Protein AF-A0A950AXA8-F1 (afdb_monomer)

Secondary structure (DSSP, 8-state):
--HHHHHHHHHHHHTTSPPGGGTTEEEHHHHHHHHTSHHHHHTT--TT-HHHHHHHHHHHHTTSEEEEE-S------TT-TTEEEEE-HHHHHHHHHS---TTTHHHHGGGS-HHHHHHHHHHHHHHHHHHHHHTT--EEHHHHHHHHTSHHHHHHH---HHHHHHHHHHHHHTTSEEEEEETTEEEEEE-HHHHHHHHHSPPPTT------HHHHHHHHHHHHHHHHTS-------------PPPP-----PPPPS-HHHHHHHHHHHHHHHT-TTTT-EEHHHHHHHHHHHH-GGGGSHHHHHHHHHHHHHTTSEEEEEES--TT--HHHHHTS---TT--EEEEEE--------PPPP------PPPP-

Sequence (372 aa):
MSQTMLERRREFLLSRFPPASKGHRLTASDLRKKLGTKEALKLGFDGDGTAAREAIRALIDAGLLIEEEKGAAGGSDGLGKGVAYRLTKEGIARLESLPRSSADRFDEIKTHDKRELLGNQKAFILLQVQRARLKGSKLTRSDLNAKLKTETNKRCLGLDRPTTNWVLSLLRDGGYIRERAQGGGRSYELTDDGVSYLVTLEQYPTLKISLTGEELNKLLAAVRETVVEAPTGRPKVSEKGVGVAPRPVLLNRAAPSDLSGAILRIFEELLRENYAHLEMVPIYAIRHRIAEEYGPESARHDVLDPQIHRMRQDRRIRMVALGDLSAATSEQLEGSIRGANETFFYLKATHEPARVRQPVPHEPAECQPGLP

Solvent-accessible surface area (backbone atoms only — not comparable to full-atom values): 21985 Å² total; per-residue (Å²): 130,63,73,68,56,55,51,53,46,38,54,53,56,54,73,65,53,51,59,73,97,63,68,28,51,44,41,45,64,56,47,50,63,61,42,71,34,76,70,32,44,75,68,55,38,48,97,80,39,60,53,48,50,55,33,50,49,57,33,37,78,67,56,26,37,44,84,42,81,47,85,86,61,91,47,92,55,89,72,39,52,54,33,28,40,30,57,32,74,61,25,47,55,48,54,71,68,45,79,68,45,82,77,47,56,55,58,54,58,71,66,48,55,69,65,59,50,50,42,30,43,50,30,52,51,51,51,54,26,44,58,22,51,78,70,77,40,70,32,33,59,65,57,52,50,62,67,36,66,39,67,66,41,36,73,74,54,62,44,45,74,69,52,46,51,52,51,50,48,54,36,37,78,68,54,24,30,47,80,43,83,53,96,94,43,50,30,38,43,65,33,72,64,23,52,56,52,45,73,74,38,64,69,55,91,84,62,90,76,88,69,53,72,67,59,48,51,54,52,53,51,54,52,52,58,59,63,68,68,58,81,79,78,67,76,86,73,79,86,73,83,77,87,73,81,78,74,81,82,79,67,93,49,74,69,62,96,52,58,66,61,52,51,52,52,50,48,53,49,47,28,68,75,77,21,58,91,68,64,39,41,54,40,28,60,50,32,51,51,39,23,73,72,40,35,62,75,59,37,32,67,90,55,39,48,60,48,56,52,48,38,38,74,72,54,62,34,38,77,44,70,50,91,76,63,90,87,63,50,72,68,52,59,67,48,35,64,80,45,96,82,72,32,44,40,27,45,27,77,54,86,64,78,80,73,74,77,69,79,75,77,78,75,77,82,80,81,79,80,85,80,134

Mean predicted aligned error: 17.89 Å

pLDDT: mean 79.88, std 17.12, range [38.38, 97.94]

Structure (mmCIF, N/CA/C/O backbone):
data_AF-A0A950AXA8-F1
#
_entry.id   AF-A0A950AXA8-F1
#
loop_
_atom_site.group_PDB
_atom_site.id
_atom_site.type_symbol
_atom_site.label_atom_id
_atom_site.label_alt_id
_atom_site.label_comp_id
_atom_site.label_asym_id
_atom_site.label_entity_id
_atom_site.label_seq_id
_atom_site.pdbx_PDB_ins_code
_atom_site.Cartn_x
_atom_site.Cartn_y
_atom_site.Cartn_z
_atom_site.occupancy
_atom_site.B_iso_or_equiv
_atom_site.auth_seq_id
_atom_site.auth_comp_id
_atom_site.auth_asym_id
_atom_site.auth_atom_id
_atom_site.pdbx_PDB_model_num
ATOM 1 N N . MET A 1 1 ? 42.483 8.890 -8.639 1.00 53.16 1 MET A N 1
ATOM 2 C CA . MET A 1 1 ? 41.106 8.492 -8.265 1.00 53.16 1 MET A CA 1
ATOM 3 C C . MET A 1 1 ? 41.184 7.391 -7.224 1.00 53.16 1 MET A C 1
ATOM 5 O O . MET A 1 1 ? 42.071 6.557 -7.339 1.00 53.16 1 MET A O 1
ATOM 9 N N . SER A 1 2 ? 40.314 7.382 -6.210 1.00 71.31 2 SER A N 1
ATOM 10 C CA . SER A 1 2 ? 40.257 6.254 -5.276 1.00 71.31 2 SER A CA 1
ATOM 11 C C . SER A 1 2 ? 39.786 5.007 -6.031 1.00 71.31 2 SER A C 1
ATOM 13 O O . SER A 1 2 ? 38.830 5.081 -6.804 1.00 71.31 2 SER A O 1
ATOM 15 N N . GLN A 1 3 ? 40.445 3.868 -5.813 1.00 72.69 3 GLN A N 1
ATOM 16 C CA . GLN A 1 3 ? 40.117 2.565 -6.416 1.00 72.69 3 GLN A CA 1
ATOM 17 C C . GLN A 1 3 ? 38.611 2.230 -6.308 1.00 72.69 3 GLN A C 1
ATOM 19 O O . GLN A 1 3 ? 38.005 1.696 -7.234 1.00 72.69 3 GLN A O 1
ATOM 24 N N . THR A 1 4 ? 37.974 2.718 -5.242 1.00 85.75 4 THR A N 1
ATOM 25 C CA . THR A 1 4 ? 36.537 2.619 -4.963 1.00 85.75 4 THR A CA 1
ATOM 26 C C . THR A 1 4 ? 35.619 3.307 -5.984 1.00 85.75 4 THR A C 1
ATOM 28 O O . THR A 1 4 ? 34.486 2.868 -6.180 1.00 85.75 4 THR A O 1
ATOM 31 N N . MET A 1 5 ? 36.050 4.390 -6.643 1.00 88.12 5 MET A N 1
ATOM 32 C CA . MET A 1 5 ? 35.211 5.097 -7.622 1.00 88.12 5 MET A CA 1
ATOM 33 C C . MET A 1 5 ? 35.150 4.336 -8.950 1.00 88.12 5 MET A C 1
ATOM 35 O O . MET A 1 5 ? 34.077 4.208 -9.542 1.00 88.12 5 MET A O 1
ATOM 39 N N . LEU A 1 6 ? 36.289 3.803 -9.399 1.00 89.81 6 LEU A N 1
ATOM 40 C CA . LEU A 1 6 ? 36.367 3.020 -10.629 1.00 89.81 6 LEU A CA 1
ATOM 41 C C . LEU A 1 6 ? 35.562 1.720 -10.504 1.00 89.81 6 LEU A C 1
ATOM 43 O O . LEU A 1 6 ? 34.814 1.379 -11.417 1.00 89.81 6 LEU A O 1
ATOM 47 N N . GLU A 1 7 ? 35.635 1.039 -9.359 1.00 88.06 7 GLU A N 1
ATOM 48 C CA . GLU A 1 7 ? 34.816 -0.147 -9.074 1.00 88.06 7 GLU A CA 1
ATOM 49 C C . GLU A 1 7 ? 33.318 0.162 -9.157 1.00 88.06 7 GLU A C 1
ATOM 51 O O . GLU A 1 7 ? 32.594 -0.501 -9.899 1.00 88.06 7 GLU A O 1
ATOM 56 N N . ARG A 1 8 ? 32.858 1.245 -8.518 1.00 87.19 8 ARG A N 1
ATOM 57 C CA . ARG A 1 8 ? 31.451 1.676 -8.605 1.00 87.19 8 ARG A CA 1
ATOM 58 C C . ARG A 1 8 ? 31.013 1.991 -10.036 1.00 87.19 8 ARG A C 1
ATOM 60 O O . ARG A 1 8 ? 29.884 1.684 -10.413 1.00 87.19 8 ARG A O 1
ATOM 67 N N . ARG A 1 9 ? 31.890 2.586 -10.851 1.00 92.38 9 ARG A N 1
ATOM 68 C CA . ARG A 1 9 ? 31.626 2.839 -12.280 1.00 92.38 9 ARG A CA 1
ATOM 69 C C . ARG A 1 9 ? 31.515 1.538 -13.077 1.00 92.38 9 ARG A C 1
ATOM 71 O O . ARG A 1 9 ? 30.617 1.421 -13.910 1.00 92.38 9 ARG A O 1
ATOM 78 N N . ARG A 1 10 ? 32.384 0.558 -12.808 1.00 92.88 10 ARG A N 1
ATOM 79 C CA . ARG A 1 10 ? 32.357 -0.771 -13.442 1.00 92.88 10 ARG A CA 1
ATOM 80 C C . ARG A 1 10 ? 31.070 -1.521 -13.110 1.00 92.88 10 ARG A C 1
ATOM 82 O O . ARG A 1 10 ? 30.396 -1.994 -14.021 1.00 92.88 10 ARG A O 1
ATOM 89 N N . GLU A 1 11 ? 30.695 -1.572 -11.834 1.00 91.19 11 GLU A N 1
ATOM 90 C CA . GLU A 1 11 ? 29.449 -2.208 -11.383 1.00 91.19 11 GLU A CA 1
ATOM 91 C C . GLU A 1 11 ? 28.219 -1.526 -11.983 1.00 91.19 11 GLU A C 1
ATOM 93 O O . GLU A 1 11 ? 27.314 -2.192 -12.491 1.00 91.19 11 GLU A O 1
ATOM 98 N N . PHE A 1 12 ? 28.221 -0.190 -12.016 1.00 91.38 12 PHE A N 1
ATOM 99 C CA . PHE A 1 12 ? 27.165 0.571 -12.669 1.00 91.38 12 PHE A CA 1
ATOM 100 C C . PHE A 1 12 ? 27.044 0.211 -14.153 1.00 91.38 12 PHE A C 1
ATOM 102 O O . PHE A 1 12 ? 25.938 -0.067 -14.608 1.00 91.38 12 PHE A O 1
ATOM 109 N N . LEU A 1 13 ? 28.147 0.171 -14.908 1.00 90.88 13 LEU A N 1
ATOM 110 C CA . LEU A 1 13 ? 28.125 -0.195 -16.328 1.00 90.88 13 LEU A CA 1
ATOM 111 C C . LEU A 1 13 ? 27.620 -1.623 -16.554 1.00 90.88 13 LEU A C 1
ATOM 113 O O . LEU A 1 13 ? 26.766 -1.819 -17.420 1.00 90.88 13 LEU A O 1
ATOM 117 N N . LEU A 1 14 ? 28.083 -2.594 -15.759 1.00 91.31 14 LEU A N 1
ATOM 118 C CA . LEU A 1 14 ? 27.623 -3.985 -15.835 1.00 91.31 14 LEU A CA 1
ATOM 119 C C . LEU A 1 14 ? 26.106 -4.083 -15.618 1.00 91.31 14 LEU A C 1
ATOM 121 O O . LEU A 1 14 ? 25.418 -4.697 -16.432 1.00 91.31 14 LEU A O 1
ATOM 125 N N . SER A 1 15 ? 25.561 -3.379 -14.616 1.00 88.25 15 SER A N 1
ATOM 126 C CA . SER A 1 15 ? 24.113 -3.361 -14.322 1.00 88.25 15 SER A CA 1
ATOM 127 C C . SER A 1 15 ? 23.241 -2.800 -15.455 1.00 88.25 15 SER A C 1
ATOM 129 O O . SER A 1 15 ? 22.019 -2.944 -15.454 1.00 88.25 15 SER A O 1
ATOM 131 N N . ARG A 1 16 ? 23.841 -2.124 -16.445 1.00 91.06 16 ARG A N 1
ATOM 132 C CA . ARG A 1 16 ? 23.110 -1.570 -17.589 1.00 91.06 16 ARG A CA 1
ATOM 133 C C . ARG A 1 16 ? 22.980 -2.548 -18.750 1.00 91.06 16 ARG A C 1
ATOM 135 O O . ARG A 1 16 ? 22.195 -2.247 -19.656 1.00 91.06 16 ARG A O 1
ATOM 142 N N . PHE A 1 17 ? 23.682 -3.679 -18.762 1.00 89.94 17 PHE A N 1
ATOM 143 C CA . PHE A 1 17 ? 23.543 -4.666 -19.833 1.00 89.94 17 PHE A CA 1
ATOM 144 C C . PHE A 1 17 ? 22.159 -5.330 -19.804 1.00 89.94 17 PHE A C 1
ATOM 146 O O . PHE A 1 17 ? 21.619 -5.599 -18.734 1.00 89.94 17 PHE A O 1
ATOM 153 N N . PRO A 1 18 ? 21.520 -5.541 -20.970 1.00 82.25 18 PRO A N 1
ATOM 154 C CA . PRO A 1 18 ? 20.217 -6.189 -21.024 1.00 82.25 18 PRO A CA 1
ATOM 155 C C . PRO A 1 18 ? 20.321 -7.671 -20.617 1.00 82.25 18 PRO A C 1
ATOM 157 O O . PRO A 1 18 ? 21.409 -8.247 -20.698 1.00 82.25 18 PRO A O 1
ATOM 160 N N . PRO A 1 19 ? 19.200 -8.306 -20.227 1.00 78.38 19 PRO A N 1
ATOM 161 C CA . PRO A 1 19 ? 19.168 -9.722 -19.863 1.00 78.38 19 PRO A CA 1
ATOM 162 C C . PRO A 1 19 ? 19.514 -10.643 -21.045 1.00 78.38 19 PRO A C 1
ATOM 164 O O . PRO A 1 19 ? 19.477 -10.227 -22.209 1.00 78.38 19 PRO A O 1
ATOM 167 N N . ALA A 1 20 ? 19.788 -11.916 -20.740 1.00 73.88 20 ALA A N 1
ATOM 168 C CA . ALA A 1 20 ? 20.244 -12.937 -21.692 1.00 73.88 20 ALA A CA 1
ATOM 169 C C . ALA A 1 20 ? 19.346 -13.088 -22.924 1.00 73.88 20 ALA A C 1
ATOM 171 O O . ALA A 1 20 ? 19.836 -13.304 -24.030 1.00 73.88 20 ALA A O 1
ATOM 172 N N . SER A 1 21 ? 18.039 -12.866 -22.762 1.00 64.12 21 SER A N 1
ATOM 173 C CA . SER A 1 21 ? 17.053 -12.904 -23.850 1.00 64.12 21 SER A CA 1
ATOM 174 C C . SER A 1 21 ? 17.321 -11.906 -24.982 1.00 64.12 21 SER A C 1
ATOM 176 O O . SER A 1 21 ? 16.782 -12.061 -26.073 1.00 64.12 21 SER A O 1
ATOM 178 N N . LYS A 1 22 ? 18.157 -10.886 -24.748 1.00 74.19 22 LYS A N 1
ATOM 179 C CA . LYS A 1 22 ? 18.579 -9.892 -25.749 1.00 74.19 22 LYS A CA 1
ATOM 180 C C . LYS A 1 22 ? 20.066 -10.003 -26.112 1.00 74.19 22 LYS A C 1
ATOM 182 O O . LYS A 1 22 ? 20.637 -9.058 -26.650 1.00 74.19 22 LYS A O 1
ATOM 187 N N . GLY A 1 23 ? 20.703 -11.129 -25.784 1.00 80.50 23 GLY A N 1
ATOM 188 C CA . GLY A 1 23 ? 22.086 -11.430 -26.155 1.00 80.50 23 GLY A CA 1
ATOM 189 C C . GLY A 1 23 ? 23.154 -10.608 -25.429 1.00 80.50 23 GLY A C 1
ATOM 190 O O . GLY A 1 23 ? 24.275 -10.536 -25.921 1.00 80.50 23 GLY A O 1
ATOM 191 N N . HIS A 1 24 ? 22.823 -9.966 -24.297 1.00 84.44 24 HIS A N 1
ATOM 192 C CA . HIS A 1 24 ? 23.769 -9.191 -23.475 1.00 84.44 24 HIS A CA 1
ATOM 193 C C . HIS A 1 24 ? 24.623 -8.180 -24.259 1.00 84.44 24 HIS A C 1
ATOM 195 O O . HIS A 1 24 ? 25.803 -7.979 -23.966 1.00 84.44 24 HIS A O 1
ATOM 201 N N . ARG A 1 25 ? 24.026 -7.542 -25.271 1.00 89.81 25 ARG A N 1
ATOM 202 C CA . ARG A 1 25 ? 24.713 -6.612 -26.168 1.00 89.81 25 ARG A CA 1
ATOM 203 C C . ARG A 1 25 ? 24.225 -5.181 -25.961 1.00 89.81 25 ARG A C 1
ATOM 205 O O . ARG A 1 25 ? 23.022 -4.939 -25.859 1.00 89.81 25 ARG A O 1
ATOM 212 N N . LEU A 1 26 ? 25.153 -4.229 -25.935 1.00 90.81 26 LEU A N 1
ATOM 213 C CA . LEU A 1 26 ? 24.876 -2.791 -25.894 1.00 90.81 26 LEU A CA 1
ATOM 214 C C . LEU A 1 26 ? 25.652 -2.077 -26.990 1.00 90.81 26 LEU A C 1
ATOM 216 O O . LEU A 1 26 ? 26.854 -2.278 -27.132 1.00 90.81 26 LEU A O 1
ATOM 220 N N . THR A 1 27 ? 24.986 -1.206 -27.742 1.00 90.88 27 THR A N 1
ATOM 221 C CA . THR A 1 27 ? 25.700 -0.299 -28.648 1.00 90.88 27 THR A CA 1
ATOM 222 C C . THR A 1 27 ? 26.299 0.871 -27.867 1.00 90.88 27 THR A C 1
ATOM 224 O O . THR A 1 27 ? 25.772 1.263 -26.821 1.00 90.88 27 THR A O 1
ATOM 227 N N . ALA A 1 28 ? 27.355 1.499 -28.392 1.00 87.31 28 ALA A N 1
ATOM 228 C CA . ALA A 1 28 ? 27.905 2.728 -27.813 1.00 87.31 28 ALA A CA 1
ATOM 229 C C . ALA A 1 28 ? 26.856 3.860 -27.698 1.00 87.31 28 ALA A C 1
ATOM 231 O O . ALA A 1 28 ? 26.948 4.715 -26.815 1.00 87.31 28 ALA A O 1
ATOM 232 N N . SER A 1 29 ? 25.837 3.866 -28.570 1.00 86.25 29 SER A N 1
ATOM 233 C CA . SER A 1 29 ? 24.711 4.809 -28.506 1.00 86.25 29 SER A CA 1
ATOM 234 C C . SER A 1 29 ? 23.774 4.506 -27.330 1.00 86.25 29 SER A C 1
ATOM 236 O O . SER A 1 29 ? 23.456 5.405 -26.547 1.00 86.25 29 SER A O 1
ATOM 238 N N . ASP A 1 30 ? 23.398 3.237 -27.145 1.00 88.56 30 ASP A N 1
ATOM 239 C CA . ASP A 1 30 ? 22.578 2.812 -26.005 1.00 88.56 30 ASP A CA 1
ATOM 240 C C . ASP A 1 30 ? 23.287 3.085 -24.681 1.00 88.56 30 ASP A C 1
ATOM 242 O O . ASP A 1 30 ? 22.667 3.543 -23.719 1.00 88.56 30 ASP A O 1
ATOM 246 N N . LEU A 1 31 ? 24.599 2.841 -24.640 1.00 88.75 31 LEU A N 1
ATOM 247 C CA . LEU A 1 31 ? 25.408 3.097 -23.461 1.00 88.75 31 LEU A CA 1
ATOM 248 C C . LEU A 1 31 ? 25.423 4.590 -23.117 1.00 88.75 31 LEU A C 1
ATOM 250 O O . LEU A 1 31 ? 25.115 4.944 -21.982 1.00 88.75 31 LEU A O 1
ATOM 254 N N . ARG A 1 32 ? 25.653 5.475 -24.100 1.00 86.38 32 ARG A N 1
ATOM 255 C CA . ARG A 1 32 ? 25.556 6.936 -23.911 1.00 86.38 32 ARG A CA 1
ATOM 256 C C . ARG A 1 32 ? 24.197 7.358 -23.359 1.00 86.38 32 ARG A C 1
ATOM 258 O O . ARG A 1 32 ? 24.133 8.121 -22.398 1.00 86.38 32 ARG A O 1
ATOM 265 N N . LYS A 1 33 ? 23.104 6.811 -23.902 1.00 87.19 33 LYS A N 1
ATOM 266 C CA . LYS A 1 33 ? 21.748 7.103 -23.415 1.00 87.19 33 LYS A CA 1
ATOM 267 C C . LYS A 1 33 ? 21.557 6.689 -21.952 1.00 87.19 33 LYS A C 1
ATOM 269 O O . LYS A 1 33 ? 20.922 7.414 -21.190 1.00 87.19 33 LYS A O 1
ATOM 274 N N . LYS A 1 34 ? 22.117 5.546 -21.541 1.00 86.44 34 LYS A N 1
ATOM 275 C CA . LYS A 1 34 ? 22.054 5.062 -20.149 1.00 86.44 34 LYS A CA 1
ATOM 276 C C . LYS A 1 34 ? 22.978 5.842 -19.202 1.00 86.44 34 LYS A C 1
ATOM 278 O O . LYS A 1 34 ? 22.650 5.997 -18.024 1.00 86.44 34 LYS A O 1
ATOM 283 N N . LEU A 1 35 ? 24.082 6.377 -19.718 1.00 88.75 35 LEU A N 1
ATOM 284 C CA . LEU A 1 35 ? 25.025 7.226 -18.986 1.00 88.75 35 LEU A CA 1
ATOM 285 C C . LEU A 1 35 ? 24.555 8.681 -18.833 1.00 88.75 35 LEU A C 1
ATOM 287 O O . LEU A 1 35 ? 25.043 9.380 -17.958 1.00 88.75 35 LEU A O 1
ATOM 291 N N . GLY A 1 36 ? 23.545 9.125 -19.586 1.00 84.69 36 GLY A N 1
ATOM 292 C CA . GLY A 1 36 ? 22.905 10.436 -19.390 1.00 84.69 36 GLY A CA 1
ATOM 293 C C . GLY A 1 36 ? 21.974 10.526 -18.170 1.00 84.69 36 GLY A C 1
ATOM 294 O O . GLY A 1 36 ? 21.251 11.507 -18.006 1.00 84.69 36 GLY A O 1
ATOM 295 N N . THR A 1 37 ? 21.921 9.493 -17.325 1.00 85.19 37 THR A N 1
ATOM 296 C CA . THR A 1 37 ? 21.047 9.462 -16.145 1.00 85.19 37 THR A CA 1
ATOM 297 C C . THR A 1 37 ? 21.652 10.243 -14.974 1.00 85.19 37 THR A C 1
ATOM 299 O O . THR A 1 37 ? 22.867 10.300 -14.802 1.00 85.19 37 THR A O 1
ATOM 302 N N . LYS A 1 38 ? 20.805 10.806 -14.095 1.00 84.31 38 LYS A N 1
ATOM 303 C CA . LYS A 1 38 ? 21.266 11.517 -12.881 1.00 84.31 38 LYS A CA 1
ATOM 304 C C . LYS A 1 38 ? 22.156 10.649 -11.981 1.00 84.31 38 LYS A C 1
ATOM 306 O O . LYS A 1 38 ? 23.021 11.175 -11.292 1.00 84.31 38 LYS A O 1
ATOM 311 N N . GLU A 1 39 ? 21.933 9.336 -11.967 1.00 83.19 39 GLU A N 1
ATOM 312 C CA . GLU A 1 39 ? 22.756 8.378 -11.219 1.00 83.19 39 GLU A CA 1
ATOM 313 C C . GLU A 1 39 ? 24.165 8.257 -11.804 1.00 83.19 39 GLU A C 1
ATOM 315 O O . GLU A 1 39 ? 25.136 8.268 -11.054 1.00 83.19 39 GLU A O 1
ATOM 320 N N . ALA A 1 40 ? 24.284 8.208 -13.132 1.00 87.88 40 ALA A N 1
ATOM 321 C CA . ALA A 1 40 ? 25.573 8.171 -13.807 1.00 87.88 40 ALA A CA 1
ATOM 322 C C . ALA A 1 40 ? 26.373 9.469 -13.581 1.00 87.88 40 ALA A C 1
ATOM 324 O O . ALA A 1 40 ? 27.558 9.410 -13.256 1.00 87.88 40 ALA A O 1
ATOM 325 N N . LEU A 1 41 ? 25.716 10.635 -13.629 1.00 89.44 41 LEU A N 1
ATOM 326 C CA . LEU A 1 41 ? 26.358 11.923 -13.326 1.00 89.44 41 LEU A CA 1
ATOM 327 C C . LEU A 1 41 ? 26.957 11.957 -11.908 1.00 89.44 41 LEU A C 1
ATOM 329 O O . LEU A 1 41 ? 28.056 12.467 -11.712 1.00 89.44 41 LEU A O 1
ATOM 333 N N . LYS A 1 42 ? 26.283 11.355 -10.915 1.00 88.19 42 LYS A N 1
ATOM 334 C CA . LYS A 1 42 ? 26.806 11.244 -9.536 1.00 88.19 42 LYS A CA 1
ATOM 335 C C . LYS A 1 42 ? 28.053 10.367 -9.428 1.00 88.19 42 LYS A C 1
ATOM 337 O O . LYS A 1 42 ? 28.849 10.557 -8.515 1.00 88.19 42 LYS A O 1
ATOM 342 N N . LEU A 1 43 ? 28.220 9.411 -10.340 1.00 88.50 43 LEU A N 1
ATOM 343 C CA . LEU A 1 43 ? 29.422 8.579 -10.442 1.00 88.50 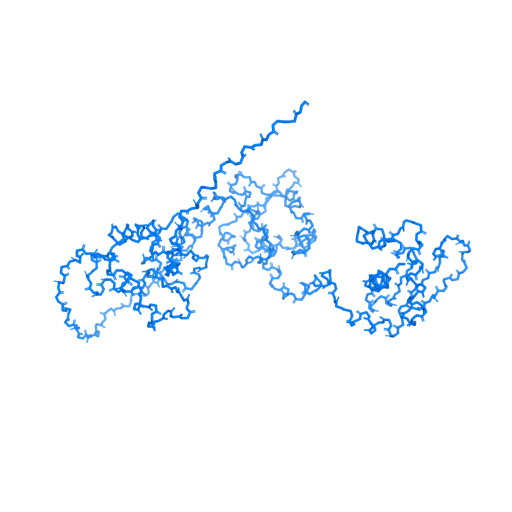43 LEU A CA 1
ATOM 344 C C . LEU A 1 43 ? 30.534 9.266 -11.250 1.00 88.50 43 LEU A C 1
ATOM 346 O O . LEU A 1 43 ? 31.590 8.677 -11.481 1.00 88.50 43 LEU A O 1
ATOM 350 N N . GLY A 1 44 ? 30.313 10.513 -11.673 1.00 90.44 44 GLY A N 1
ATOM 351 C CA . GLY A 1 44 ? 31.249 11.283 -12.478 1.00 90.44 44 GLY A CA 1
ATOM 352 C C . GLY A 1 44 ? 31.364 10.768 -13.908 1.00 90.44 44 GLY A C 1
ATOM 353 O O . GLY A 1 44 ? 32.426 10.924 -14.496 1.00 90.44 44 GLY A O 1
ATOM 354 N N . PHE A 1 45 ? 30.323 10.120 -14.446 1.00 90.44 45 PHE A N 1
ATOM 355 C CA . PHE A 1 45 ? 30.213 9.967 -15.893 1.00 90.44 45 PHE A CA 1
ATOM 356 C C . PHE A 1 45 ? 29.890 11.340 -16.479 1.00 90.44 45 PHE A C 1
ATOM 358 O O . PHE A 1 45 ? 28.814 11.888 -16.257 1.00 90.44 45 PHE A O 1
ATOM 365 N N . ASP A 1 46 ? 30.869 11.908 -17.158 1.00 84.50 46 ASP A N 1
ATOM 366 C CA . ASP A 1 46 ? 30.859 13.205 -17.810 1.00 84.50 46 ASP A CA 1
ATOM 367 C C . ASP A 1 46 ? 30.273 13.131 -19.226 1.00 84.50 46 ASP A C 1
ATOM 369 O O . ASP A 1 46 ? 30.154 12.069 -19.842 1.00 84.50 46 ASP A O 1
ATOM 373 N N . GLY A 1 47 ? 29.875 14.294 -19.752 1.00 78.06 47 GLY A N 1
ATOM 374 C CA . GLY A 1 47 ? 29.333 14.407 -21.108 1.00 78.06 47 GLY A CA 1
ATOM 375 C C . GLY A 1 47 ? 30.357 14.116 -22.211 1.00 78.06 47 GLY A C 1
ATOM 376 O O . GLY A 1 47 ? 29.959 13.778 -23.323 1.00 78.06 47 GLY A O 1
ATOM 377 N N . ASP A 1 48 ? 31.655 14.205 -21.910 1.00 83.69 48 ASP A N 1
ATOM 378 C CA . ASP A 1 48 ? 32.750 13.902 -22.844 1.00 83.69 48 ASP A CA 1
ATOM 379 C C . ASP A 1 48 ? 33.043 12.384 -22.954 1.00 83.69 48 ASP A C 1
ATOM 381 O O . ASP A 1 48 ? 33.818 11.938 -23.807 1.00 83.69 48 ASP A O 1
ATOM 385 N N . GLY A 1 49 ? 32.412 11.572 -22.094 1.00 84.88 49 GLY A N 1
ATOM 386 C CA . GLY A 1 49 ? 32.558 10.124 -22.052 1.00 84.88 49 GLY A CA 1
ATOM 387 C C . GLY A 1 49 ? 33.953 9.640 -21.650 1.00 84.88 49 GLY A C 1
ATOM 388 O O . GLY A 1 49 ? 34.283 8.487 -21.940 1.00 84.88 49 GLY A O 1
ATOM 389 N N . THR A 1 50 ? 34.794 10.470 -21.030 1.00 89.19 50 THR A N 1
ATOM 390 C CA . THR A 1 50 ? 36.144 10.071 -20.600 1.00 89.19 50 THR A CA 1
ATOM 391 C C . THR A 1 50 ? 36.069 9.022 -19.493 1.00 89.19 50 THR A C 1
ATOM 393 O O . THR A 1 50 ? 36.634 7.934 -19.636 1.00 89.19 50 THR A O 1
ATOM 396 N N . ALA A 1 51 ? 35.261 9.270 -18.458 1.00 89.12 51 ALA A N 1
ATOM 397 C CA . ALA A 1 51 ? 35.031 8.305 -17.381 1.00 89.12 51 ALA A CA 1
ATOM 398 C C . ALA A 1 51 ? 34.364 7.007 -17.872 1.00 89.12 51 ALA A C 1
ATOM 400 O O . ALA A 1 51 ? 34.615 5.918 -17.350 1.00 89.12 51 ALA A O 1
ATOM 401 N N . ALA A 1 52 ? 33.511 7.114 -18.897 1.00 90.75 52 ALA A N 1
ATOM 402 C CA . ALA A 1 52 ? 32.868 5.962 -19.520 1.00 90.75 52 ALA A CA 1
ATOM 403 C C . ALA A 1 52 ? 33.885 5.065 -20.231 1.00 90.75 52 ALA A C 1
ATOM 405 O O . ALA A 1 52 ? 33.878 3.854 -20.026 1.00 90.75 52 ALA A O 1
ATOM 406 N N . ARG A 1 53 ? 34.785 5.659 -21.020 1.00 90.81 53 ARG A N 1
ATOM 407 C CA . ARG A 1 53 ? 35.849 4.940 -21.732 1.00 90.81 53 ARG A CA 1
ATOM 408 C C . ARG A 1 53 ? 36.807 4.238 -20.785 1.00 90.81 53 ARG A C 1
ATOM 410 O O . ARG A 1 53 ? 37.116 3.073 -21.008 1.00 90.81 53 ARG A O 1
ATOM 417 N N . GLU A 1 54 ? 37.233 4.921 -19.727 1.00 93.44 54 GLU A N 1
ATOM 418 C CA . GLU A 1 54 ? 38.109 4.345 -18.703 1.00 93.44 54 GLU A CA 1
ATOM 419 C C . GLU A 1 54 ? 37.471 3.103 -18.06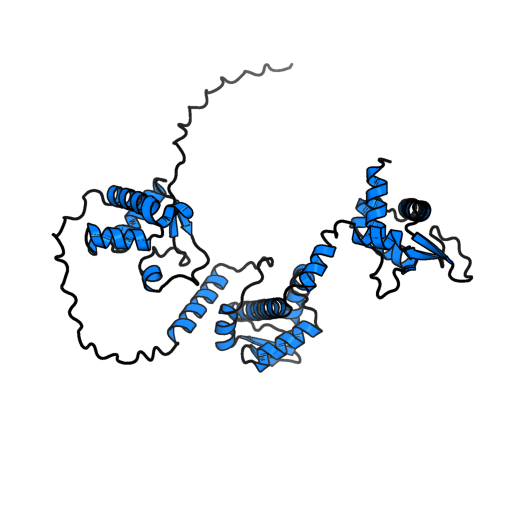4 1.00 93.44 54 GLU A C 1
ATOM 421 O O . GLU A 1 54 ? 38.092 2.044 -17.988 1.00 93.44 54 GLU A O 1
ATOM 426 N N . ALA A 1 55 ? 36.198 3.198 -17.673 1.00 92.25 55 ALA A N 1
ATOM 427 C CA . ALA A 1 55 ? 35.501 2.087 -17.040 1.00 92.25 55 ALA A CA 1
ATOM 428 C C . ALA A 1 55 ? 35.183 0.935 -18.017 1.00 92.25 55 ALA A C 1
ATOM 430 O O . ALA A 1 55 ? 35.258 -0.224 -17.614 1.00 92.25 55 ALA A O 1
ATOM 431 N N . ILE A 1 56 ? 34.878 1.217 -19.292 1.00 94.00 56 ILE A N 1
ATOM 432 C CA . ILE A 1 56 ? 34.722 0.185 -20.338 1.00 94.00 56 ILE A CA 1
ATOM 433 C C . ILE A 1 56 ? 36.048 -0.532 -20.578 1.00 94.00 56 ILE A C 1
ATOM 435 O O . ILE A 1 56 ? 36.077 -1.760 -20.578 1.00 94.00 56 ILE A O 1
ATOM 439 N N . ARG A 1 57 ? 37.147 0.216 -20.727 1.00 94.12 57 ARG A N 1
ATOM 440 C CA . ARG A 1 57 ? 38.484 -0.354 -20.911 1.00 94.12 57 ARG A CA 1
ATOM 441 C C . ARG A 1 57 ? 38.860 -1.248 -19.732 1.00 94.12 57 ARG A C 1
ATOM 443 O O . ARG A 1 57 ? 39.219 -2.394 -19.946 1.00 94.12 57 ARG A O 1
ATOM 450 N N . ALA A 1 58 ? 38.612 -0.798 -18.502 1.00 93.50 58 ALA A N 1
ATOM 451 C CA . ALA A 1 58 ? 38.827 -1.609 -17.304 1.00 93.50 58 ALA A CA 1
ATOM 452 C C . ALA A 1 58 ? 37.955 -2.884 -17.242 1.00 93.50 58 ALA A C 1
ATOM 454 O O . ALA A 1 58 ? 38.325 -3.852 -16.580 1.00 93.50 58 ALA A O 1
ATOM 455 N N . LEU A 1 59 ? 36.781 -2.906 -17.885 1.00 95.44 59 LEU A N 1
ATOM 456 C CA . LEU A 1 59 ? 35.945 -4.108 -18.002 1.00 95.44 59 LEU A CA 1
ATOM 457 C C . LEU A 1 59 ? 36.438 -5.061 -19.101 1.00 95.44 59 LEU A C 1
ATOM 459 O O . LEU A 1 59 ? 36.329 -6.272 -18.919 1.00 95.44 59 LEU A O 1
ATOM 463 N N . ILE A 1 60 ? 36.978 -4.528 -20.201 1.00 95.56 60 ILE A N 1
ATOM 464 C CA . ILE A 1 60 ? 37.620 -5.308 -21.271 1.00 95.56 60 ILE A CA 1
ATOM 465 C C . ILE A 1 60 ? 38.916 -5.937 -20.751 1.00 95.56 60 ILE A C 1
ATOM 467 O O . ILE A 1 60 ? 39.086 -7.148 -20.857 1.00 95.56 60 ILE A O 1
ATOM 471 N N . ASP A 1 61 ? 39.773 -5.147 -20.098 1.00 95.38 61 ASP A N 1
ATOM 472 C CA . ASP A 1 61 ? 41.039 -5.603 -19.509 1.00 95.38 61 ASP A CA 1
ATOM 473 C C . ASP A 1 61 ? 40.811 -6.685 -18.437 1.00 95.38 61 ASP A C 1
ATOM 475 O O . ASP A 1 61 ? 41.638 -7.572 -18.248 1.00 95.38 61 ASP A O 1
ATOM 479 N N . ALA A 1 62 ? 39.661 -6.646 -17.755 1.00 95.06 62 ALA A N 1
ATOM 480 C CA . ALA A 1 62 ? 39.251 -7.656 -16.782 1.00 95.06 62 ALA A CA 1
ATOM 481 C C . ALA A 1 62 ? 38.535 -8.876 -17.394 1.00 95.06 62 ALA A C 1
ATOM 483 O O . ALA A 1 62 ? 37.995 -9.682 -16.642 1.00 95.06 62 ALA A O 1
ATOM 484 N N . GLY A 1 63 ? 38.447 -8.985 -18.723 1.00 96.06 63 GLY A N 1
ATOM 485 C CA . GLY A 1 63 ? 37.807 -10.115 -19.404 1.00 96.06 63 GLY A CA 1
ATOM 486 C C . GLY A 1 63 ? 36.282 -10.174 -19.263 1.00 96.06 63 GLY A C 1
ATOM 487 O O . GLY A 1 63 ? 35.675 -11.186 -19.606 1.00 96.06 63 GLY A O 1
ATOM 488 N N . LEU A 1 64 ? 35.629 -9.110 -18.781 1.00 95.69 64 LEU A N 1
ATOM 489 C CA . LEU A 1 64 ? 34.178 -9.082 -18.544 1.00 95.69 64 LEU A CA 1
ATOM 490 C C . LEU A 1 64 ? 33.388 -8.608 -19.773 1.00 95.69 64 LEU A C 1
ATOM 492 O O . LEU A 1 64 ? 32.208 -8.936 -19.918 1.00 95.69 64 LEU A O 1
ATOM 496 N N . LEU A 1 65 ? 34.030 -7.847 -20.663 1.00 96.44 65 LEU A N 1
ATOM 497 C CA . LEU A 1 65 ? 33.453 -7.352 -21.913 1.00 96.44 65 LEU A CA 1
ATOM 498 C C . LEU A 1 65 ? 34.327 -7.708 -23.113 1.00 96.44 65 LEU A C 1
ATOM 500 O O . LEU A 1 65 ? 35.549 -7.697 -23.027 1.00 96.44 65 LEU A O 1
ATOM 504 N N . ILE A 1 66 ? 33.676 -7.955 -24.248 1.00 95.62 66 ILE A N 1
ATOM 505 C CA . ILE A 1 66 ? 34.306 -8.025 -25.567 1.00 95.62 66 ILE A CA 1
ATOM 506 C C . ILE A 1 66 ? 33.738 -6.899 -26.426 1.00 95.62 66 ILE A C 1
ATOM 508 O O . ILE A 1 66 ? 32.525 -6.658 -26.439 1.00 95.62 66 ILE A O 1
ATOM 512 N N . GLU A 1 67 ? 34.629 -6.220 -27.139 1.00 94.75 67 GLU A N 1
ATOM 513 C CA . GLU A 1 67 ? 34.289 -5.235 -28.155 1.00 94.75 67 GLU A CA 1
ATOM 514 C C . GLU A 1 67 ? 33.973 -5.942 -29.483 1.00 94.75 67 GLU A C 1
ATOM 516 O O . GLU A 1 67 ? 34.746 -6.760 -29.973 1.00 94.75 67 GLU A O 1
ATOM 521 N N . GLU A 1 68 ? 32.802 -5.659 -30.047 1.00 93.12 68 GLU A N 1
ATOM 522 C CA . GLU A 1 68 ? 32.362 -6.134 -31.355 1.00 93.12 68 GLU A CA 1
ATOM 523 C C . GLU A 1 68 ? 32.287 -4.942 -32.313 1.00 93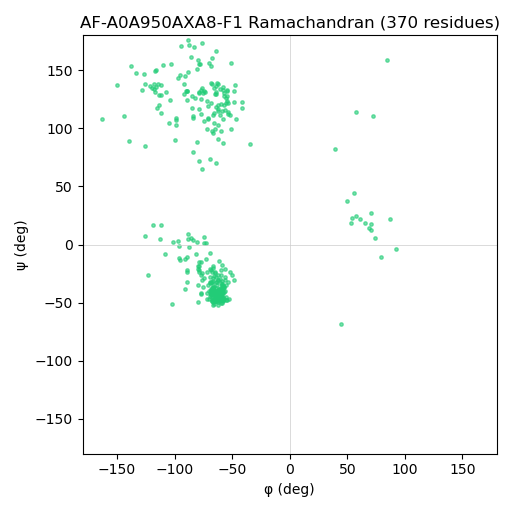.12 68 GLU A C 1
ATOM 525 O O . GLU A 1 68 ? 31.420 -4.069 -32.176 1.00 93.12 68 GLU A O 1
ATOM 530 N N . GLU A 1 69 ? 33.156 -4.920 -33.321 1.00 85.12 69 GLU A N 1
ATOM 531 C CA . GLU A 1 69 ? 33.067 -3.950 -34.410 1.00 85.12 69 GLU A CA 1
ATOM 532 C C . GLU A 1 69 ? 31.816 -4.233 -35.258 1.00 85.12 69 GLU A C 1
ATOM 534 O O . GLU A 1 69 ? 31.654 -5.321 -35.818 1.00 85.12 69 GLU A O 1
ATOM 539 N N . LYS A 1 70 ? 30.901 -3.261 -35.392 1.00 76.06 70 LYS A N 1
ATOM 540 C CA . LYS A 1 70 ? 29.967 -3.293 -36.525 1.00 76.06 70 LYS A CA 1
ATOM 541 C C . LYS A 1 70 ? 30.720 -2.818 -37.757 1.00 76.06 70 LYS A C 1
ATOM 543 O O . LYS A 1 70 ? 31.256 -1.715 -37.753 1.00 76.06 70 LYS A O 1
ATOM 548 N N . GLY A 1 71 ? 30.705 -3.641 -38.802 1.00 68.19 71 GLY A N 1
ATOM 549 C CA . GLY A 1 71 ? 31.350 -3.353 -40.078 1.00 68.19 71 GLY A CA 1
ATOM 550 C C . GLY A 1 71 ? 31.161 -1.904 -40.547 1.00 68.19 71 GLY A C 1
ATOM 551 O O . GLY A 1 71 ? 30.038 -1.426 -40.686 1.00 68.19 71 GLY A O 1
ATOM 552 N N . ALA A 1 72 ? 32.304 -1.247 -40.752 1.00 57.03 72 ALA A N 1
ATOM 553 C CA . ALA A 1 72 ? 32.575 -0.083 -41.592 1.00 57.03 72 ALA A CA 1
ATOM 554 C C . ALA A 1 72 ? 31.514 1.037 -41.647 1.00 57.03 72 ALA A C 1
ATOM 556 O O . ALA A 1 72 ? 30.796 1.197 -42.631 1.00 57.03 72 ALA A O 1
ATOM 557 N N . ALA A 1 73 ? 31.530 1.923 -40.651 1.00 56.16 73 ALA A N 1
ATOM 558 C CA . ALA A 1 73 ? 31.192 3.332 -40.865 1.00 56.16 73 ALA A CA 1
ATOM 559 C C . ALA A 1 73 ? 32.153 4.199 -40.039 1.00 56.16 73 ALA A C 1
ATOM 561 O O . ALA A 1 73 ? 31.915 4.481 -38.865 1.00 56.16 73 ALA A O 1
ATOM 562 N N . GLY A 1 74 ? 33.286 4.552 -40.654 1.00 51.16 74 GLY A N 1
ATOM 563 C CA . GLY A 1 74 ? 34.374 5.303 -40.032 1.00 51.16 74 GLY A CA 1
ATOM 564 C C . GLY A 1 74 ? 33.919 6.669 -39.520 1.00 51.16 74 GLY A C 1
ATOM 565 O O . GLY A 1 74 ? 33.551 7.550 -40.291 1.00 51.16 74 GLY A O 1
ATOM 566 N N . GLY A 1 75 ? 33.959 6.845 -38.201 1.00 56.28 75 GLY A N 1
ATOM 567 C CA . GLY A 1 75 ? 33.737 8.124 -37.538 1.00 56.28 75 GLY A CA 1
ATOM 568 C C . GLY A 1 75 ? 34.255 8.076 -36.104 1.00 56.28 75 GLY A C 1
ATOM 569 O O . GLY A 1 75 ? 33.658 7.424 -35.243 1.00 56.28 75 GLY A O 1
ATOM 570 N N . SER A 1 76 ? 35.367 8.763 -35.840 1.00 51.94 76 SER A N 1
ATOM 571 C CA . SER A 1 76 ? 36.049 8.795 -34.541 1.00 51.94 76 SER A CA 1
ATOM 572 C C . SER A 1 76 ? 35.355 9.748 -33.562 1.00 51.94 76 SER A C 1
ATOM 574 O O . SER A 1 76 ? 35.848 10.828 -33.255 1.00 51.94 76 SER A O 1
ATOM 576 N N . ASP A 1 77 ? 34.185 9.355 -33.073 1.00 56.22 77 ASP A N 1
ATOM 577 C CA . ASP A 1 77 ? 33.492 10.058 -31.992 1.00 56.22 77 ASP A CA 1
ATOM 578 C C . ASP A 1 77 ? 33.756 9.298 -30.686 1.00 56.22 77 ASP A C 1
ATOM 580 O O . ASP A 1 77 ? 33.025 8.357 -30.386 1.00 56.22 77 ASP A O 1
ATOM 584 N N . GLY A 1 78 ? 34.829 9.652 -29.964 1.00 62.12 78 GLY A N 1
ATOM 585 C CA . GLY A 1 78 ? 35.175 9.265 -28.579 1.00 62.12 78 GLY A CA 1
ATOM 586 C C . GLY A 1 78 ? 35.016 7.788 -28.172 1.00 62.12 78 GLY A C 1
ATOM 587 O O . GLY A 1 78 ? 36.000 7.113 -27.912 1.00 62.12 78 GLY A O 1
ATOM 588 N N . LEU A 1 79 ? 33.779 7.295 -28.097 1.00 66.19 79 LEU A N 1
ATOM 589 C CA . LEU A 1 79 ? 33.365 5.917 -27.789 1.00 66.19 79 LEU A CA 1
ATOM 590 C C . LEU A 1 79 ? 33.264 4.995 -29.027 1.00 66.19 79 LEU A C 1
ATOM 592 O O . LEU A 1 79 ? 32.720 3.903 -28.915 1.00 66.19 79 LEU A O 1
ATOM 596 N N . GLY A 1 80 ? 33.717 5.450 -30.199 1.00 69.06 80 GLY A N 1
ATOM 597 C CA . GLY A 1 80 ? 33.642 4.716 -31.465 1.00 69.06 80 GLY A CA 1
ATOM 598 C C . GLY A 1 80 ? 32.212 4.649 -32.015 1.00 69.06 80 GLY A C 1
ATOM 599 O O . GLY A 1 80 ? 31.329 3.980 -31.470 1.00 69.06 80 GLY A O 1
ATOM 600 N N . LYS A 1 81 ? 31.926 5.349 -33.121 1.00 73.19 81 LYS A N 1
ATOM 601 C CA . LYS A 1 81 ? 30.672 5.096 -33.851 1.00 73.19 81 LYS A CA 1
ATOM 602 C C . LYS A 1 81 ? 30.729 3.671 -34.406 1.00 73.19 81 LYS A C 1
ATOM 604 O O . LYS A 1 81 ? 31.709 3.293 -35.028 1.00 73.19 81 LYS A O 1
ATOM 609 N N . GLY A 1 82 ? 29.681 2.886 -34.157 1.00 80.69 82 GLY A N 1
ATOM 610 C CA . GLY A 1 82 ? 29.586 1.503 -34.640 1.00 80.69 82 GLY A CA 1
ATOM 611 C C . GLY A 1 82 ? 30.107 0.433 -33.677 1.00 80.69 82 GLY A C 1
ATOM 612 O O . GLY A 1 82 ? 29.905 -0.748 -33.940 1.00 80.69 82 GLY A O 1
ATOM 613 N N . VAL A 1 83 ? 30.678 0.800 -32.532 1.00 89.19 83 VAL A N 1
ATOM 614 C CA . VAL A 1 83 ? 31.111 -0.192 -31.544 1.00 89.19 83 VAL A CA 1
ATOM 615 C C . VAL A 1 83 ? 29.910 -0.749 -30.775 1.00 89.19 83 VAL A C 1
ATOM 617 O O . VAL A 1 83 ? 29.017 -0.008 -30.331 1.00 89.19 83 VAL A O 1
ATOM 620 N N . ALA A 1 84 ? 29.874 -2.069 -30.616 1.00 91.38 84 ALA A N 1
ATOM 621 C CA . ALA A 1 84 ? 29.008 -2.740 -29.662 1.00 91.38 84 ALA A CA 1
ATOM 622 C C . ALA A 1 84 ? 29.848 -3.486 -28.626 1.00 91.38 84 ALA A C 1
ATOM 624 O O . ALA A 1 84 ? 30.926 -3.976 -28.923 1.00 91.38 84 ALA A O 1
ATOM 625 N N . TYR A 1 85 ? 29.328 -3.599 -27.414 1.00 94.25 85 TYR A N 1
ATOM 626 C CA . TYR A 1 85 ? 29.954 -4.344 -26.333 1.00 94.25 85 TYR A CA 1
ATOM 627 C C . TYR A 1 85 ? 29.068 -5.531 -25.981 1.00 94.25 85 TYR A C 1
ATOM 629 O O . TYR A 1 85 ? 27.839 -5.392 -25.917 1.00 94.25 85 TYR A O 1
ATOM 637 N N . ARG A 1 86 ? 29.683 -6.687 -25.744 1.00 94.44 86 ARG A N 1
ATOM 638 C CA . ARG A 1 86 ? 29.009 -7.919 -25.325 1.00 94.44 86 ARG A CA 1
ATOM 639 C C . ARG A 1 86 ? 29.651 -8.453 -24.049 1.00 94.44 86 ARG A C 1
ATOM 641 O O . ARG A 1 86 ? 30.875 -8.460 -23.941 1.00 94.44 86 ARG A O 1
ATOM 648 N N . LEU A 1 87 ? 28.837 -8.914 -23.099 1.00 95.25 87 LEU A N 1
ATOM 649 C CA . LEU A 1 87 ? 29.350 -9.590 -21.902 1.00 95.25 87 LEU A CA 1
ATOM 650 C C . LEU A 1 87 ? 29.963 -10.949 -22.252 1.00 95.25 87 LEU A C 1
ATOM 652 O O . LEU A 1 87 ? 29.404 -11.714 -23.041 1.00 95.25 87 LEU A O 1
ATOM 656 N N . THR A 1 88 ? 31.097 -11.262 -21.630 1.00 95.81 88 THR A N 1
ATOM 657 C CA . THR A 1 88 ? 31.656 -12.621 -21.623 1.00 95.81 88 THR A CA 1
ATOM 658 C C . THR A 1 88 ? 30.889 -13.517 -20.652 1.00 95.81 88 THR A C 1
ATOM 660 O O . THR A 1 88 ? 30.054 -13.044 -19.880 1.00 95.81 88 THR A O 1
ATOM 663 N N . LYS A 1 89 ? 31.195 -14.821 -20.637 1.00 94.38 89 LYS A N 1
ATOM 664 C CA . LYS A 1 89 ? 30.663 -15.737 -19.612 1.00 94.38 89 LYS A CA 1
ATOM 665 C C . LYS A 1 89 ? 31.008 -15.262 -18.194 1.00 94.38 89 LYS A C 1
ATOM 667 O O . LYS A 1 89 ? 30.150 -15.295 -17.320 1.00 94.38 89 LYS A O 1
ATOM 672 N N . GLU A 1 90 ? 32.226 -14.762 -17.991 1.00 94.62 90 GLU A N 1
ATOM 673 C CA . GLU A 1 90 ? 32.672 -14.195 -16.711 1.00 94.62 90 GLU A CA 1
ATOM 674 C C . GLU A 1 90 ? 31.955 -12.882 -16.386 1.00 94.62 90 GLU A C 1
ATOM 676 O O . GLU A 1 90 ? 31.537 -12.671 -15.250 1.00 94.62 90 GLU A O 1
ATOM 681 N N . GLY A 1 91 ? 31.731 -12.026 -17.389 1.00 93.88 91 GLY A N 1
ATOM 682 C CA . GLY A 1 91 ? 30.920 -10.817 -17.255 1.00 93.88 91 GLY A CA 1
ATOM 683 C C . GLY A 1 91 ? 29.484 -11.109 -16.819 1.00 93.88 91 GLY A C 1
ATOM 684 O O . GLY A 1 91 ? 28.959 -10.410 -15.953 1.00 93.88 91 GLY A O 1
ATOM 685 N N . ILE A 1 92 ? 28.868 -12.160 -17.372 1.00 92.25 92 ILE A N 1
ATOM 686 C CA . ILE A 1 92 ? 27.526 -12.624 -16.989 1.00 92.25 92 ILE A CA 1
ATOM 687 C C . ILE A 1 92 ? 27.534 -13.151 -15.550 1.00 92.25 92 ILE A C 1
ATOM 689 O O . ILE A 1 92 ? 26.745 -12.679 -14.738 1.00 92.25 92 ILE A O 1
ATOM 693 N N . ALA A 1 93 ? 28.463 -14.049 -15.204 1.00 91.31 93 ALA A N 1
ATOM 694 C CA . ALA A 1 93 ? 28.573 -14.581 -13.844 1.00 91.31 93 ALA A CA 1
ATOM 695 C C . ALA A 1 93 ? 28.813 -13.465 -12.811 1.00 91.31 93 ALA A C 1
ATOM 697 O O . ALA A 1 93 ? 28.211 -13.449 -11.735 1.00 91.31 93 ALA A O 1
ATOM 698 N N . ARG A 1 94 ? 29.644 -12.470 -13.154 1.00 91.88 94 ARG A N 1
ATOM 699 C CA . ARG A 1 94 ? 29.864 -11.297 -12.306 1.00 91.88 94 ARG A CA 1
ATOM 700 C C . ARG A 1 94 ? 28.588 -10.476 -12.164 1.00 91.88 94 ARG A C 1
ATOM 702 O O . ARG A 1 94 ? 28.253 -10.125 -11.038 1.00 91.88 94 ARG A O 1
ATOM 709 N N . LEU A 1 95 ? 27.879 -10.200 -13.260 1.00 88.06 95 LEU A N 1
ATOM 710 C CA . LEU A 1 95 ? 26.603 -9.480 -13.242 1.00 88.06 95 LEU A CA 1
ATOM 711 C C . LEU A 1 95 ? 25.565 -10.176 -12.347 1.00 88.06 95 LEU A C 1
ATOM 713 O O . LEU A 1 95 ? 24.874 -9.499 -11.594 1.00 88.06 95 LEU A O 1
ATOM 717 N N . GLU A 1 96 ? 25.492 -11.506 -12.389 1.00 85.69 96 GLU A N 1
ATOM 718 C CA . GLU A 1 96 ? 24.600 -12.307 -11.541 1.00 85.69 96 GLU A CA 1
ATOM 719 C C . GLU A 1 96 ? 25.006 -12.290 -10.060 1.00 85.69 96 GLU A C 1
ATOM 721 O O . GLU A 1 96 ? 24.138 -12.332 -9.190 1.00 85.69 96 GLU A O 1
ATOM 726 N N . SER A 1 97 ? 26.309 -12.195 -9.773 1.00 86.25 97 SER A N 1
ATOM 727 C CA . SER A 1 97 ? 26.845 -12.118 -8.406 1.00 86.25 97 SER A CA 1
ATOM 728 C C . SER A 1 97 ? 26.747 -10.731 -7.764 1.00 86.25 97 SER A C 1
ATOM 730 O O . SER A 1 97 ? 26.888 -10.612 -6.545 1.00 86.25 97 SER A O 1
ATOM 732 N N . LEU A 1 98 ? 26.556 -9.670 -8.560 1.00 82.75 98 LEU A N 1
ATOM 733 C CA . LEU A 1 98 ? 26.423 -8.323 -8.016 1.00 82.75 98 LEU A CA 1
ATOM 734 C C . LEU A 1 98 ? 25.154 -8.255 -7.159 1.00 82.75 98 LEU A C 1
ATOM 736 O O . LEU A 1 98 ? 24.109 -8.760 -7.581 1.00 82.75 98 LEU A O 1
ATOM 740 N N . PRO A 1 99 ? 25.207 -7.619 -5.971 1.00 68.19 99 PRO A N 1
ATOM 741 C CA . PRO A 1 99 ? 24.010 -7.375 -5.189 1.00 68.19 99 PRO A CA 1
ATOM 742 C C . PRO A 1 99 ? 23.068 -6.558 -6.065 1.00 68.19 99 PRO A C 1
ATOM 744 O O . PRO A 1 99 ? 23.341 -5.392 -6.3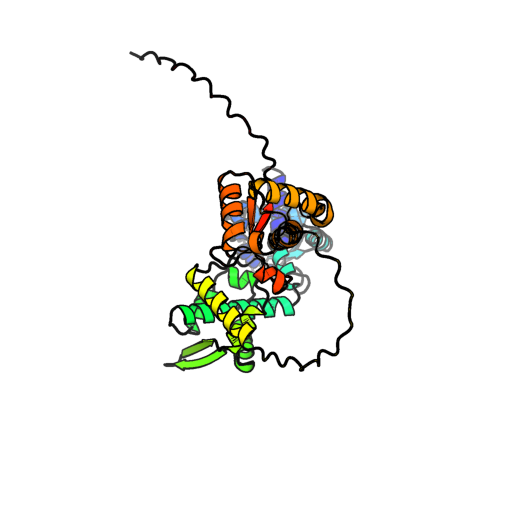62 1.00 68.19 99 PRO A O 1
ATOM 747 N N . ARG A 1 100 ? 21.997 -7.219 -6.523 1.00 59.97 100 ARG A N 1
ATOM 748 C CA . ARG A 1 100 ? 20.929 -6.632 -7.329 1.00 59.97 100 ARG A CA 1
ATOM 749 C C . ARG A 1 100 ? 20.626 -5.267 -6.743 1.00 59.97 100 ARG A C 1
ATOM 751 O O . ARG A 1 100 ? 20.307 -5.152 -5.556 1.00 59.97 100 ARG A O 1
ATOM 758 N N . SER A 1 101 ? 20.842 -4.232 -7.553 1.00 54.88 101 SER A N 1
ATOM 759 C CA . SER A 1 101 ? 20.699 -2.850 -7.115 1.00 54.88 101 SER A CA 1
ATOM 760 C C . SER A 1 101 ? 19.336 -2.689 -6.445 1.00 54.88 101 SER A C 1
ATOM 762 O O . SER A 1 101 ? 18.389 -3.411 -6.750 1.00 54.88 101 SER A O 1
ATOM 764 N N . SER A 1 102 ? 19.171 -1.700 -5.570 1.00 45.69 102 SER A N 1
ATOM 765 C CA . SER A 1 102 ? 17.823 -1.327 -5.127 1.00 45.69 102 SER A CA 1
ATOM 766 C C . SER A 1 102 ? 16.873 -1.109 -6.316 1.00 45.69 102 SER A C 1
ATOM 768 O O . SER A 1 102 ? 15.688 -1.364 -6.165 1.00 45.69 102 SER A O 1
ATOM 770 N N . ALA A 1 103 ? 17.389 -0.748 -7.504 1.00 48.16 103 ALA A N 1
ATOM 771 C CA . ALA A 1 103 ? 16.665 -0.717 -8.776 1.00 48.16 103 ALA A CA 1
ATOM 772 C C . ALA A 1 103 ? 16.167 -2.098 -9.276 1.00 48.16 103 AL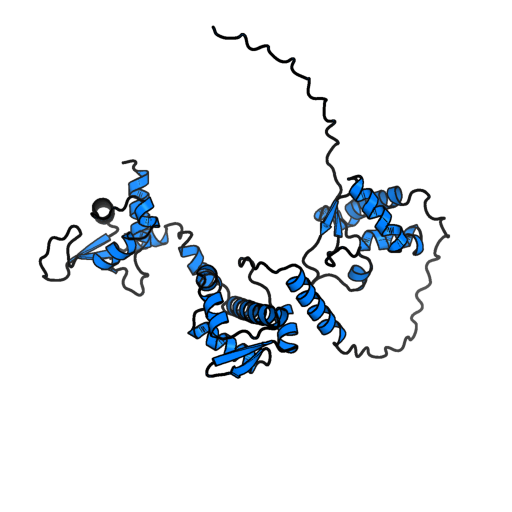A A C 1
ATOM 774 O O . ALA A 1 103 ? 15.096 -2.153 -9.873 1.00 48.16 103 ALA A O 1
ATOM 775 N N . ASP A 1 104 ? 16.883 -3.185 -8.989 1.00 45.19 104 ASP A N 1
ATOM 776 C CA . ASP A 1 104 ? 16.556 -4.574 -9.354 1.00 45.19 104 ASP A CA 1
ATOM 777 C C . ASP A 1 104 ? 15.691 -5.284 -8.296 1.00 45.19 104 ASP A C 1
ATOM 779 O O . ASP A 1 104 ? 14.921 -6.177 -8.644 1.00 45.19 104 ASP A O 1
ATOM 783 N N . ARG A 1 105 ? 15.690 -4.830 -7.028 1.00 45.00 105 ARG A N 1
ATOM 784 C CA . ARG A 1 105 ? 14.626 -5.189 -6.055 1.00 45.00 105 ARG A CA 1
ATOM 785 C C . ARG A 1 105 ? 13.224 -4.823 -6.564 1.00 45.00 105 ARG A C 1
ATOM 787 O O . ARG A 1 105 ? 12.237 -5.394 -6.118 1.00 45.00 105 ARG A O 1
ATOM 794 N N . PHE A 1 106 ? 13.112 -3.898 -7.521 1.00 46.53 106 PHE A N 1
ATOM 795 C CA . PHE A 1 106 ? 11.834 -3.582 -8.167 1.00 46.53 106 PHE A CA 1
ATOM 796 C C . PHE A 1 106 ? 11.425 -4.598 -9.246 1.00 46.53 106 PHE A C 1
ATOM 798 O O . PHE A 1 106 ? 10.243 -4.668 -9.565 1.00 46.53 106 PHE A O 1
ATOM 805 N N . ASP A 1 107 ? 12.341 -5.416 -9.778 1.00 43.72 107 ASP A N 1
ATOM 806 C CA . ASP A 1 107 ? 11.964 -6.581 -10.592 1.00 43.72 107 ASP A CA 1
ATOM 807 C C . ASP A 1 107 ? 11.526 -7.765 -9.709 1.00 43.72 107 ASP A C 1
ATOM 809 O O . ASP A 1 107 ? 10.720 -8.578 -10.147 1.00 43.72 107 ASP A O 1
ATOM 813 N N . GLU A 1 108 ? 11.920 -7.800 -8.432 1.00 43.56 108 GLU A N 1
ATOM 814 C CA . GLU A 1 108 ? 11.334 -8.684 -7.406 1.00 43.56 108 GLU A CA 1
ATOM 815 C C . GLU A 1 108 ? 9.870 -8.316 -7.074 1.00 43.56 108 GLU A C 1
ATOM 817 O O . GLU A 1 108 ? 9.071 -9.180 -6.716 1.00 43.56 108 GLU A O 1
ATOM 822 N N . ILE A 1 109 ? 9.453 -7.063 -7.312 1.00 47.97 109 ILE A N 1
ATOM 823 C CA . ILE A 1 109 ? 8.028 -6.673 -7.264 1.00 47.97 109 ILE A CA 1
ATOM 824 C C . ILE A 1 109 ? 7.239 -7.306 -8.424 1.00 47.97 109 ILE A C 1
ATOM 826 O O . ILE A 1 109 ? 6.034 -7.509 -8.301 1.00 47.97 109 ILE A O 1
ATOM 830 N N . LYS A 1 110 ? 7.883 -7.714 -9.531 1.00 47.03 110 LYS A N 1
ATOM 831 C CA . LYS A 1 110 ? 7.199 -8.494 -10.584 1.00 47.03 110 LYS A CA 1
ATOM 832 C C . LYS A 1 110 ? 6.908 -9.940 -10.171 1.00 47.03 110 LYS A C 1
ATOM 834 O O . LYS A 1 110 ? 6.154 -10.609 -10.877 1.00 47.03 110 LYS A O 1
ATOM 839 N N . THR A 1 111 ? 7.496 -10.412 -9.070 1.00 46.38 111 THR A N 1
ATOM 840 C CA . THR A 1 111 ? 7.223 -11.728 -8.474 1.00 46.38 111 THR A CA 1
ATOM 841 C C . THR A 1 111 ? 6.303 -11.679 -7.257 1.00 46.38 111 THR A C 1
ATOM 843 O O . THR A 1 111 ? 5.994 -12.744 -6.731 1.00 46.38 111 THR A O 1
ATOM 846 N N . HIS A 1 112 ? 5.794 -10.505 -6.850 1.00 51.50 112 HIS A N 1
ATOM 847 C CA . HIS A 1 112 ? 4.555 -10.494 -6.066 1.00 51.50 112 HIS A CA 1
ATOM 848 C C . HIS A 1 112 ? 3.495 -11.255 -6.861 1.00 51.50 112 HIS A C 1
ATOM 850 O O . HIS A 1 112 ? 3.384 -11.063 -8.079 1.00 51.50 112 HIS A O 1
ATOM 856 N N . ASP A 1 113 ? 2.771 -12.156 -6.192 1.00 67.06 113 ASP A N 1
ATOM 857 C CA . ASP A 1 113 ? 1.750 -12.981 -6.825 1.00 67.06 113 ASP A CA 1
ATOM 858 C C . ASP A 1 113 ? 0.864 -12.056 -7.670 1.00 67.06 113 ASP A C 1
ATOM 860 O O . ASP A 1 113 ? 0.329 -11.058 -7.184 1.00 67.06 113 ASP A O 1
ATOM 864 N N . LYS A 1 114 ? 0.753 -12.325 -8.977 1.00 72.69 114 LYS A N 1
ATOM 865 C CA . LYS A 1 114 ? -0.004 -11.470 -9.909 1.00 72.69 114 LYS A CA 1
ATOM 866 C C . LYS A 1 114 ? -1.430 -11.212 -9.399 1.00 72.69 114 LYS A C 1
ATOM 868 O O . LYS A 1 114 ? -2.039 -10.207 -9.766 1.00 72.69 114 LYS A O 1
ATOM 873 N N . ARG A 1 115 ? -1.944 -12.112 -8.549 1.00 70.88 115 ARG A N 1
ATOM 874 C CA . ARG A 1 115 ? -3.203 -11.978 -7.811 1.00 70.88 115 ARG A CA 1
ATOM 875 C C . ARG A 1 115 ? -3.185 -10.837 -6.790 1.00 70.88 115 ARG A C 1
ATOM 877 O O . ARG A 1 115 ? -4.101 -10.017 -6.822 1.00 70.88 115 ARG A O 1
ATOM 884 N N . GLU A 1 116 ? -2.149 -10.736 -5.958 1.00 83.88 116 GLU A N 1
ATOM 885 C CA . GLU A 1 116 ? -1.968 -9.630 -5.006 1.00 83.88 116 GLU A CA 1
ATOM 886 C C . GLU A 1 116 ? -1.879 -8.296 -5.749 1.00 83.88 116 GLU A C 1
ATOM 888 O O . GLU A 1 116 ? -2.572 -7.337 -5.407 1.00 83.88 116 GLU A O 1
ATOM 893 N N . LEU A 1 117 ? -1.082 -8.226 -6.822 1.00 87.12 117 LEU A N 1
ATOM 894 C CA . LEU A 1 117 ? -0.940 -6.994 -7.602 1.00 87.12 117 LEU A CA 1
ATOM 895 C C . LEU A 1 117 ? -2.286 -6.534 -8.181 1.00 87.12 117 LEU A C 1
ATOM 897 O O . LEU A 1 117 ? -2.621 -5.353 -8.092 1.00 87.12 117 LEU A O 1
ATOM 901 N N . LEU A 1 118 ? -3.082 -7.456 -8.728 1.00 89.38 118 LEU A N 1
ATOM 902 C CA . LEU A 1 118 ? -4.412 -7.138 -9.245 1.00 89.38 118 LEU A CA 1
ATOM 903 C C . LEU A 1 118 ? -5.363 -6.648 -8.140 1.00 89.38 118 LEU A C 1
ATOM 905 O O . LEU A 1 118 ? -6.107 -5.690 -8.364 1.00 89.38 118 LEU A O 1
ATOM 909 N N . GLY A 1 119 ? -5.340 -7.274 -6.959 1.00 91.56 119 GLY A N 1
ATOM 910 C CA . GLY A 1 119 ? -6.117 -6.825 -5.798 1.00 91.56 119 GLY A CA 1
ATOM 911 C C . GLY A 1 119 ? -5.791 -5.377 -5.429 1.00 91.56 119 GLY A C 1
ATOM 912 O O . GLY A 1 119 ? -6.682 -4.532 -5.343 1.00 91.56 119 GLY A O 1
ATOM 913 N N . ASN A 1 120 ? -4.501 -5.058 -5.369 1.00 91.50 120 ASN A N 1
ATOM 914 C CA . ASN A 1 120 ? -4.006 -3.718 -5.063 1.00 91.50 120 ASN A CA 1
ATOM 915 C C . ASN A 1 120 ? -4.345 -2.679 -6.143 1.00 91.50 120 ASN A C 1
ATOM 917 O O . ASN A 1 120 ? -4.705 -1.541 -5.837 1.00 91.50 120 ASN A O 1
ATOM 921 N N . GLN A 1 121 ? -4.280 -3.063 -7.420 1.00 93.19 121 GLN A N 1
ATOM 922 C CA . GLN A 1 121 ? -4.706 -2.215 -8.537 1.00 93.19 121 GLN A CA 1
ATOM 923 C C . GLN A 1 121 ? -6.202 -1.878 -8.458 1.00 93.19 121 GLN A C 1
ATOM 925 O O . GLN A 1 121 ? -6.584 -0.716 -8.635 1.00 93.19 121 GLN A O 1
ATOM 930 N N . LYS A 1 122 ? -7.045 -2.879 -8.167 1.00 95.31 122 LYS A N 1
ATOM 931 C CA . LYS A 1 122 ? -8.491 -2.704 -7.970 1.00 95.31 122 LYS A CA 1
ATOM 932 C C . LYS A 1 122 ? -8.774 -1.789 -6.782 1.00 95.31 122 LYS A C 1
ATOM 934 O O . LYS A 1 122 ? -9.499 -0.809 -6.944 1.00 95.31 122 LYS A O 1
ATOM 939 N N . ALA A 1 123 ? -8.148 -2.064 -5.637 1.00 93.81 123 ALA A N 1
ATOM 940 C CA . ALA A 1 123 ? -8.274 -1.281 -4.412 1.00 93.81 123 ALA A CA 1
ATOM 941 C C . ALA A 1 123 ? -7.936 0.192 -4.658 1.00 93.81 123 ALA A C 1
ATOM 943 O O . ALA A 1 123 ? -8.719 1.087 -4.337 1.00 93.81 123 ALA A O 1
ATOM 944 N N . PHE A 1 124 ? -6.809 0.445 -5.332 1.00 93.88 124 PHE A N 1
ATOM 945 C CA . PHE A 1 124 ? -6.378 1.795 -5.661 1.00 93.88 124 PHE A CA 1
ATOM 946 C C . PHE A 1 124 ? -7.388 2.531 -6.551 1.00 93.88 124 PHE A C 1
ATOM 948 O O . PHE A 1 124 ? -7.737 3.678 -6.263 1.00 93.88 124 PHE A O 1
ATOM 955 N N . ILE A 1 125 ? -7.866 1.896 -7.629 1.00 95.62 125 ILE A N 1
ATOM 956 C CA . ILE A 1 125 ? -8.827 2.518 -8.552 1.00 95.62 125 ILE A CA 1
ATOM 957 C C . ILE A 1 125 ? -10.148 2.814 -7.835 1.00 95.62 125 ILE A C 1
ATOM 959 O O . ILE A 1 125 ? -10.626 3.948 -7.913 1.00 95.62 125 ILE A O 1
ATOM 963 N N . LEU A 1 126 ? -10.702 1.849 -7.098 1.00 95.75 126 LEU A N 1
ATOM 964 C CA . LEU A 1 126 ? -11.940 2.021 -6.331 1.00 95.75 126 LEU A CA 1
ATOM 965 C C . LEU A 1 126 ? -11.808 3.148 -5.301 1.00 95.75 126 LEU A C 1
ATOM 967 O O . LEU A 1 126 ? -12.699 3.991 -5.200 1.00 95.75 126 LEU A O 1
ATOM 971 N N . LEU A 1 127 ? -10.661 3.257 -4.624 1.00 94.31 127 LEU A N 1
ATOM 972 C CA . LEU A 1 127 ? -10.402 4.356 -3.699 1.00 94.31 127 LEU A CA 1
ATOM 973 C C . LEU A 1 127 ? -10.370 5.722 -4.404 1.00 94.31 127 LEU A C 1
ATOM 975 O O . LEU A 1 127 ? -10.866 6.713 -3.863 1.00 94.31 127 LEU A O 1
ATOM 979 N N . GLN A 1 128 ? -9.821 5.809 -5.622 1.00 95.06 128 GLN A N 1
ATOM 980 C CA . GLN A 1 128 ? -9.865 7.059 -6.389 1.00 95.06 128 GLN A CA 1
ATOM 981 C C . GLN A 1 128 ? -11.286 7.440 -6.811 1.00 95.06 128 GLN A C 1
ATOM 983 O O . GLN A 1 128 ? -11.598 8.635 -6.815 1.00 95.06 128 GLN A O 1
ATOM 988 N N . VAL A 1 129 ? -12.132 6.460 -7.146 1.00 95.88 129 VAL A N 1
ATOM 989 C CA . VAL A 1 129 ? -13.550 6.693 -7.463 1.00 95.88 129 VAL A CA 1
ATOM 990 C C . VAL A 1 129 ? -14.306 7.126 -6.205 1.00 95.88 129 VAL A C 1
ATOM 992 O O . VAL A 1 129 ? -15.030 8.120 -6.255 1.00 95.88 129 VAL A O 1
ATOM 995 N N . GLN A 1 130 ? -14.063 6.478 -5.060 1.00 93.81 130 GLN A N 1
ATOM 996 C CA . GLN A 1 130 ? -14.663 6.859 -3.780 1.00 93.81 130 GLN A CA 1
ATOM 997 C C . GLN A 1 130 ? -14.315 8.300 -3.407 1.00 93.81 130 GLN A C 1
ATOM 999 O O . GLN A 1 130 ? -15.196 9.089 -3.088 1.00 93.81 130 GLN A O 1
ATOM 1004 N N . ARG A 1 131 ? -13.045 8.700 -3.533 1.00 92.69 131 ARG A N 1
ATOM 1005 C CA . ARG A 1 131 ? -12.622 10.089 -3.280 1.00 92.69 131 ARG A CA 1
ATOM 1006 C C . ARG A 1 131 ? -13.340 11.109 -4.156 1.00 92.69 131 ARG A C 1
ATOM 1008 O O . ARG A 1 131 ? -13.595 12.217 -3.697 1.00 92.69 131 ARG A O 1
ATOM 1015 N N . ALA A 1 132 ? -13.631 10.772 -5.412 1.00 94.00 132 ALA A N 1
ATOM 1016 C CA . ALA A 1 132 ? -14.429 11.646 -6.267 1.00 94.00 132 ALA A CA 1
ATOM 1017 C C . ALA A 1 132 ? -15.876 11.730 -5.747 1.00 94.00 132 ALA A C 1
ATOM 1019 O O . ALA A 1 132 ? -16.361 12.834 -5.498 1.00 94.00 132 ALA A O 1
ATOM 1020 N N . ARG A 1 133 ? -16.504 10.578 -5.447 1.00 92.88 133 ARG A N 1
ATOM 1021 C CA . ARG A 1 133 ? -17.859 10.493 -4.864 1.00 92.88 133 ARG A CA 1
ATOM 1022 C C . ARG A 1 133 ? -17.987 11.341 -3.598 1.00 92.88 133 ARG A C 1
ATOM 1024 O O . ARG A 1 133 ? -18.924 12.124 -3.490 1.00 92.88 133 ARG A O 1
ATOM 1031 N N . LEU A 1 134 ? -17.031 11.244 -2.670 1.00 88.75 134 LEU A N 1
ATOM 1032 C CA . LEU A 1 134 ? -17.055 11.996 -1.408 1.00 88.75 134 LEU A CA 1
ATOM 1033 C C . LEU A 1 134 ? -16.940 13.514 -1.593 1.00 88.75 134 LEU A C 1
ATOM 1035 O O . LEU A 1 134 ? -17.408 14.261 -0.734 1.00 88.75 134 LEU A O 1
ATOM 1039 N N . LYS A 1 135 ? -16.347 13.956 -2.707 1.00 90.69 135 LYS A N 1
ATOM 1040 C CA . LYS A 1 135 ? -16.255 15.364 -3.119 1.00 90.69 135 LYS A CA 1
ATOM 1041 C C . LYS A 1 135 ? -17.460 15.822 -3.947 1.00 90.69 135 LYS A C 1
ATOM 1043 O O . LYS A 1 135 ? -17.445 16.935 -4.463 1.00 90.69 135 LYS A O 1
ATOM 1048 N N . GLY A 1 136 ? -18.469 14.967 -4.126 1.00 92.19 136 GLY A N 1
ATOM 1049 C CA . GLY A 1 136 ? -19.629 15.243 -4.974 1.00 92.19 136 GLY A CA 1
ATOM 1050 C C . GLY A 1 136 ? -19.300 15.302 -6.469 1.00 92.19 136 GLY A C 1
ATOM 1051 O O . GLY A 1 136 ? -20.109 15.794 -7.252 1.00 92.19 136 GLY A O 1
ATOM 1052 N N . SER A 1 137 ? -18.124 14.822 -6.886 1.00 93.50 137 SER A N 1
ATOM 1053 C CA . SER A 1 137 ? -17.698 14.810 -8.285 1.00 93.50 137 SER A CA 1
ATOM 1054 C C . SER A 1 137 ? -17.653 13.390 -8.845 1.00 93.50 137 SER A C 1
ATOM 1056 O O . SER A 1 137 ? -17.507 12.403 -8.125 1.00 93.50 137 SER A O 1
ATOM 1058 N N . LYS A 1 138 ? -17.795 13.264 -10.165 1.00 94.25 138 LYS A N 1
ATOM 1059 C CA . LYS A 1 138 ? -17.615 11.980 -10.854 1.00 94.25 138 LYS A CA 1
ATOM 1060 C C . LYS A 1 138 ? -16.171 11.870 -11.306 1.00 94.25 138 LYS A C 1
ATOM 1062 O O . LYS A 1 138 ? -15.617 12.842 -11.817 1.00 94.25 138 LYS A O 1
ATOM 1067 N N . LEU A 1 139 ? -15.563 10.696 -11.158 1.00 96.69 139 LEU A N 1
ATOM 1068 C CA . LEU A 1 139 ? -14.190 10.510 -11.612 1.00 96.69 139 LEU A 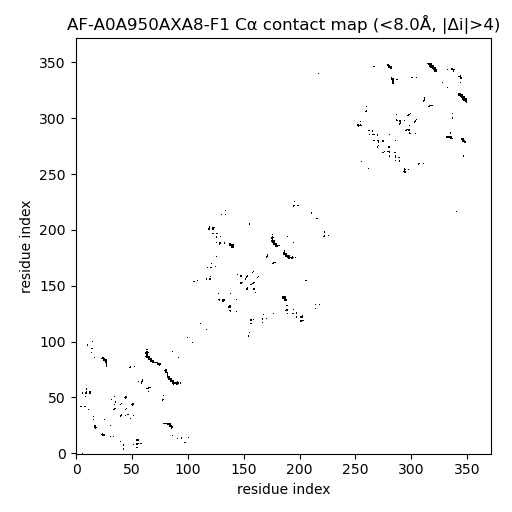CA 1
ATOM 1069 C C . LEU A 1 139 ? -14.186 10.356 -13.132 1.00 96.69 139 LEU A C 1
ATOM 1071 O O . LEU A 1 139 ? -14.677 9.352 -13.653 1.00 96.69 139 LEU A O 1
ATOM 1075 N N . THR A 1 140 ? -13.633 11.325 -13.860 1.00 96.31 140 THR A N 1
ATOM 1076 C CA . THR A 1 140 ? -13.473 11.167 -15.307 1.00 96.31 140 THR A CA 1
ATOM 1077 C C . THR A 1 140 ? -12.259 10.300 -15.625 1.00 96.31 140 THR A C 1
ATOM 1079 O O . THR A 1 140 ? -11.306 10.170 -14.850 1.00 96.31 140 THR A O 1
ATOM 1082 N N . ARG A 1 141 ? -12.248 9.731 -16.830 1.00 93.50 141 ARG A N 1
ATOM 1083 C CA . ARG A 1 141 ? -11.081 9.011 -17.352 1.00 93.50 141 ARG A CA 1
ATOM 1084 C C . ARG A 1 141 ? -9.821 9.884 -17.425 1.00 93.50 141 ARG A C 1
ATOM 1086 O O . ARG A 1 141 ? -8.716 9.360 -17.283 1.00 93.50 141 ARG A O 1
ATOM 1093 N N . SER A 1 142 ? -9.968 11.188 -17.663 1.00 93.25 142 SER A N 1
ATOM 1094 C CA . SER A 1 142 ? -8.837 12.122 -17.675 1.00 93.25 142 SER A CA 1
ATOM 1095 C C . SER A 1 142 ? -8.251 12.280 -16.271 1.00 93.25 142 SER A C 1
ATOM 1097 O O . SER A 1 142 ? -7.045 12.106 -16.092 1.00 93.25 142 SER A O 1
ATOM 1099 N N . ASP A 1 143 ? -9.113 12.475 -15.269 1.00 94.56 143 ASP A N 1
ATOM 1100 C CA . ASP A 1 143 ? -8.707 12.632 -13.866 1.00 94.56 143 ASP A CA 1
ATOM 1101 C C . ASP A 1 143 ? -8.024 11.376 -13.335 1.00 94.56 143 ASP A C 1
ATOM 1103 O O . ASP A 1 143 ? -6.975 11.449 -12.692 1.00 94.56 143 ASP A O 1
ATOM 1107 N N . LEU A 1 144 ? -8.588 10.204 -13.644 1.00 93.69 144 LEU A N 1
ATOM 1108 C CA . LEU A 1 144 ? -7.986 8.934 -13.266 1.00 93.69 144 LEU A CA 1
ATOM 1109 C C . LEU A 1 144 ? -6.597 8.782 -13.905 1.00 93.69 144 LEU A C 1
ATOM 1111 O O . LEU A 1 144 ? -5.633 8.494 -13.202 1.00 93.69 144 LEU A O 1
ATOM 1115 N N . ASN A 1 145 ? -6.454 9.056 -15.206 1.00 90.81 145 ASN A N 1
ATOM 1116 C CA . ASN A 1 145 ? -5.148 9.008 -15.871 1.00 90.81 145 ASN A CA 1
ATOM 1117 C C . ASN A 1 145 ? -4.149 10.016 -15.285 1.00 90.81 145 ASN A C 1
ATOM 1119 O O . ASN A 1 145 ? -2.969 9.695 -15.171 1.00 90.81 145 ASN A O 1
ATOM 1123 N N . ALA A 1 146 ? -4.588 11.221 -14.911 1.00 91.81 146 ALA A N 1
ATOM 1124 C CA . ALA A 1 146 ? -3.725 12.213 -14.273 1.00 91.81 146 ALA A CA 1
ATOM 1125 C C . ALA A 1 146 ? -3.180 11.695 -12.933 1.00 91.81 146 ALA A C 1
ATOM 1127 O O . ALA A 1 146 ? -1.982 11.797 -12.670 1.00 91.81 146 ALA A O 1
ATOM 1128 N N . LYS A 1 147 ? -4.033 11.049 -12.133 1.00 88.81 147 LYS A N 1
ATOM 1129 C CA . LYS A 1 147 ? -3.649 10.438 -10.853 1.00 88.81 147 LYS A CA 1
ATOM 1130 C C . LYS A 1 147 ? -2.758 9.206 -11.018 1.00 88.81 147 LYS A C 1
ATOM 1132 O O . LYS A 1 147 ? -1.880 8.971 -10.193 1.00 88.81 147 LYS A O 1
ATOM 1137 N N . LEU A 1 148 ? -2.950 8.430 -12.080 1.00 85.00 148 LEU A N 1
ATOM 1138 C CA . LEU A 1 148 ? -2.159 7.227 -12.365 1.00 85.00 148 LEU A CA 1
ATOM 1139 C C . LEU A 1 148 ? -0.791 7.525 -12.982 1.00 85.00 148 LEU A C 1
ATOM 1141 O O . LEU A 1 148 ? 0.122 6.714 -12.876 1.00 85.00 148 LEU A O 1
ATOM 1145 N N . LYS A 1 149 ? -0.617 8.699 -13.597 1.00 83.31 149 LYS A N 1
ATOM 1146 C CA . LYS A 1 149 ? 0.644 9.097 -14.235 1.00 83.31 149 LYS A CA 1
ATOM 1147 C C . LYS A 1 149 ? 1.790 9.376 -13.261 1.00 83.31 149 LYS A C 1
ATOM 1149 O O . LYS A 1 149 ? 2.905 9.587 -13.739 1.00 83.31 149 LYS A O 1
ATOM 1154 N N . THR A 1 150 ? 1.554 9.385 -11.950 1.00 85.75 150 THR A N 1
ATOM 1155 C CA . THR A 1 150 ? 2.635 9.563 -10.977 1.00 85.75 150 THR A CA 1
ATOM 1156 C C . THR A 1 150 ? 3.628 8.404 -11.083 1.00 85.75 150 THR A C 1
ATOM 1158 O O . THR A 1 150 ? 3.246 7.243 -11.241 1.00 85.75 150 THR A O 1
ATOM 1161 N N . GLU A 1 151 ? 4.924 8.712 -11.009 1.00 80.00 151 GLU A N 1
ATOM 1162 C CA . GLU A 1 151 ? 5.973 7.688 -11.109 1.00 80.00 151 GLU A CA 1
ATOM 1163 C C . GLU A 1 151 ? 5.846 6.638 -10.003 1.00 80.00 151 GLU A C 1
ATOM 1165 O O . GLU A 1 151 ? 6.069 5.457 -10.250 1.00 80.00 151 GLU A O 1
ATOM 1170 N N . THR A 1 152 ? 5.380 7.033 -8.818 1.00 78.38 152 THR A N 1
ATOM 1171 C CA . THR A 1 152 ? 5.070 6.105 -7.727 1.00 78.38 152 THR A CA 1
ATOM 1172 C C . THR A 1 152 ? 4.005 5.087 -8.130 1.00 78.38 152 THR A C 1
ATOM 1174 O O . THR A 1 152 ? 4.213 3.897 -7.935 1.00 78.38 152 THR A O 1
ATOM 1177 N N . ASN A 1 153 ? 2.898 5.508 -8.751 1.00 83.12 153 ASN A N 1
ATOM 1178 C CA . ASN A 1 153 ? 1.817 4.587 -9.118 1.00 83.12 153 ASN A CA 1
ATOM 1179 C C . ASN A 1 153 ? 2.226 3.649 -10.255 1.00 83.12 153 ASN A C 1
ATOM 1181 O O . ASN A 1 153 ? 1.944 2.454 -10.195 1.00 83.12 153 ASN A O 1
ATOM 1185 N N . LYS A 1 154 ? 2.955 4.151 -11.256 1.00 84.06 154 LYS A N 1
ATOM 1186 C CA . LYS A 1 154 ? 3.504 3.290 -12.313 1.00 84.06 154 LYS A CA 1
ATOM 1187 C C . LYS A 1 154 ? 4.483 2.264 -11.753 1.00 84.06 154 LYS A C 1
ATOM 1189 O O . LYS A 1 154 ? 4.435 1.104 -12.147 1.00 84.06 154 LYS A O 1
ATOM 1194 N N . ARG A 1 155 ? 5.362 2.688 -10.839 1.00 82.31 155 ARG A N 1
ATOM 1195 C CA . ARG A 1 155 ? 6.429 1.845 -10.290 1.00 82.31 155 ARG A CA 1
ATOM 1196 C C . ARG A 1 155 ? 5.915 0.829 -9.272 1.00 82.31 155 ARG A C 1
ATOM 1198 O O . ARG A 1 155 ? 6.419 -0.284 -9.247 1.00 82.31 155 ARG A O 1
ATOM 1205 N N . CYS A 1 156 ? 4.931 1.200 -8.455 1.00 84.31 156 CYS A N 1
ATOM 1206 C CA . CYS A 1 156 ? 4.399 0.348 -7.391 1.00 84.31 156 CYS A CA 1
ATOM 1207 C C . CYS A 1 156 ? 3.223 -0.519 -7.847 1.00 84.31 156 CYS A C 1
ATOM 1209 O O . CYS A 1 156 ? 3.132 -1.661 -7.423 1.00 84.31 156 CYS A O 1
ATOM 1211 N N . LEU A 1 157 ? 2.329 0.006 -8.691 1.00 87.25 157 LEU A N 1
ATOM 1212 C CA . LEU A 1 157 ? 1.095 -0.686 -9.080 1.00 87.25 157 LEU A CA 1
ATOM 1213 C C . LEU A 1 157 ? 1.124 -1.194 -10.524 1.00 87.25 157 LEU A C 1
ATOM 1215 O O . LEU A 1 157 ? 0.197 -1.885 -10.931 1.00 87.25 157 LEU A O 1
ATOM 1219 N N . GLY A 1 158 ? 2.129 -0.836 -11.331 1.00 88.44 158 GLY A N 1
ATOM 1220 C CA . GLY A 1 158 ? 2.185 -1.237 -12.741 1.00 88.44 158 GLY A CA 1
ATOM 1221 C C . GLY A 1 158 ? 1.005 -0.721 -13.576 1.00 88.44 158 GLY A C 1
ATOM 1222 O O . GLY A 1 158 ? 0.681 -1.300 -14.609 1.00 88.44 158 GLY A O 1
ATOM 1223 N N . LEU A 1 159 ? 0.327 0.343 -13.127 1.00 87.31 159 LEU A N 1
ATOM 1224 C CA . LEU A 1 159 ? -0.862 0.876 -13.793 1.00 87.31 159 LEU A CA 1
ATOM 1225 C C . LEU A 1 159 ? -0.472 1.756 -14.984 1.00 87.31 159 LEU A C 1
ATOM 1227 O O . LEU A 1 159 ? -0.327 2.974 -14.875 1.00 87.31 159 LEU A O 1
ATOM 1231 N N . ASP A 1 160 ? -0.322 1.126 -16.145 1.00 87.56 160 ASP A N 1
ATOM 1232 C CA . ASP A 1 160 ? -0.301 1.812 -17.433 1.00 87.56 160 ASP A CA 1
ATOM 1233 C C . ASP A 1 160 ? -1.722 1.974 -18.014 1.00 87.56 160 ASP A C 1
ATOM 1235 O O . ASP A 1 160 ? -2.721 1.526 -17.443 1.00 87.56 160 ASP A O 1
ATOM 1239 N N . ARG A 1 161 ? -1.848 2.669 -19.152 1.00 87.56 161 ARG A N 1
ATOM 1240 C CA . ARG A 1 161 ? -3.158 2.940 -19.769 1.00 87.56 161 ARG A CA 1
ATOM 1241 C C . ARG A 1 161 ? -3.896 1.655 -20.192 1.00 87.56 161 ARG A C 1
ATOM 1243 O O . ARG A 1 161 ? -5.102 1.603 -19.947 1.00 87.56 161 ARG A O 1
ATOM 1250 N N . PRO A 1 162 ? -3.262 0.659 -20.841 1.00 85.62 162 PRO A N 1
ATOM 1251 C CA . PRO A 1 162 ? -3.900 -0.628 -21.130 1.00 85.62 162 PRO A CA 1
ATOM 1252 C C . PRO A 1 162 ? -4.383 -1.359 -19.874 1.00 85.62 162 PRO A C 1
ATOM 1254 O O . PRO A 1 162 ? -5.563 -1.700 -19.796 1.00 85.62 162 PRO A O 1
ATOM 1257 N N . THR A 1 163 ? -3.517 -1.511 -18.870 1.00 86.62 163 THR A N 1
ATOM 1258 C CA . THR A 1 163 ? -3.817 -2.219 -17.616 1.00 86.62 163 THR A CA 1
ATOM 1259 C C . THR A 1 163 ? -4.950 -1.536 -16.869 1.00 86.62 163 THR A C 1
ATOM 1261 O O . THR A 1 163 ? -5.898 -2.188 -16.451 1.00 86.62 163 THR A O 1
ATOM 1264 N N . THR A 1 164 ? -4.932 -0.205 -16.796 1.00 92.56 164 THR A N 1
ATOM 1265 C CA . THR A 1 164 ? -6.018 0.570 -16.181 1.00 92.56 164 THR A CA 1
ATOM 1266 C C . THR A 1 164 ? -7.362 0.299 -16.854 1.00 92.56 164 THR A C 1
ATOM 1268 O O . THR A 1 164 ? -8.367 0.148 -16.170 1.00 92.56 164 THR A O 1
ATOM 1271 N N . ASN A 1 165 ? -7.405 0.216 -18.188 1.00 92.12 165 ASN A N 1
ATOM 1272 C CA . ASN A 1 165 ? -8.658 -0.058 -18.901 1.00 92.12 165 ASN A CA 1
ATOM 1273 C C . ASN A 1 165 ? -9.175 -1.453 -18.625 1.00 92.12 165 ASN A C 1
ATOM 1275 O O . ASN A 1 165 ? -10.377 -1.627 -18.467 1.00 92.12 165 ASN A O 1
ATOM 1279 N N . TRP A 1 166 ? -8.261 -2.414 -18.575 1.00 90.38 166 TRP A N 1
ATOM 1280 C CA . TRP A 1 166 ? -8.592 -3.785 -18.257 1.00 90.38 166 TRP A CA 1
ATOM 1281 C C . TRP A 1 166 ? -9.107 -3.919 -16.816 1.00 90.38 166 TRP A C 1
ATOM 1283 O O . TRP A 1 166 ? -10.148 -4.531 -16.590 1.00 90.38 166 TRP A O 1
ATOM 1293 N N . VAL A 1 167 ? -8.472 -3.265 -15.838 1.00 94.00 167 VAL A N 1
ATOM 1294 C CA . VAL A 1 167 ? -8.972 -3.264 -14.453 1.00 94.00 167 VAL A CA 1
ATOM 1295 C C . VAL A 1 167 ? -10.322 -2.549 -14.352 1.00 94.00 167 VAL A C 1
ATOM 1297 O O . VAL A 1 167 ? -11.221 -3.044 -13.681 1.00 94.00 167 VAL A O 1
ATOM 1300 N N . LEU A 1 168 ? -10.515 -1.430 -15.058 1.00 95.69 168 LEU A N 1
ATOM 1301 C CA . LEU A 1 168 ? -11.815 -0.754 -15.121 1.00 95.69 168 LEU A CA 1
ATOM 1302 C C . LEU A 1 168 ? -12.902 -1.636 -15.742 1.00 95.69 168 LEU A C 1
ATOM 1304 O O . LEU A 1 168 ? -14.018 -1.634 -15.228 1.00 95.69 168 LEU A O 1
ATOM 1308 N N . SER A 1 169 ? -12.602 -2.399 -16.802 1.00 92.56 169 SER A N 1
ATOM 1309 C CA . SER A 1 169 ? -13.573 -3.353 -17.349 1.00 92.56 169 SER A CA 1
ATOM 1310 C C . SER A 1 169 ? -13.901 -4.439 -16.333 1.00 92.56 169 SER A C 1
ATOM 1312 O O . SER A 1 169 ? -15.074 -4.673 -16.096 1.00 92.56 169 SER A O 1
ATOM 1314 N N . LEU A 1 170 ? -12.907 -5.005 -15.635 1.00 91.69 170 LEU A N 1
ATOM 1315 C CA . LEU A 1 170 ? -13.164 -5.997 -14.584 1.00 91.69 170 LEU A CA 1
ATOM 1316 C C . LEU A 1 170 ? -14.053 -5.448 -13.461 1.00 91.69 170 LEU A C 1
ATOM 1318 O O . LEU A 1 170 ? -14.950 -6.140 -12.991 1.00 91.69 170 LEU A O 1
ATOM 1322 N N . LEU A 1 171 ? -13.804 -4.212 -13.018 1.00 97.00 171 LEU A N 1
ATOM 1323 C CA . LEU A 1 171 ? -14.593 -3.586 -11.958 1.00 97.00 171 LEU A CA 1
ATOM 1324 C C . LEU A 1 171 ? -16.025 -3.277 -12.407 1.00 97.00 171 LEU A C 1
ATOM 1326 O O . LEU A 1 171 ? -16.958 -3.426 -11.623 1.00 97.00 171 LEU A O 1
ATOM 1330 N N . ARG A 1 172 ? -16.201 -2.845 -13.657 1.00 97.31 172 ARG A N 1
ATOM 1331 C CA . ARG A 1 172 ? -17.515 -2.561 -14.238 1.00 97.31 172 ARG A CA 1
ATOM 1332 C C . ARG A 1 172 ? -18.310 -3.842 -14.468 1.00 97.31 172 ARG A C 1
ATOM 1334 O O . ARG A 1 172 ? -19.476 -3.900 -14.101 1.00 97.31 172 ARG A O 1
ATOM 1341 N N . ASP A 1 173 ? -17.679 -4.850 -15.060 1.00 93.25 173 ASP A N 1
ATOM 1342 C CA . ASP A 1 173 ? -18.315 -6.127 -15.385 1.00 93.25 173 ASP A CA 1
ATOM 1343 C C . ASP A 1 173 ? -18.692 -6.889 -14.097 1.00 93.25 173 ASP A C 1
ATOM 1345 O O . ASP A 1 173 ? -19.696 -7.591 -14.069 1.00 93.25 173 ASP A O 1
ATOM 1349 N N . GLY A 1 174 ? -17.946 -6.677 -13.003 1.00 93.62 174 GLY A N 1
ATOM 1350 C CA . GLY A 1 174 ? -18.294 -7.145 -11.656 1.00 93.62 174 GLY A CA 1
ATOM 1351 C C . GLY A 1 174 ? -19.320 -6.288 -10.901 1.00 93.62 174 GLY A C 1
ATOM 1352 O O . GLY A 1 174 ? -19.590 -6.571 -9.742 1.00 93.62 174 GLY A O 1
ATOM 1353 N N . GLY A 1 175 ? -19.866 -5.225 -11.504 1.00 96.81 175 GLY A N 1
ATOM 1354 C CA . GLY A 1 175 ? -20.883 -4.372 -10.876 1.00 96.81 175 GLY A CA 1
ATOM 1355 C C . GLY A 1 175 ? -20.369 -3.421 -9.786 1.00 96.81 175 GLY A C 1
ATOM 1356 O O . GLY A 1 175 ? -21.168 -2.712 -9.179 1.00 96.81 175 GLY A O 1
ATOM 1357 N N . TYR A 1 176 ? -19.054 -3.338 -9.562 1.00 97.44 176 TYR A N 1
ATOM 1358 C CA . TYR A 1 176 ? -18.441 -2.500 -8.520 1.00 97.44 176 TYR A CA 1
ATOM 1359 C C . TYR A 1 176 ? -18.354 -1.016 -8.904 1.00 97.44 176 TYR A C 1
ATOM 1361 O O . TYR A 1 176 ? -18.265 -0.134 -8.050 1.00 97.44 176 TYR A O 1
ATOM 1369 N N . ILE A 1 177 ? -18.356 -0.713 -10.202 1.00 97.94 177 ILE A N 1
ATOM 1370 C CA . ILE A 1 177 ? -18.424 0.661 -10.709 1.00 97.94 177 ILE A CA 1
ATOM 1371 C C . ILE A 1 177 ? -19.452 0.765 -11.830 1.00 97.94 177 ILE A C 1
ATOM 1373 O O . ILE A 1 177 ? -19.612 -0.145 -12.642 1.00 97.94 177 ILE A O 1
ATOM 1377 N N . ARG A 1 178 ? -20.104 1.923 -11.925 1.00 97.75 178 ARG A N 1
ATOM 1378 C CA . ARG A 1 178 ? -20.987 2.287 -13.033 1.00 97.75 178 ARG A CA 1
ATOM 1379 C C . ARG A 1 178 ? -20.274 3.274 -13.950 1.00 97.75 178 ARG A C 1
ATOM 1381 O O . ARG A 1 178 ? -19.820 4.329 -13.512 1.00 97.75 178 ARG A O 1
ATOM 1388 N N . GLU A 1 179 ? -20.186 2.935 -15.230 1.00 97.75 179 GLU A N 1
ATOM 1389 C CA . GLU A 1 179 ? -19.638 3.803 -16.275 1.00 97.75 179 GLU A CA 1
ATOM 1390 C C . GLU A 1 179 ? -20.774 4.616 -16.916 1.00 97.75 179 GLU A C 1
ATOM 1392 O O . GLU A 1 179 ? -21.787 4.050 -17.327 1.00 97.75 179 GLU A O 1
ATOM 1397 N N . ARG A 1 180 ? -20.622 5.942 -17.016 1.00 96.94 180 ARG A N 1
ATOM 1398 C CA . ARG A 1 180 ? -21.548 6.818 -17.752 1.00 96.94 180 ARG A CA 1
ATOM 1399 C C . ARG A 1 180 ? -20.814 7.573 -18.853 1.00 96.94 180 ARG A C 1
ATOM 1401 O O . ARG A 1 180 ? -19.728 8.111 -18.637 1.00 96.94 180 ARG A O 1
ATOM 1408 N N . ALA A 1 181 ? -21.428 7.650 -20.030 1.00 95.62 181 ALA A N 1
ATOM 1409 C CA . ALA A 1 181 ? -20.961 8.522 -21.099 1.00 95.62 181 ALA A CA 1
ATOM 1410 C C . ALA A 1 181 ? -21.408 9.967 -20.819 1.00 95.62 181 ALA A C 1
ATOM 1412 O O . ALA A 1 181 ? -22.577 10.211 -20.524 1.00 95.62 181 ALA A O 1
ATOM 1413 N N . GLN A 1 182 ? -20.488 10.928 -20.902 1.00 89.94 182 GLN A N 1
ATOM 1414 C CA . GLN A 1 182 ? -20.773 12.349 -20.697 1.00 89.94 182 GLN A CA 1
ATOM 1415 C C . GLN A 1 182 ? -19.916 13.184 -21.653 1.00 89.94 182 GLN A C 1
ATOM 1417 O O . GLN A 1 182 ? -18.698 13.238 -21.500 1.00 89.94 182 GLN A O 1
ATOM 1422 N N . GLY A 1 183 ? -20.544 13.818 -22.651 1.00 81.69 183 GLY A N 1
ATOM 1423 C CA . GLY A 1 183 ? -19.880 14.774 -23.552 1.00 81.69 183 GLY A CA 1
ATOM 1424 C C . GLY A 1 183 ? -18.645 14.219 -24.273 1.00 81.69 183 GLY A C 1
ATOM 1425 O O . GLY A 1 183 ? -17.599 14.858 -24.278 1.00 81.69 183 GLY A O 1
ATOM 1426 N N . GLY A 1 184 ? -18.723 12.994 -24.802 1.00 89.19 184 GLY A N 1
ATOM 1427 C CA . GLY A 1 184 ? -17.592 12.299 -25.442 1.00 89.19 184 GLY A CA 1
ATOM 1428 C C . GLY A 1 184 ? -16.589 11.664 -24.465 1.00 89.19 184 GLY A C 1
ATOM 1429 O O . GLY A 1 184 ? -15.750 10.860 -24.871 1.00 89.19 184 GLY A O 1
ATOM 1430 N N . GLY A 1 185 ? -16.695 11.969 -23.170 1.00 93.19 185 GLY A N 1
ATOM 1431 C CA . GLY A 1 185 ? -15.937 11.341 -22.096 1.00 93.19 185 GLY A CA 1
ATOM 1432 C C . GLY A 1 185 ? -16.674 10.176 -21.430 1.00 93.19 185 GLY A C 1
ATOM 1433 O O . GLY A 1 185 ? -17.864 9.943 -21.640 1.00 93.19 185 GLY A O 1
ATOM 1434 N N . ARG A 1 186 ? -15.938 9.455 -20.580 1.00 96.38 186 ARG A N 1
ATOM 1435 C CA . ARG A 1 186 ? -16.463 8.434 -19.663 1.00 96.38 186 ARG A CA 1
ATOM 1436 C C . ARG A 1 186 ? -16.199 8.885 -18.232 1.00 96.38 186 ARG A C 1
ATOM 1438 O O . ARG A 1 186 ? -15.070 9.288 -17.918 1.00 96.38 186 ARG A O 1
ATOM 1445 N N . SER A 1 187 ? -17.224 8.818 -17.395 1.00 96.75 187 SER A N 1
ATOM 1446 C CA . SER A 1 187 ? -17.135 9.020 -15.952 1.00 96.75 187 SER A CA 1
ATOM 1447 C C . SER A 1 187 ? -17.502 7.736 -15.215 1.00 96.75 187 SER A C 1
ATOM 1449 O O . SER A 1 187 ? -18.266 6.914 -15.723 1.00 96.75 187 SER A O 1
ATOM 1451 N N . TYR A 1 188 ? -16.910 7.551 -14.040 1.00 97.56 188 TYR A N 1
ATOM 1452 C CA . TYR A 1 188 ? -17.105 6.367 -13.213 1.00 97.56 188 TYR A CA 1
ATOM 1453 C C . TYR A 1 188 ? -17.698 6.773 -11.864 1.00 97.56 188 TYR A C 1
ATOM 1455 O O . TYR A 1 188 ? -17.247 7.735 -11.235 1.00 97.56 188 TYR A O 1
ATOM 1463 N N . GLU A 1 189 ? -18.709 6.026 -11.437 1.00 96.69 189 GLU A N 1
ATOM 1464 C CA . GLU A 1 189 ? -19.375 6.135 -10.140 1.00 96.69 189 GLU A CA 1
ATOM 1465 C C . GLU A 1 189 ? -19.182 4.815 -9.385 1.00 96.69 189 GLU A C 1
ATOM 1467 O O . GLU A 1 189 ? -19.278 3.746 -9.985 1.00 96.69 189 GLU A O 1
ATOM 1472 N N . LEU A 1 190 ? -18.895 4.877 -8.085 1.00 96.00 190 LEU A N 1
ATOM 1473 C CA . LEU A 1 190 ? -18.798 3.684 -7.243 1.00 96.00 190 LEU A CA 1
ATOM 1474 C C . LEU A 1 190 ? -20.212 3.220 -6.876 1.00 96.00 190 LEU A C 1
ATOM 1476 O O . LEU A 1 190 ? -21.022 4.050 -6.459 1.00 96.00 190 LEU A O 1
ATOM 1480 N N . THR A 1 191 ? -20.509 1.932 -7.043 1.00 95.69 191 THR A N 1
ATOM 1481 C CA . THR A 1 191 ? -21.764 1.326 -6.564 1.00 95.69 191 THR A CA 1
ATOM 1482 C C . THR A 1 191 ? -21.640 0.959 -5.086 1.00 95.69 191 THR A C 1
ATOM 1484 O O . THR A 1 191 ? -20.542 1.005 -4.528 1.00 95.69 191 THR A O 1
ATOM 1487 N N . ASP A 1 192 ? -22.744 0.589 -4.441 1.00 91.75 192 ASP A N 1
ATOM 1488 C CA . ASP A 1 192 ? -22.702 0.161 -3.039 1.00 91.75 192 ASP A CA 1
ATOM 1489 C C . ASP A 1 192 ? -21.958 -1.181 -2.894 1.00 91.75 192 ASP A C 1
ATOM 1491 O O . ASP A 1 192 ? -21.080 -1.299 -2.042 1.00 91.75 192 ASP A O 1
ATOM 1495 N N . ASP A 1 193 ? -22.127 -2.111 -3.843 1.00 92.44 193 ASP A N 1
ATOM 1496 C CA . ASP A 1 193 ? -21.293 -3.322 -3.949 1.00 92.44 193 ASP A CA 1
ATOM 1497 C C . ASP A 1 193 ? -19.803 -2.997 -4.112 1.00 92.44 193 ASP A C 1
ATOM 1499 O O . ASP A 1 193 ? -18.935 -3.688 -3.579 1.00 92.44 193 ASP A O 1
ATOM 1503 N N . GLY A 1 194 ? -19.481 -1.929 -4.847 1.00 95.50 194 GLY A N 1
ATOM 1504 C CA . GLY A 1 194 ? -18.111 -1.453 -5.007 1.00 95.50 194 GLY A CA 1
ATOM 1505 C C . GLY A 1 194 ? -17.508 -0.895 -3.725 1.00 95.50 194 GLY A C 1
ATOM 1506 O O . GLY A 1 194 ? -16.303 -1.041 -3.513 1.00 95.50 194 GLY A O 1
ATOM 1507 N N . VAL A 1 195 ? -18.329 -0.286 -2.864 1.00 92.31 195 VAL A N 1
ATOM 1508 C CA . VAL A 1 195 ? -17.912 0.126 -1.519 1.00 92.31 195 VAL A CA 1
ATOM 1509 C C . VAL A 1 195 ? -17.623 -1.108 -0.676 1.00 92.31 195 VAL A C 1
ATOM 1511 O O . VAL A 1 195 ? -16.517 -1.215 -0.153 1.00 92.31 195 VAL A O 1
ATOM 1514 N N . SER A 1 196 ? -18.556 -2.060 -0.612 1.00 87.94 196 SER A N 1
ATOM 1515 C CA . SER A 1 196 ? -18.378 -3.316 0.126 1.00 87.94 196 SER A CA 1
ATOM 1516 C C . SER A 1 196 ? -17.117 -4.051 -0.328 1.00 87.94 196 SER A C 1
ATOM 1518 O O . SER A 1 196 ? -16.270 -4.417 0.485 1.00 87.94 196 SER A O 1
ATOM 1520 N N . TYR A 1 197 ? -16.924 -4.188 -1.642 1.00 93.19 197 TYR A N 1
ATOM 1521 C CA . TYR A 1 197 ? -15.752 -4.848 -2.205 1.00 93.19 197 TYR A CA 1
ATOM 1522 C C . TYR A 1 197 ? -14.449 -4.111 -1.877 1.00 93.19 197 TYR A C 1
ATOM 1524 O O . TYR A 1 197 ? -13.464 -4.757 -1.524 1.00 93.19 197 TYR A O 1
ATOM 1532 N N . LEU A 1 198 ? -14.433 -2.773 -1.916 1.00 93.12 198 LEU A N 1
ATOM 1533 C CA . LEU A 1 198 ? -13.254 -1.984 -1.540 1.00 93.12 198 LEU A CA 1
ATOM 1534 C C . LEU A 1 198 ? -12.789 -2.276 -0.105 1.00 93.12 198 LEU A C 1
ATOM 1536 O O . LEU A 1 198 ? -11.584 -2.315 0.132 1.00 93.12 198 LEU A O 1
ATOM 1540 N N . VAL A 1 199 ? -13.715 -2.505 0.827 1.00 88.06 199 VAL A N 1
ATOM 1541 C CA . VAL A 1 199 ? -13.392 -2.826 2.229 1.00 88.06 199 VAL A CA 1
ATOM 1542 C C . VAL A 1 199 ? -12.750 -4.207 2.363 1.00 88.06 199 VAL A C 1
ATOM 1544 O O . VAL A 1 199 ? -11.888 -4.399 3.213 1.00 88.06 199 VAL A O 1
ATOM 1547 N N . THR A 1 200 ? -13.128 -5.156 1.504 1.00 87.44 200 THR A N 1
ATOM 1548 C CA . THR A 1 200 ? -12.557 -6.516 1.509 1.00 87.44 200 THR A CA 1
ATOM 1549 C C . THR A 1 200 ? -11.168 -6.607 0.880 1.00 87.44 200 THR A C 1
ATOM 1551 O O . THR A 1 200 ? -10.492 -7.622 1.032 1.00 87.44 200 THR A O 1
ATOM 1554 N N . LEU A 1 201 ? -10.743 -5.583 0.135 1.00 89.25 201 LEU A N 1
ATOM 1555 C CA . LEU A 1 201 ? -9.460 -5.597 -0.554 1.00 89.25 201 LEU A CA 1
ATOM 1556 C C . LEU A 1 201 ? -8.333 -5.143 0.372 1.00 89.25 201 LEU A C 1
ATOM 1558 O O . LEU A 1 201 ? -8.365 -4.038 0.920 1.00 89.25 201 LEU A O 1
ATOM 1562 N N . GLU A 1 202 ? -7.283 -5.959 0.446 1.00 84.94 202 GLU A N 1
ATOM 1563 C CA . GLU A 1 202 ? -6.018 -5.554 1.048 1.00 84.94 202 GLU A CA 1
ATOM 1564 C C . GLU A 1 202 ? -5.458 -4.322 0.326 1.00 84.94 202 GLU A C 1
ATOM 1566 O O . GLU A 1 202 ? -5.447 -4.231 -0.907 1.00 84.94 202 GLU A O 1
ATOM 1571 N N . GLN A 1 203 ? -5.026 -3.339 1.113 1.00 79.19 203 GLN A N 1
ATOM 1572 C CA . GLN A 1 203 ? -4.424 -2.115 0.599 1.00 79.19 203 GLN A CA 1
ATOM 1573 C C . GLN A 1 203 ? -2.908 -2.282 0.505 1.00 79.19 203 GLN A C 1
ATOM 1575 O O . GLN A 1 203 ? -2.283 -2.896 1.368 1.00 79.19 203 GLN A O 1
ATOM 1580 N N . TYR A 1 204 ? -2.301 -1.675 -0.516 1.00 76.31 204 TYR A N 1
ATOM 1581 C CA . TYR A 1 204 ? -0.877 -1.856 -0.785 1.00 76.31 204 TYR A CA 1
ATOM 1582 C C . TYR A 1 204 ? -0.015 -1.312 0.368 1.00 76.31 204 TYR A C 1
ATOM 1584 O O . TYR A 1 204 ? -0.010 -0.095 0.587 1.00 76.31 204 TYR A O 1
ATOM 1592 N N . PRO A 1 205 ? 0.783 -2.148 1.060 1.00 72.56 205 PRO A N 1
ATOM 1593 C CA . PRO A 1 205 ? 1.466 -1.752 2.296 1.00 72.56 205 PRO A CA 1
ATOM 1594 C C . PRO A 1 205 ? 2.514 -0.653 2.081 1.00 72.56 205 PRO A C 1
ATOM 1596 O O . PRO A 1 205 ? 2.850 0.095 2.997 1.00 72.56 205 PRO A O 1
ATOM 1599 N N . THR A 1 206 ? 3.032 -0.521 0.858 1.00 74.50 206 THR A N 1
ATOM 1600 C CA . THR A 1 206 ? 4.065 0.472 0.527 1.00 74.50 206 THR A CA 1
ATOM 1601 C C . THR A 1 206 ? 3.508 1.760 -0.083 1.00 74.50 206 THR A C 1
ATOM 1603 O O . THR A 1 206 ? 4.239 2.753 -0.179 1.00 74.50 206 THR A O 1
ATOM 1606 N N . LEU A 1 207 ? 2.227 1.798 -0.478 1.00 76.56 207 LEU A N 1
ATOM 1607 C CA . LEU A 1 207 ? 1.636 3.001 -1.061 1.00 76.56 207 LEU A CA 1
ATOM 1608 C C . LEU A 1 207 ? 1.163 3.931 0.057 1.00 76.56 207 LEU A C 1
ATOM 1610 O O . LEU A 1 207 ? 0.161 3.686 0.722 1.00 76.56 207 LEU A O 1
ATOM 1614 N N . LYS A 1 208 ? 1.862 5.053 0.243 1.00 77.31 208 LYS A N 1
ATOM 1615 C CA . LYS A 1 208 ? 1.399 6.104 1.156 1.00 77.31 208 LYS A CA 1
ATOM 1616 C C . LYS A 1 208 ? 0.199 6.819 0.547 1.00 77.31 208 LYS A C 1
ATOM 1618 O O . LYS A 1 208 ? 0.342 7.702 -0.297 1.00 77.31 208 LYS A O 1
ATOM 1623 N N . ILE A 1 209 ? -0.986 6.429 0.991 1.00 80.06 209 ILE A N 1
ATOM 1624 C CA . ILE A 1 209 ? -2.246 7.050 0.612 1.00 80.06 209 ILE A CA 1
ATOM 1625 C C . ILE A 1 209 ? -2.651 8.027 1.719 1.00 80.06 209 ILE A C 1
ATOM 1627 O O . ILE A 1 209 ? -3.049 7.624 2.805 1.00 80.06 209 ILE A O 1
ATOM 1631 N N . SER A 1 210 ? -2.574 9.330 1.448 1.00 79.69 210 SER A N 1
ATOM 1632 C CA . SER A 1 210 ? -3.076 10.354 2.374 1.00 79.69 210 SER A CA 1
ATOM 1633 C C . SER A 1 210 ? -4.575 10.546 2.168 1.00 79.69 210 SER A C 1
ATOM 1635 O O . SER A 1 210 ? -4.972 11.024 1.104 1.00 79.69 210 SER A O 1
ATOM 1637 N N . LEU A 1 211 ? -5.395 10.135 3.136 1.00 82.88 211 LEU A N 1
ATOM 1638 C CA . LEU A 1 211 ? -6.832 10.431 3.214 1.00 82.88 211 LEU A CA 1
ATOM 1639 C C . LEU A 1 211 ? -7.042 11.624 4.147 1.00 82.88 211 LEU A C 1
ATOM 1641 O O . LEU A 1 211 ? -6.336 11.750 5.149 1.00 82.88 211 LEU A O 1
ATOM 1645 N N . THR A 1 212 ? -8.002 12.495 3.840 1.00 86.12 212 THR A N 1
ATOM 1646 C CA . THR A 1 212 ? -8.449 13.471 4.844 1.00 86.12 212 THR A CA 1
ATOM 1647 C C . THR A 1 212 ? -9.220 12.747 5.955 1.00 86.12 212 THR A C 1
ATOM 1649 O O . THR A 1 212 ? -9.774 11.669 5.733 1.00 86.12 212 THR A O 1
ATOM 1652 N N . GLY A 1 213 ? -9.279 13.326 7.160 1.00 81.62 213 GLY A N 1
ATOM 1653 C CA . GLY A 1 213 ? -10.053 12.732 8.261 1.00 81.62 213 GLY A CA 1
ATOM 1654 C C . GLY A 1 213 ? -11.536 12.555 7.910 1.00 81.62 213 GLY A C 1
ATOM 1655 O O . GLY A 1 213 ? -12.147 11.553 8.262 1.00 81.62 213 GLY A O 1
ATOM 1656 N N . GLU A 1 214 ? -12.094 13.482 7.131 1.00 83.88 214 GLU A N 1
ATOM 1657 C CA . GLU A 1 214 ? -13.461 13.384 6.615 1.00 83.88 214 GLU A CA 1
ATOM 1658 C C . GLU A 1 214 ? -13.628 12.225 5.618 1.00 83.88 214 GLU A C 1
ATOM 1660 O O . GLU A 1 214 ? -14.605 11.480 5.697 1.00 83.88 214 GLU A O 1
ATOM 1665 N N . GLU A 1 215 ? -12.667 12.038 4.702 1.00 82.06 215 GLU A N 1
ATOM 1666 C CA . GLU A 1 215 ? -12.672 10.923 3.747 1.00 82.06 215 GLU A CA 1
ATOM 1667 C C . GLU A 1 215 ? -12.605 9.570 4.466 1.00 82.06 215 GLU A C 1
ATOM 1669 O O . GLU A 1 215 ? -13.326 8.642 4.095 1.00 82.06 215 GLU A O 1
ATOM 1674 N N . LEU A 1 216 ? -11.779 9.471 5.512 1.00 84.50 216 LEU A N 1
ATOM 1675 C CA . LEU A 1 216 ? -11.671 8.272 6.338 1.00 84.50 216 LEU A CA 1
ATOM 1676 C C . LEU A 1 216 ? -12.974 7.993 7.097 1.00 84.50 216 LEU A C 1
ATOM 1678 O O . LEU A 1 216 ? -13.486 6.880 7.027 1.00 84.50 216 LEU A O 1
ATOM 1682 N N . ASN A 1 217 ? -13.551 9.000 7.759 1.00 82.94 217 ASN A N 1
ATOM 1683 C CA . ASN A 1 217 ? -14.798 8.839 8.511 1.00 82.94 217 ASN A CA 1
ATOM 1684 C C . ASN A 1 217 ? -15.961 8.401 7.616 1.00 82.94 217 ASN A C 1
ATOM 1686 O O . ASN A 1 217 ? -16.736 7.529 7.997 1.00 82.94 217 ASN A O 1
ATOM 1690 N N . LYS A 1 218 ? -16.063 8.959 6.405 1.00 81.06 218 LYS A N 1
ATOM 1691 C CA . LYS A 1 218 ? -17.073 8.558 5.414 1.00 81.06 218 LYS A CA 1
ATOM 1692 C C . LYS A 1 218 ? -16.863 7.125 4.916 1.00 81.06 218 LYS A C 1
ATOM 1694 O O . LYS A 1 218 ? -17.838 6.417 4.689 1.00 81.06 218 LYS A O 1
ATOM 1699 N N . LEU A 1 219 ? -15.611 6.691 4.756 1.00 81.56 219 LEU A N 1
ATOM 1700 C CA . LEU A 1 219 ? -15.298 5.306 4.400 1.00 81.56 219 LEU A CA 1
ATOM 1701 C C . LEU A 1 219 ? -15.706 4.344 5.526 1.00 81.56 219 LEU A C 1
ATOM 1703 O O . LEU A 1 219 ? -16.366 3.348 5.258 1.00 81.56 219 LEU A O 1
ATOM 1707 N N . LEU A 1 220 ? -15.378 4.679 6.778 1.00 83.44 220 LEU A N 1
ATOM 1708 C CA . LEU A 1 220 ? -15.754 3.892 7.956 1.00 83.44 220 LEU A CA 1
ATOM 1709 C C . LEU A 1 220 ? -17.272 3.828 8.154 1.00 83.44 220 LEU A C 1
ATOM 1711 O O . LEU A 1 220 ? -17.798 2.764 8.458 1.00 83.44 220 LEU A O 1
ATOM 1715 N N . ALA A 1 221 ? -17.989 4.934 7.944 1.00 81.50 221 ALA A N 1
ATOM 1716 C CA . ALA A 1 221 ? -19.449 4.946 8.014 1.00 81.50 221 ALA A CA 1
ATOM 1717 C C . ALA A 1 221 ? -20.067 3.976 6.995 1.00 81.50 221 ALA A C 1
ATOM 1719 O O . ALA A 1 221 ? -20.905 3.156 7.360 1.00 81.50 221 ALA A O 1
ATOM 1720 N N . ALA A 1 222 ? -19.574 3.991 5.754 1.00 76.00 222 ALA A N 1
ATOM 1721 C CA . ALA A 1 222 ? -20.056 3.085 4.718 1.00 76.00 222 ALA A CA 1
ATOM 1722 C C . ALA A 1 222 ? -19.719 1.606 5.013 1.00 76.00 222 ALA A C 1
ATOM 1724 O O . ALA A 1 222 ? -20.500 0.710 4.696 1.00 76.00 222 ALA A O 1
ATOM 1725 N N . VAL A 1 223 ? -18.592 1.332 5.685 1.00 77.62 223 VAL A N 1
ATOM 1726 C CA . VAL A 1 223 ? -18.271 -0.018 6.191 1.00 77.62 223 VAL A CA 1
ATOM 1727 C C . VAL A 1 223 ? -19.304 -0.475 7.224 1.00 77.62 223 VAL A C 1
ATOM 1729 O O . VAL A 1 223 ? -19.739 -1.620 7.202 1.00 77.62 223 VAL A O 1
ATOM 1732 N N . ARG A 1 224 ? -19.734 0.405 8.133 1.00 80.06 224 ARG A N 1
ATOM 1733 C CA . ARG A 1 224 ? -20.723 0.031 9.156 1.00 80.06 224 ARG A CA 1
ATOM 1734 C C . ARG A 1 224 ? -22.095 -0.242 8.557 1.00 80.06 224 ARG A C 1
ATOM 1736 O O . ARG A 1 224 ? -22.728 -1.215 8.945 1.00 80.06 224 ARG A O 1
ATOM 1743 N N . GLU A 1 225 ? -22.534 0.582 7.611 1.00 75.81 225 GLU A N 1
ATOM 1744 C CA . GLU A 1 225 ? -23.819 0.391 6.926 1.00 75.81 225 GLU A CA 1
ATOM 1745 C C . GLU A 1 225 ? -23.856 -0.947 6.173 1.00 75.81 225 GLU A C 1
ATOM 1747 O O . GLU A 1 225 ? -24.827 -1.690 6.283 1.00 75.81 225 GLU A O 1
ATOM 1752 N N . THR A 1 226 ? -22.756 -1.316 5.509 1.00 67.94 226 THR A N 1
ATOM 1753 C CA . THR A 1 226 ? -22.656 -2.588 4.770 1.00 67.94 226 THR A CA 1
ATOM 1754 C C . THR A 1 226 ? -22.622 -3.827 5.673 1.00 67.94 226 THR A C 1
ATOM 1756 O O . THR A 1 226 ? -23.100 -4.885 5.271 1.00 67.94 226 THR A O 1
ATOM 1759 N N . VAL A 1 227 ? -22.120 -3.719 6.910 1.00 69.19 227 VAL A N 1
ATOM 1760 C CA . VAL A 1 227 ? -22.121 -4.827 7.889 1.00 69.19 227 VAL A CA 1
ATOM 1761 C C . VAL A 1 227 ? -23.506 -5.053 8.510 1.00 69.19 227 VAL A C 1
ATOM 1763 O O . VAL A 1 227 ? -23.848 -6.186 8.849 1.00 69.19 227 VAL A O 1
ATOM 1766 N N . VAL A 1 228 ? -24.319 -4.004 8.652 1.00 66.25 228 VAL A N 1
ATOM 1767 C CA . VAL A 1 228 ? -25.631 -4.083 9.323 1.00 66.25 228 VAL A CA 1
ATOM 1768 C C . VAL A 1 228 ? -26.703 -4.749 8.447 1.00 66.25 228 VAL A C 1
ATOM 1770 O O . VAL A 1 228 ? -27.640 -5.338 8.983 1.00 66.25 228 VAL A O 1
ATOM 1773 N N . GLU A 1 229 ? -26.555 -4.735 7.120 1.00 54.34 229 GLU A N 1
ATOM 1774 C CA . GLU A 1 229 ? -27.536 -5.326 6.192 1.00 54.34 229 GLU A CA 1
ATOM 1775 C C . GLU A 1 229 ? -27.334 -6.820 5.894 1.00 54.34 229 GLU A C 1
ATOM 1777 O O . GLU A 1 229 ? -28.160 -7.417 5.202 1.00 54.34 229 GLU A O 1
ATOM 1782 N N . ALA A 1 230 ? -26.296 -7.471 6.436 1.00 48.06 230 ALA A N 1
ATOM 1783 C CA . ALA A 1 230 ? -26.195 -8.925 6.346 1.00 48.06 230 ALA A CA 1
ATOM 1784 C C . ALA A 1 230 ? -27.393 -9.547 7.092 1.00 48.06 230 ALA A C 1
ATOM 1786 O O . ALA A 1 230 ? -27.497 -9.386 8.314 1.00 48.06 230 ALA A O 1
ATOM 1787 N N . PRO A 1 231 ? -28.318 -10.244 6.401 1.00 48.22 231 PRO A N 1
ATOM 1788 C CA . PRO A 1 231 ? -29.520 -10.757 7.025 1.00 48.22 231 PRO A CA 1
ATOM 1789 C C . PRO A 1 231 ? -29.086 -11.820 8.022 1.00 48.22 231 PRO A C 1
ATOM 1791 O O . PRO A 1 231 ? -28.722 -12.941 7.663 1.00 48.22 231 PRO A O 1
ATOM 1794 N N . THR A 1 232 ? -29.118 -11.459 9.299 1.00 48.31 232 THR A N 1
ATOM 1795 C CA . THR A 1 232 ? -29.021 -12.399 10.405 1.00 48.31 232 THR A CA 1
ATOM 1796 C C . THR A 1 232 ? -30.304 -13.221 10.418 1.00 48.31 232 THR A C 1
ATOM 1798 O O . THR A 1 232 ? -31.177 -13.076 11.270 1.00 48.31 232 THR A O 1
ATOM 1801 N N . GLY A 1 233 ? -30.412 -14.140 9.459 1.00 45.78 233 GLY A N 1
ATOM 1802 C CA . GLY A 1 233 ? -31.218 -15.340 9.582 1.00 45.78 233 GLY A CA 1
ATOM 1803 C C . GLY A 1 233 ? -30.631 -16.184 10.704 1.00 45.78 233 GLY A C 1
ATOM 1804 O O . GLY A 1 233 ? -30.014 -17.214 10.456 1.00 45.78 233 GLY A O 1
ATOM 1805 N N . ARG A 1 234 ? -30.778 -15.725 11.951 1.00 39.91 234 ARG A N 1
ATOM 1806 C CA . ARG A 1 234 ? -30.596 -16.578 13.116 1.00 39.91 234 ARG A CA 1
ATOM 1807 C C . ARG A 1 234 ? -31.668 -17.663 13.008 1.00 39.91 234 ARG A C 1
ATOM 1809 O O . ARG A 1 234 ? -32.855 -17.327 13.057 1.00 39.91 234 ARG A O 1
ATOM 1816 N N . PRO A 1 235 ? -31.303 -18.948 12.869 1.00 41.97 235 PRO A N 1
ATOM 1817 C CA . PRO A 1 235 ? -32.258 -20.002 13.147 1.00 41.97 235 PRO A CA 1
ATOM 1818 C C . PRO A 1 235 ? -32.736 -19.800 14.588 1.00 41.97 235 PRO A C 1
ATOM 1820 O O . PRO A 1 235 ? -31.926 -19.611 15.497 1.00 41.97 235 PRO A O 1
ATOM 1823 N N . LYS A 1 236 ? -34.057 -19.801 14.790 1.00 39.88 236 LYS A N 1
ATOM 1824 C CA . LYS A 1 236 ? -34.675 -19.970 16.109 1.00 39.88 236 LYS A CA 1
ATOM 1825 C C . LYS A 1 236 ? -34.190 -21.308 16.669 1.00 39.88 236 LYS A C 1
ATOM 1827 O O . LYS A 1 236 ? -34.818 -22.340 16.452 1.00 39.88 236 LYS A O 1
ATOM 1832 N N . VAL A 1 237 ? -33.049 -21.307 17.348 1.00 42.94 237 VAL A N 1
ATOM 1833 C CA . VAL A 1 237 ? -32.642 -22.430 18.180 1.00 42.94 237 VAL A CA 1
ATOM 1834 C C . VAL A 1 237 ? -33.526 -22.349 19.411 1.00 42.94 237 VAL A C 1
ATOM 1836 O O . VAL A 1 237 ? -33.417 -21.438 20.224 1.00 42.94 237 VAL A O 1
ATOM 1839 N N . SER A 1 238 ? -34.478 -23.274 19.463 1.00 45.91 238 SER A N 1
ATOM 1840 C CA . SER A 1 238 ? -35.300 -23.548 20.628 1.00 45.91 238 SER A CA 1
ATOM 1841 C C . SER A 1 238 ? -34.380 -23.770 21.828 1.00 45.91 238 SER A C 1
ATOM 1843 O O . SER A 1 238 ? -33.673 -24.775 21.888 1.00 45.91 238 SER A O 1
ATOM 1845 N N . GLU A 1 239 ? -34.408 -22.846 22.785 1.00 43.41 239 GLU A N 1
ATOM 1846 C CA . GLU A 1 239 ? -33.845 -23.031 24.119 1.00 43.41 239 GLU A CA 1
ATOM 1847 C C . GLU A 1 239 ? -34.599 -24.177 24.806 1.00 43.41 239 GLU A C 1
ATOM 1849 O O . GLU A 1 239 ? -35.642 -23.998 25.432 1.00 43.41 239 GLU A O 1
ATOM 1854 N N . LYS A 1 240 ? -34.096 -25.402 24.644 1.00 42.12 240 LYS A N 1
ATOM 1855 C CA . LYS A 1 240 ? -34.380 -26.502 25.562 1.00 42.12 240 LYS A CA 1
ATOM 1856 C C . LYS A 1 240 ? -33.190 -26.590 26.503 1.00 42.12 240 LYS A C 1
ATOM 1858 O O . LYS A 1 240 ? -32.093 -26.962 26.098 1.00 42.12 240 LYS A O 1
ATOM 1863 N N . GLY A 1 241 ? -33.433 -26.153 27.734 1.00 46.28 241 GLY A N 1
ATOM 1864 C CA . GLY A 1 241 ? -32.432 -25.966 28.769 1.00 46.28 241 GLY A CA 1
ATOM 1865 C C . GLY A 1 241 ? -31.597 -27.210 29.049 1.00 46.28 241 GLY A C 1
ATOM 1866 O O . GLY A 1 241 ? -32.119 -28.298 29.289 1.00 46.28 241 GLY A O 1
ATOM 1867 N N . VAL A 1 242 ? -30.287 -26.997 29.097 1.00 41.09 242 VAL A N 1
ATOM 1868 C CA . VAL A 1 242 ? -29.364 -27.830 29.858 1.00 41.09 242 VAL A CA 1
ATOM 1869 C C . VAL A 1 242 ? -29.007 -27.010 31.089 1.00 41.09 242 VAL A C 1
ATOM 1871 O O . VAL A 1 242 ? -28.306 -26.004 31.001 1.00 41.09 242 VAL A O 1
ATOM 1874 N N . GLY A 1 243 ? -29.583 -27.399 32.226 1.00 44.44 243 GLY A N 1
ATOM 1875 C CA . GLY A 1 243 ? -29.332 -26.780 33.519 1.00 44.44 243 GLY A CA 1
ATOM 1876 C C . GLY A 1 243 ? -27.885 -26.997 33.941 1.00 44.44 243 GLY A C 1
ATOM 1877 O O . GLY A 1 243 ? -27.537 -28.051 34.466 1.00 44.44 243 GLY A O 1
ATOM 1878 N N . VAL A 1 244 ? -27.049 -25.987 33.724 1.00 43.53 244 VAL A N 1
ATOM 1879 C CA . VAL A 1 244 ? -25.768 -25.854 34.414 1.00 43.53 244 VAL A CA 1
ATOM 1880 C C . VAL A 1 244 ? -26.064 -25.160 35.737 1.00 43.53 244 VAL A C 1
ATOM 1882 O O . VAL A 1 244 ? -26.591 -24.049 35.761 1.00 43.53 244 VAL A O 1
ATOM 1885 N N . ALA A 1 245 ? -25.793 -25.858 36.839 1.00 44.00 245 ALA A N 1
ATOM 1886 C CA . ALA A 1 245 ? -26.038 -25.361 38.183 1.00 44.00 245 ALA A CA 1
ATOM 1887 C C . ALA A 1 245 ? -25.341 -23.998 38.388 1.00 44.00 245 ALA A C 1
ATOM 1889 O O . ALA A 1 245 ? -24.139 -23.889 38.121 1.00 44.00 245 ALA A O 1
ATOM 1890 N N . PRO A 1 246 ? -26.063 -22.962 38.853 1.00 46.12 246 PRO A N 1
ATOM 1891 C CA . PRO A 1 246 ? -25.479 -21.655 39.103 1.00 46.12 246 PRO A CA 1
ATOM 1892 C C . PRO A 1 246 ? -24.413 -21.785 40.190 1.00 46.12 246 PRO A C 1
ATOM 1894 O O . PRO A 1 246 ? -24.695 -22.188 41.320 1.00 46.12 246 PRO A O 1
ATOM 1897 N N . ARG A 1 247 ? -23.169 -21.436 39.845 1.00 45.97 247 ARG A N 1
ATOM 1898 C CA . ARG A 1 247 ? -22.141 -21.165 40.850 1.00 45.97 247 ARG A CA 1
ATOM 1899 C C . ARG A 1 247 ? -22.681 -20.047 41.754 1.00 45.97 247 ARG A C 1
ATOM 1901 O O . ARG A 1 247 ? -23.113 -19.026 41.217 1.00 45.97 247 ARG A O 1
ATOM 1908 N N . PRO A 1 248 ? -22.687 -20.215 43.086 1.00 48.81 248 PRO A N 1
ATOM 1909 C CA . PRO A 1 248 ? -23.155 -19.179 43.993 1.00 48.81 248 PRO A CA 1
ATOM 1910 C C . PRO A 1 248 ? -22.289 -17.931 43.801 1.00 48.81 248 PRO A C 1
ATOM 1912 O O . PRO A 1 248 ? -21.094 -17.938 44.094 1.00 48.81 248 PRO A O 1
ATOM 1915 N N . VAL A 1 249 ? -22.902 -16.877 43.258 1.00 52.59 249 VAL A N 1
ATOM 1916 C CA . VAL A 1 249 ? -22.310 -15.545 43.142 1.00 52.59 249 VAL A CA 1
ATOM 1917 C C . VAL A 1 249 ? -22.180 -15.016 44.564 1.00 52.59 249 VAL A C 1
ATOM 1919 O O . VAL A 1 249 ? -23.152 -14.590 45.188 1.00 52.59 249 VAL A O 1
ATOM 1922 N N . LEU A 1 250 ? -20.981 -15.153 45.123 1.00 47.53 250 LEU A N 1
ATOM 1923 C CA . LEU A 1 250 ? -20.654 -14.631 46.437 1.00 47.53 250 LEU A CA 1
ATOM 1924 C C . LEU A 1 250 ? -20.683 -13.102 46.383 1.00 47.53 250 LEU A C 1
ATOM 1926 O O . LEU A 1 250 ? -19.807 -12.486 45.793 1.00 47.53 250 LEU A O 1
ATOM 1930 N N . LEU A 1 251 ? -21.688 -12.551 47.066 1.00 46.12 251 LEU A N 1
ATOM 1931 C CA . LEU A 1 251 ? -21.700 -11.272 47.776 1.00 46.12 251 LEU A CA 1
ATOM 1932 C C . LEU A 1 251 ? -21.365 -10.016 46.959 1.00 46.12 251 LEU A C 1
ATOM 1934 O O . LEU A 1 251 ? -20.219 -9.760 46.610 1.00 46.12 251 LEU A O 1
ATOM 1938 N N . ASN A 1 252 ? -22.391 -9.167 46.827 1.00 51.69 252 ASN A N 1
ATOM 1939 C CA . ASN A 1 252 ? -22.322 -7.710 46.680 1.00 51.69 252 ASN A CA 1
ATOM 1940 C C . ASN A 1 252 ? -21.159 -7.119 47.496 1.00 51.69 252 ASN A C 1
ATOM 1942 O O . ASN A 1 252 ? -21.317 -6.710 48.649 1.00 51.69 252 ASN A O 1
ATOM 1946 N N . ARG A 1 253 ? -19.970 -7.075 46.902 1.00 59.59 253 ARG A N 1
ATOM 1947 C CA . ARG A 1 253 ? -18.846 -6.330 47.439 1.00 59.59 253 ARG A CA 1
ATOM 1948 C C . ARG A 1 253 ? -19.115 -4.881 47.069 1.00 59.59 253 ARG A C 1
ATOM 1950 O O . ARG A 1 253 ? -19.239 -4.568 45.889 1.00 59.59 253 ARG A O 1
ATOM 1957 N N . ALA A 1 254 ? -19.287 -4.026 48.077 1.00 68.38 254 ALA A N 1
ATOM 1958 C CA . ALA A 1 254 ? -19.463 -2.595 47.861 1.00 68.38 254 ALA A CA 1
ATOM 1959 C C . ALA A 1 254 ? -18.385 -2.093 46.890 1.00 68.38 254 ALA A C 1
ATOM 1961 O O . ALA A 1 254 ? -17.225 -2.510 46.999 1.00 68.38 254 ALA A O 1
ATOM 1962 N N . ALA A 1 255 ? -18.788 -1.245 45.938 1.00 70.50 255 ALA A N 1
ATOM 1963 C CA . ALA A 1 255 ? -17.879 -0.688 44.946 1.00 70.50 255 ALA A CA 1
ATOM 1964 C C . ALA A 1 255 ? -16.621 -0.155 45.656 1.00 70.50 255 ALA A C 1
ATOM 1966 O O . ALA A 1 255 ? -16.741 0.511 46.692 1.00 70.50 255 ALA A O 1
ATOM 1967 N N . PRO A 1 256 ? -15.417 -0.490 45.164 1.00 73.56 256 PRO A N 1
ATOM 1968 C CA . PRO A 1 256 ? -14.190 -0.110 45.836 1.00 73.56 256 PRO A CA 1
ATOM 1969 C C . PRO A 1 256 ? -14.125 1.416 45.910 1.00 73.56 256 PRO A C 1
ATOM 1971 O O . PRO A 1 256 ? -14.354 2.102 44.915 1.00 73.56 256 PRO A O 1
ATOM 1974 N N . SER A 1 257 ? -13.781 1.949 47.083 1.00 84.31 257 SER A N 1
ATOM 1975 C CA . SER A 1 257 ? -13.541 3.388 47.255 1.00 84.31 257 SER A CA 1
ATOM 1976 C C . SER A 1 257 ? -12.412 3.898 46.350 1.00 84.31 257 SER A C 1
ATOM 1978 O O . SER A 1 257 ? -12.379 5.083 46.027 1.00 84.31 257 SER A O 1
ATOM 1980 N N . ASP A 1 258 ? -11.531 2.999 45.897 1.00 92.56 258 ASP A N 1
ATOM 1981 C CA . ASP A 1 258 ? -10.476 3.263 44.922 1.00 92.56 258 ASP A CA 1
ATOM 1982 C C . ASP A 1 258 ? -10.544 2.296 43.723 1.00 92.56 258 ASP A C 1
ATOM 1984 O O . ASP A 1 258 ? -9.855 1.273 43.658 1.00 92.56 258 ASP A O 1
ATOM 1988 N N . LEU A 1 259 ? -11.377 2.638 42.736 1.00 94.44 259 LEU A N 1
ATOM 1989 C CA . LEU A 1 259 ? -11.453 1.901 41.470 1.00 94.44 259 LEU A CA 1
ATOM 1990 C C . LEU A 1 259 ? -10.140 1.989 40.666 1.00 94.44 259 LEU A C 1
ATOM 1992 O O . LEU A 1 259 ? -9.805 1.055 39.944 1.00 94.44 259 LEU A O 1
ATOM 1996 N N . SER A 1 260 ? -9.357 3.065 40.813 1.00 94.69 260 SER A N 1
ATOM 1997 C CA . SER A 1 260 ? -8.080 3.219 40.097 1.00 94.69 260 SER A CA 1
ATOM 1998 C C . SER A 1 260 ? -7.036 2.203 40.572 1.00 94.69 260 SER A C 1
ATOM 2000 O O . SER A 1 260 ? -6.333 1.607 39.752 1.00 94.69 260 SER A O 1
ATOM 2002 N N . GLY A 1 261 ? -6.949 1.976 41.886 1.00 94.94 261 GLY A N 1
ATOM 2003 C CA . GLY A 1 261 ? -6.111 0.927 42.469 1.00 94.94 261 GLY A CA 1
ATOM 2004 C 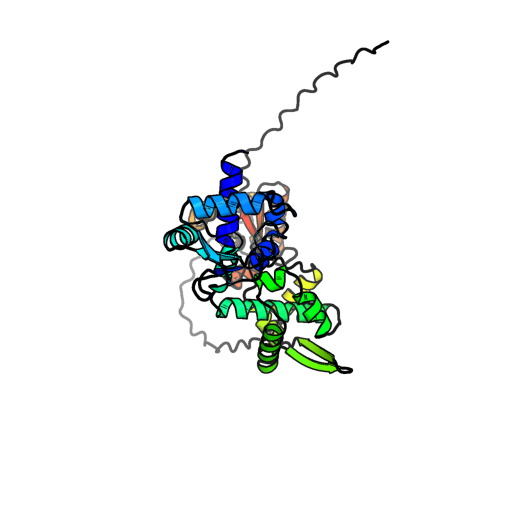C . GLY A 1 261 ? -6.527 -0.474 42.009 1.00 94.94 261 GLY A C 1
ATOM 2005 O O . GLY A 1 261 ? -5.676 -1.281 41.631 1.00 94.94 261 GLY A O 1
ATOM 2006 N N . ALA A 1 262 ? -7.837 -0.738 41.950 1.00 95.44 262 ALA A N 1
ATOM 2007 C CA . ALA A 1 262 ? -8.373 -2.002 41.447 1.00 95.44 262 ALA A CA 1
ATOM 2008 C C . ALA A 1 262 ? -8.000 -2.266 39.976 1.00 95.44 262 ALA A C 1
ATOM 2010 O O . ALA A 1 262 ? -7.576 -3.376 39.652 1.00 95.44 262 ALA A O 1
ATOM 2011 N N . ILE A 1 263 ? -8.095 -1.248 39.107 1.00 95.44 263 ILE A N 1
ATOM 2012 C CA . ILE A 1 263 ? -7.730 -1.349 37.684 1.00 95.44 263 ILE A CA 1
ATOM 2013 C C . ILE A 1 263 ? -6.256 -1.725 37.515 1.00 95.44 263 ILE A C 1
ATOM 2015 O O . ILE A 1 263 ? -5.956 -2.605 36.714 1.00 95.44 263 ILE A O 1
ATOM 2019 N N . LEU A 1 264 ? -5.334 -1.087 38.249 1.00 96.12 264 LEU A N 1
ATOM 2020 C CA . LEU A 1 264 ? -3.903 -1.405 38.137 1.00 96.12 264 LEU A CA 1
ATOM 2021 C C . LEU A 1 264 ? -3.579 -2.816 38.609 1.00 96.12 264 LEU A C 1
ATOM 2023 O O . LEU A 1 264 ? -2.832 -3.517 37.935 1.00 96.12 264 LEU A O 1
ATOM 2027 N N . ARG A 1 265 ? -4.169 -3.240 39.728 1.00 96.50 265 ARG A N 1
ATOM 2028 C CA . ARG A 1 265 ? -3.981 -4.597 40.244 1.00 96.50 265 ARG A CA 1
ATOM 2029 C C . ARG A 1 265 ? -4.439 -5.640 39.220 1.00 96.50 265 ARG A C 1
ATOM 2031 O O . ARG A 1 265 ? -3.665 -6.521 38.866 1.00 96.50 265 ARG A O 1
ATOM 2038 N N . ILE A 1 266 ? -5.652 -5.487 38.684 1.00 97.06 266 ILE A N 1
ATOM 2039 C CA . ILE A 1 266 ? -6.197 -6.379 37.647 1.00 97.06 266 ILE A CA 1
ATOM 2040 C C . ILE A 1 266 ? -5.352 -6.330 36.373 1.00 97.06 266 ILE A C 1
ATOM 2042 O O . ILE A 1 266 ? -5.119 -7.355 35.738 1.00 97.06 266 ILE A O 1
ATOM 2046 N N . PHE A 1 267 ? -4.874 -5.147 35.989 1.00 95.88 267 PHE A N 1
ATOM 2047 C CA . PHE A 1 267 ? -3.982 -4.989 34.850 1.00 95.88 267 PHE A CA 1
ATOM 2048 C C . PHE A 1 267 ? -2.678 -5.784 35.034 1.00 95.88 267 PHE A C 1
ATOM 2050 O O . PHE A 1 267 ? -2.287 -6.510 34.124 1.00 95.88 267 PHE A O 1
ATOM 2057 N N . GLU A 1 268 ? -2.029 -5.695 36.198 1.00 95.31 268 GLU A N 1
ATOM 2058 C CA . GLU A 1 268 ? -0.800 -6.438 36.509 1.00 95.31 268 GLU A CA 1
ATOM 2059 C C . GLU A 1 268 ? -1.028 -7.954 36.576 1.00 95.31 268 GLU A C 1
ATOM 2061 O O . GLU A 1 268 ? -0.196 -8.722 36.087 1.00 95.31 268 GLU A O 1
ATOM 2066 N N . GLU A 1 269 ? -2.155 -8.389 37.145 1.00 95.94 269 GLU A N 1
ATOM 2067 C CA . GLU A 1 269 ? -2.560 -9.798 37.190 1.00 95.94 269 GLU A CA 1
ATOM 2068 C C . GLU A 1 269 ? -2.775 -10.354 35.775 1.00 95.94 269 GLU A C 1
ATOM 2070 O O . GLU A 1 269 ? -2.124 -11.325 35.389 1.00 95.94 269 GLU A O 1
ATOM 2075 N N . LEU A 1 270 ? -3.586 -9.682 34.948 1.00 95.94 270 LEU A N 1
ATOM 2076 C CA . LEU A 1 270 ? -3.828 -10.085 33.558 1.00 95.94 270 LEU A CA 1
ATOM 2077 C C . LEU A 1 270 ? -2.541 -10.087 32.725 1.00 95.94 270 LEU A C 1
ATOM 2079 O O . LEU A 1 270 ? -2.330 -10.991 31.910 1.00 95.94 270 LEU A O 1
ATOM 2083 N N . LEU A 1 271 ? -1.673 -9.091 32.930 1.00 94.06 271 LEU A N 1
ATOM 2084 C CA . LEU A 1 271 ? -0.380 -9.016 32.259 1.00 94.06 271 LEU A CA 1
ATOM 2085 C C . LEU A 1 271 ? 0.500 -10.218 32.616 1.00 94.06 271 LEU A C 1
ATOM 2087 O O . LEU A 1 271 ? 1.145 -10.771 31.732 1.00 94.06 271 LEU A O 1
ATOM 2091 N N . ARG A 1 272 ? 0.503 -10.651 33.881 1.00 95.00 272 ARG A N 1
ATOM 2092 C CA . ARG A 1 272 ? 1.284 -11.807 34.342 1.00 95.00 272 ARG A CA 1
ATOM 2093 C C . ARG A 1 272 ? 0.716 -13.137 33.847 1.00 95.00 272 ARG A C 1
ATOM 2095 O O . ARG A 1 272 ? 1.491 -14.009 33.471 1.00 95.00 272 ARG A O 1
ATOM 2102 N N . GLU A 1 273 ? -0.604 -13.293 33.867 1.00 94.31 273 GLU A N 1
ATOM 2103 C CA . GLU A 1 273 ? -1.269 -14.570 33.584 1.00 94.31 273 GLU A CA 1
ATOM 2104 C C . GLU A 1 273 ? -1.375 -14.868 32.086 1.00 94.31 273 GLU A C 1
ATOM 2106 O O . GLU A 1 273 ? -1.010 -15.956 31.647 1.00 94.31 273 GLU A O 1
ATOM 2111 N N . ASN A 1 274 ? -1.859 -13.904 31.295 1.00 92.19 274 ASN A N 1
ATOM 2112 C CA . ASN A 1 274 ? -2.323 -14.172 29.928 1.00 92.19 274 ASN A CA 1
ATOM 2113 C C . ASN A 1 274 ? -1.606 -13.336 28.862 1.00 92.19 274 ASN A C 1
ATOM 2115 O O . ASN A 1 274 ? -1.493 -13.757 27.710 1.00 92.19 274 ASN A O 1
ATOM 2119 N N . TYR A 1 275 ? -1.100 -12.155 29.229 1.00 90.88 275 TYR A N 1
ATOM 2120 C CA . TYR A 1 275 ? -0.629 -11.159 28.261 1.00 90.88 275 TYR A CA 1
ATOM 2121 C C . TYR A 1 275 ? 0.863 -10.814 28.379 1.00 90.88 275 TYR A C 1
ATOM 2123 O O . TYR A 1 275 ? 1.312 -9.820 27.805 1.00 90.88 275 TYR A O 1
ATOM 2131 N N . ALA A 1 276 ? 1.655 -11.649 29.061 1.00 89.38 276 ALA A N 1
ATOM 2132 C CA . ALA A 1 276 ? 3.075 -11.386 29.314 1.00 89.38 276 ALA A CA 1
ATOM 2133 C C . ALA A 1 276 ? 3.876 -11.178 28.017 1.00 89.38 276 ALA A C 1
ATOM 2135 O O . ALA A 1 276 ? 4.740 -10.311 27.943 1.00 89.38 276 ALA A O 1
ATOM 2136 N N . HIS A 1 277 ? 3.532 -11.929 26.968 1.00 82.88 277 HIS A N 1
ATOM 2137 C CA . HIS A 1 277 ? 4.178 -11.876 25.657 1.00 82.88 277 HIS A CA 1
ATOM 2138 C C . HIS A 1 277 ? 3.871 -10.601 24.851 1.00 82.88 277 HIS A C 1
ATOM 2140 O O . HIS A 1 277 ? 4.653 -10.236 23.977 1.00 82.88 277 HIS A O 1
ATOM 2146 N N . LEU A 1 278 ? 2.751 -9.920 25.122 1.00 81.31 278 LEU A N 1
ATOM 2147 C CA . LEU A 1 278 ? 2.347 -8.701 24.405 1.00 81.31 278 LEU A CA 1
ATOM 2148 C C . LEU A 1 278 ? 2.782 -7.418 25.118 1.00 81.31 278 LEU A C 1
ATOM 2150 O O . LEU A 1 278 ? 2.697 -6.344 24.524 1.00 81.31 278 LEU A O 1
ATOM 2154 N N . GLU A 1 279 ? 3.200 -7.508 26.386 1.00 90.06 279 GLU A N 1
ATOM 2155 C CA . GLU A 1 279 ? 3.447 -6.363 27.280 1.00 90.06 279 GLU A CA 1
ATOM 2156 C C . GLU A 1 279 ? 2.254 -5.385 27.387 1.00 90.06 279 GLU A C 1
ATOM 2158 O O . GLU A 1 279 ? 2.413 -4.211 27.740 1.00 90.06 279 GLU A O 1
ATOM 2163 N N . MET A 1 280 ? 1.058 -5.840 27.012 1.00 91.44 280 MET A N 1
ATOM 2164 C CA . MET A 1 280 ? -0.118 -5.007 26.798 1.00 91.44 280 MET A CA 1
ATOM 2165 C C . MET A 1 280 ? -1.388 -5.796 27.102 1.00 91.44 280 MET A C 1
ATOM 2167 O O . MET A 1 280 ? -1.525 -6.933 26.658 1.00 91.44 280 MET A O 1
ATOM 2171 N N . VAL A 1 281 ? -2.343 -5.174 27.795 1.00 93.06 281 VAL A N 1
ATOM 2172 C CA . VAL A 1 281 ? -3.615 -5.816 28.168 1.00 93.06 281 VAL A CA 1
ATOM 2173 C C . VAL A 1 281 ? -4.782 -5.137 27.440 1.00 93.06 281 VAL A C 1
ATOM 2175 O O . VAL A 1 281 ? -4.898 -3.907 27.507 1.00 93.06 281 VAL A O 1
ATOM 2178 N N . PRO A 1 282 ? -5.660 -5.895 26.756 1.00 90.50 282 PRO A N 1
ATOM 2179 C CA . PRO A 1 282 ? -6.874 -5.345 26.159 1.00 90.50 282 PRO A CA 1
ATOM 2180 C C . PRO A 1 282 ? -7.828 -4.783 27.222 1.00 90.50 282 PRO A C 1
ATOM 2182 O O . PRO A 1 282 ? -8.064 -5.425 28.247 1.00 90.50 282 PRO A O 1
ATOM 2185 N N . ILE A 1 283 ? -8.456 -3.629 26.968 1.00 92.19 283 ILE A N 1
ATOM 2186 C CA . ILE A 1 283 ? -9.389 -3.032 27.943 1.00 92.19 283 ILE A CA 1
ATOM 2187 C C . ILE A 1 283 ? -10.610 -3.920 28.211 1.00 92.19 283 ILE A C 1
ATOM 2189 O O . ILE A 1 283 ? -11.056 -3.980 29.356 1.00 92.19 283 ILE A O 1
ATOM 2193 N N . TYR A 1 284 ? -11.125 -4.647 27.214 1.00 90.69 284 TYR A N 1
ATOM 2194 C CA . TYR A 1 284 ? -12.272 -5.537 27.433 1.00 90.69 284 TYR A CA 1
ATOM 2195 C C . TYR A 1 284 ? -11.968 -6.608 28.498 1.00 90.69 284 TYR A C 1
ATOM 2197 O O . TYR A 1 284 ? -12.841 -6.938 29.296 1.00 90.69 284 TYR A O 1
ATOM 2205 N N . ALA A 1 285 ? -10.725 -7.104 28.564 1.00 92.69 285 ALA A N 1
ATOM 2206 C CA . ALA A 1 285 ? -10.315 -8.102 29.551 1.00 92.69 285 ALA A CA 1
ATOM 2207 C C . ALA A 1 285 ? -10.303 -7.505 30.967 1.00 92.69 285 ALA A C 1
ATOM 2209 O O . ALA A 1 285 ? -10.769 -8.134 31.915 1.00 92.69 285 ALA A O 1
ATOM 2210 N N . ILE A 1 286 ? -9.844 -6.256 31.095 1.00 95.12 286 ILE A N 1
ATOM 2211 C CA . ILE A 1 286 ? -9.886 -5.503 32.357 1.00 95.12 286 ILE A CA 1
ATOM 2212 C C . ILE A 1 286 ? -11.337 -5.274 32.781 1.00 95.12 286 ILE A C 1
ATOM 2214 O O . ILE A 1 286 ? -11.683 -5.509 33.935 1.00 95.12 286 ILE A O 1
ATOM 2218 N N . ARG A 1 287 ? -12.201 -4.853 31.849 1.00 95.06 287 ARG A N 1
ATOM 2219 C CA . ARG A 1 287 ? -13.624 -4.617 32.114 1.00 95.06 287 ARG A CA 1
ATOM 2220 C C . ARG A 1 287 ? -14.322 -5.889 32.589 1.00 95.06 287 ARG A C 1
ATOM 2222 O O . ARG A 1 287 ? -15.027 -5.843 33.591 1.00 95.06 287 ARG A O 1
ATOM 2229 N N . HIS A 1 288 ? -14.084 -7.012 31.911 1.00 93.69 288 HIS A N 1
ATOM 2230 C CA . HIS A 1 288 ? -14.631 -8.311 32.297 1.00 93.69 288 HIS A CA 1
ATOM 2231 C C . HIS A 1 288 ? -14.203 -8.690 33.717 1.00 93.69 288 HIS A C 1
ATOM 2233 O O . HIS A 1 288 ? -15.041 -9.023 34.549 1.00 93.69 288 HIS A O 1
ATOM 2239 N N . ARG A 1 289 ? -12.911 -8.549 34.038 1.00 95.75 289 ARG A N 1
ATOM 2240 C CA . ARG A 1 289 ? -12.400 -8.887 35.369 1.00 95.75 289 ARG A CA 1
ATOM 2241 C C . ARG A 1 289 ? -12.930 -7.964 36.472 1.00 95.75 289 ARG A C 1
ATOM 2243 O O . ARG A 1 289 ? -13.257 -8.429 37.558 1.00 95.75 289 ARG A O 1
ATOM 2250 N N . ILE A 1 290 ? -13.091 -6.671 36.183 1.00 95.25 290 ILE A N 1
ATOM 2251 C CA . ILE A 1 290 ? -13.753 -5.723 37.094 1.00 95.25 290 ILE A CA 1
ATOM 2252 C C . ILE A 1 290 ? -15.217 -6.125 37.324 1.00 95.25 290 ILE A C 1
ATOM 2254 O O . ILE A 1 290 ? -15.681 -6.064 38.460 1.00 95.25 290 ILE A O 1
ATOM 2258 N N . ALA A 1 291 ? -15.931 -6.555 36.277 1.00 94.12 291 ALA A N 1
ATOM 2259 C CA . ALA A 1 291 ? -17.319 -7.001 36.390 1.00 94.12 291 ALA A CA 1
ATOM 2260 C C . ALA A 1 291 ? -17.448 -8.260 37.262 1.00 94.12 291 ALA A C 1
ATOM 2262 O O . ALA A 1 291 ? -18.360 -8.339 38.084 1.00 94.12 291 ALA A O 1
ATOM 2263 N N . GLU A 1 292 ? -16.519 -9.211 37.113 1.00 92.31 292 GLU A N 1
ATOM 2264 C CA . GLU A 1 292 ? -16.452 -10.424 37.936 1.00 92.31 292 GLU A CA 1
ATOM 2265 C C . GLU A 1 292 ? -16.185 -10.115 39.417 1.00 92.31 292 GLU A C 1
ATOM 2267 O O . GLU A 1 292 ? -16.821 -10.705 40.288 1.00 92.31 292 GLU A O 1
ATOM 2272 N N . GLU A 1 293 ? -15.255 -9.201 39.721 1.00 94.12 293 GLU A N 1
ATOM 2273 C CA . GLU A 1 293 ? -14.800 -8.959 41.101 1.00 94.12 293 GLU A CA 1
ATOM 2274 C C . GLU A 1 293 ? -15.605 -7.900 41.866 1.00 94.12 293 GLU A C 1
ATOM 2276 O O . GLU A 1 293 ? -15.742 -7.988 43.090 1.00 94.12 293 GLU A O 1
ATOM 2281 N N . TYR A 1 294 ? -16.113 -6.885 41.165 1.00 93.44 294 TYR A N 1
ATOM 2282 C CA . TYR A 1 294 ? -16.753 -5.701 41.754 1.00 93.44 294 TYR A CA 1
ATOM 2283 C C . TYR A 1 294 ? -18.161 -5.439 41.208 1.00 93.44 294 TYR A C 1
ATOM 2285 O O . TYR A 1 294 ? -18.757 -4.399 41.499 1.00 93.44 294 TYR A O 1
ATOM 2293 N N . GLY A 1 295 ? -18.690 -6.368 40.413 1.00 93.62 295 GLY A N 1
ATOM 2294 C CA . GLY A 1 295 ? -20.020 -6.297 39.827 1.00 93.62 295 GLY A CA 1
ATOM 2295 C C . GLY A 1 295 ? -20.091 -5.500 38.517 1.00 93.62 295 GLY A C 1
ATOM 2296 O O . GLY A 1 295 ? -19.240 -4.648 38.237 1.00 93.62 295 GLY A O 1
ATOM 2297 N N . PRO A 1 296 ? -21.141 -5.743 37.710 1.00 93.12 296 PRO A N 1
ATOM 2298 C CA . PRO A 1 296 ? -21.290 -5.160 36.376 1.00 93.12 296 PRO A CA 1
ATOM 2299 C C . PRO A 1 296 ? -21.394 -3.630 36.397 1.00 93.12 296 PRO A C 1
ATOM 2301 O O . PRO A 1 296 ? -20.905 -2.980 35.477 1.00 93.12 296 PRO A O 1
ATOM 2304 N N . GLU A 1 297 ? -21.949 -3.040 37.462 1.00 93.12 297 GLU A N 1
ATOM 2305 C CA . GLU A 1 297 ? -22.055 -1.581 37.606 1.00 93.12 297 GLU A CA 1
ATOM 2306 C C . GLU A 1 297 ? -20.682 -0.890 37.628 1.00 93.12 297 GLU A C 1
ATOM 2308 O O . GLU A 1 297 ? -20.503 0.155 37.003 1.00 93.12 297 GLU A O 1
ATOM 2313 N N . SER A 1 298 ? -19.680 -1.506 38.266 1.00 94.56 298 SER A N 1
ATOM 2314 C CA . SER A 1 298 ? -18.303 -0.987 38.314 1.00 94.56 298 SER A CA 1
ATOM 2315 C C . SER A 1 298 ? -17.600 -1.053 36.952 1.00 94.56 298 SER A C 1
ATOM 2317 O O . SER A 1 298 ? -16.626 -0.341 36.708 1.00 94.56 298 SER A O 1
ATOM 2319 N N . ALA A 1 299 ? -18.092 -1.917 36.063 1.00 94.75 299 ALA A N 1
ATOM 2320 C CA . ALA A 1 299 ? -17.535 -2.173 34.745 1.00 94.75 299 ALA A CA 1
ATOM 2321 C C . ALA A 1 299 ? -18.236 -1.389 33.625 1.00 94.75 299 ALA A C 1
ATOM 2323 O O . ALA A 1 299 ? -17.883 -1.559 32.458 1.00 94.75 299 ALA A O 1
ATOM 2324 N N . ARG A 1 300 ? -19.216 -0.530 33.926 1.00 93.88 300 ARG A N 1
ATOM 2325 C CA . ARG A 1 300 ? -19.899 0.274 32.902 1.00 93.88 300 ARG A CA 1
ATOM 2326 C C . ARG A 1 300 ? -18.980 1.333 32.291 1.00 93.88 300 ARG A C 1
ATOM 2328 O O . ARG A 1 300 ? -18.030 1.796 32.922 1.00 93.88 300 ARG A O 1
ATOM 2335 N N . HIS A 1 301 ? -19.260 1.733 31.052 1.00 90.94 301 HIS A N 1
ATOM 2336 C CA . HIS A 1 301 ? -18.469 2.741 30.329 1.00 90.94 301 HIS A CA 1
ATOM 2337 C C . HIS A 1 301 ? -18.423 4.094 31.039 1.00 90.94 301 HIS A C 1
ATOM 2339 O O . HIS A 1 301 ? -17.361 4.694 31.161 1.00 90.94 301 HIS A O 1
ATOM 2345 N N . ASP A 1 302 ? -19.562 4.550 31.553 1.00 91.56 302 ASP A N 1
ATOM 2346 C CA . ASP A 1 302 ? -19.699 5.819 32.269 1.00 91.56 302 ASP A CA 1
ATOM 2347 C C . ASP A 1 302 ? -18.941 5.854 33.606 1.00 91.56 302 ASP A C 1
ATOM 2349 O O . ASP A 1 302 ? -18.643 6.937 34.109 1.00 91.56 302 ASP A O 1
ATOM 2353 N N . VAL A 1 303 ? -18.576 4.690 34.152 1.00 94.31 303 VAL A N 1
ATOM 2354 C CA . VAL A 1 303 ? -17.852 4.557 35.424 1.00 94.31 303 VAL A CA 1
ATOM 2355 C C . VAL A 1 303 ? -16.362 4.274 35.201 1.00 94.31 303 VAL A C 1
ATOM 2357 O O . VAL A 1 303 ? -15.509 4.973 35.756 1.00 94.31 303 VAL A O 1
ATOM 2360 N N . LEU A 1 304 ? -16.033 3.273 34.380 1.00 94.38 304 LEU A N 1
ATOM 2361 C CA . LEU A 1 304 ? -14.664 2.784 34.190 1.00 94.38 304 LEU A CA 1
ATOM 2362 C C . LEU A 1 304 ? -13.825 3.705 33.287 1.00 94.38 304 LEU A C 1
ATOM 2364 O O . LEU A 1 304 ? -12.664 3.991 33.594 1.00 94.38 304 LEU A O 1
ATOM 2368 N N . ASP A 1 305 ? -14.401 4.199 32.187 1.00 93.50 305 ASP A N 1
ATOM 2369 C CA . ASP A 1 305 ? -13.660 4.929 31.149 1.00 93.50 305 ASP A CA 1
ATOM 2370 C C . ASP A 1 305 ? -13.092 6.263 31.673 1.00 93.50 305 ASP A C 1
ATOM 2372 O O . ASP A 1 305 ? -11.915 6.548 31.413 1.00 93.50 305 ASP A O 1
ATOM 2376 N N . PRO A 1 306 ? -13.828 7.061 32.482 1.00 93.81 306 PRO A N 1
ATOM 2377 C CA . PRO A 1 306 ? -13.269 8.255 33.111 1.00 93.81 306 PRO A CA 1
ATOM 2378 C C . PRO A 1 306 ? -12.061 7.968 34.010 1.00 93.81 306 PRO A C 1
ATOM 2380 O O . PRO A 1 306 ? -11.127 8.771 34.036 1.00 93.81 306 PRO A O 1
ATOM 2383 N N . GLN A 1 307 ? -12.037 6.832 34.720 1.00 95.00 307 GLN A N 1
ATOM 2384 C CA . GLN A 1 307 ? -10.894 6.459 35.565 1.00 95.00 307 GLN A CA 1
ATOM 2385 C C . GLN A 1 307 ? -9.672 6.107 34.716 1.00 95.00 307 GLN A C 1
ATOM 2387 O O . GLN A 1 307 ? -8.583 6.617 34.969 1.00 95.00 307 GLN A O 1
ATOM 2392 N N . ILE A 1 308 ? -9.856 5.324 33.648 1.00 93.31 308 ILE A N 1
ATOM 2393 C CA . ILE A 1 308 ? -8.779 5.001 32.700 1.00 93.31 308 ILE A CA 1
ATOM 2394 C C . ILE A 1 308 ? -8.232 6.286 32.053 1.00 93.31 308 ILE A C 1
ATOM 2396 O O . ILE A 1 308 ? -7.017 6.467 31.936 1.00 93.31 308 ILE A O 1
ATOM 2400 N N . HIS A 1 309 ? -9.098 7.234 31.685 1.00 90.88 309 HIS A N 1
ATOM 2401 C CA . HIS A 1 309 ? -8.661 8.523 31.152 1.00 90.88 309 HIS A CA 1
ATOM 2402 C C . HIS A 1 309 ? -7.868 9.360 32.161 1.00 90.88 309 HIS A C 1
ATOM 2404 O O . HIS A 1 309 ? -6.829 9.907 31.779 1.00 90.88 309 HIS A O 1
ATOM 2410 N N . ARG A 1 310 ? -8.293 9.421 33.430 1.00 91.31 310 ARG A N 1
ATOM 2411 C CA . ARG A 1 310 ? -7.523 10.078 34.503 1.00 91.31 310 ARG A CA 1
ATOM 2412 C C . ARG A 1 310 ? -6.157 9.420 34.687 1.00 91.31 310 ARG A C 1
ATOM 2414 O O . ARG A 1 310 ? -5.142 10.097 34.598 1.00 91.31 310 ARG A O 1
ATOM 2421 N N . MET A 1 311 ? -6.104 8.091 34.784 1.00 93.38 311 MET A N 1
ATOM 2422 C CA . MET A 1 311 ? -4.843 7.346 34.908 1.00 93.38 311 MET A CA 1
ATOM 2423 C C . MET A 1 311 ? -3.888 7.587 33.728 1.00 93.38 311 MET A C 1
ATOM 2425 O O . MET A 1 311 ? -2.668 7.616 33.910 1.00 93.38 311 MET A O 1
ATOM 2429 N N . ARG A 1 312 ? -4.421 7.778 32.514 1.00 89.50 312 ARG A N 1
ATOM 2430 C CA . ARG A 1 312 ? -3.627 8.181 31.345 1.00 89.50 312 ARG A CA 1
ATOM 2431 C C . ARG A 1 312 ? -3.090 9.606 31.485 1.00 89.50 312 ARG A C 1
ATOM 2433 O O . ARG A 1 312 ? -1.925 9.834 31.160 1.00 89.50 312 ARG A O 1
ATOM 2440 N N . GLN A 1 313 ? -3.918 10.559 31.918 1.00 87.81 313 GLN A N 1
ATOM 2441 C CA . GLN A 1 313 ? -3.501 11.950 32.154 1.00 87.81 313 GLN A CA 1
ATOM 2442 C C . GLN A 1 313 ? -2.387 12.018 33.209 1.00 87.81 313 GLN A C 1
ATOM 2444 O O . GLN A 1 313 ? -1.377 12.685 32.985 1.00 87.81 313 GLN A O 1
ATOM 2449 N N . ASP A 1 314 ? -2.510 11.212 34.264 1.00 90.88 314 ASP A N 1
ATOM 2450 C CA . ASP A 1 314 ? -1.524 11.054 35.340 1.00 90.88 314 ASP A CA 1
ATOM 2451 C C . ASP A 1 314 ? -0.285 10.243 34.921 1.00 90.88 314 ASP A C 1
ATOM 2453 O O . ASP A 1 314 ? 0.611 9.998 35.727 1.00 90.88 314 ASP A O 1
ATOM 2457 N N . ARG A 1 315 ? -0.219 9.799 33.656 1.00 90.19 315 ARG A N 1
ATOM 2458 C CA . ARG A 1 315 ? 0.867 8.983 33.084 1.00 90.19 315 ARG A CA 1
ATOM 2459 C C . ARG A 1 315 ? 1.120 7.660 33.817 1.00 90.19 315 ARG A C 1
ATOM 2461 O O . ARG A 1 315 ? 2.213 7.108 33.708 1.00 90.19 315 ARG A O 1
ATOM 2468 N N . ARG A 1 316 ? 0.116 7.122 34.515 1.00 91.38 316 ARG A N 1
ATOM 2469 C CA . ARG A 1 316 ? 0.176 5.801 35.173 1.00 91.38 316 ARG A CA 1
ATOM 2470 C C . ARG A 1 316 ? 0.018 4.652 34.179 1.00 91.38 316 ARG A C 1
ATOM 2472 O O . ARG A 1 316 ? 0.493 3.551 34.425 1.00 91.38 316 ARG A O 1
ATOM 2479 N N . ILE A 1 317 ? -0.662 4.913 33.064 1.00 92.31 317 ILE A N 1
ATOM 2480 C CA . ILE A 1 317 ? -0.875 3.965 31.968 1.00 92.31 317 ILE A CA 1
ATOM 2481 C C . ILE A 1 317 ? -0.708 4.669 30.625 1.00 92.31 317 ILE A C 1
ATOM 2483 O O . ILE A 1 317 ? -0.975 5.867 30.483 1.00 92.31 317 ILE A O 1
ATOM 2487 N N . ARG A 1 318 ? -0.330 3.906 29.601 1.00 89.06 318 ARG A N 1
ATOM 2488 C CA . ARG A 1 318 ? -0.350 4.350 28.207 1.00 89.06 318 ARG A CA 1
ATOM 2489 C C . ARG A 1 318 ? -1.419 3.584 27.440 1.00 89.06 318 ARG A C 1
ATOM 2491 O O . ARG A 1 318 ? -1.431 2.361 27.461 1.00 89.06 318 ARG A O 1
ATOM 2498 N N . MET A 1 319 ? -2.281 4.312 26.734 1.00 87.88 319 MET A N 1
ATOM 2499 C CA . MET A 1 319 ? -3.254 3.730 25.807 1.00 87.88 319 MET A CA 1
ATOM 2500 C C . MET A 1 319 ? -2.621 3.609 24.416 1.00 87.88 319 MET A C 1
ATOM 2502 O O . MET A 1 319 ? -2.134 4.607 23.875 1.00 87.88 319 MET A O 1
ATOM 2506 N N . VAL A 1 320 ? -2.614 2.404 23.848 1.00 80.62 320 VAL A N 1
ATOM 2507 C CA . VAL A 1 320 ? -2.096 2.111 22.502 1.00 80.62 320 VAL A CA 1
ATOM 2508 C C . VAL A 1 320 ? -3.258 1.701 21.610 1.00 80.62 320 VAL A C 1
ATOM 2510 O O . VAL A 1 320 ? -3.944 0.733 21.916 1.00 80.62 320 VAL A O 1
ATOM 2513 N N . ALA A 1 321 ? -3.481 2.450 20.532 1.00 77.50 321 ALA A N 1
ATOM 2514 C CA . ALA A 1 321 ? -4.510 2.147 19.549 1.00 77.50 321 ALA A CA 1
ATOM 2515 C C . ALA A 1 321 ? -4.087 0.972 18.652 1.00 77.50 321 ALA A C 1
ATOM 2517 O O . ALA A 1 321 ? -2.993 1.017 18.085 1.00 77.50 321 ALA A O 1
ATOM 2518 N N . LEU A 1 322 ? -4.952 -0.029 18.475 1.00 68.94 322 LEU A N 1
ATOM 2519 C CA . LEU A 1 322 ? -4.819 -1.000 17.387 1.00 68.94 322 LEU A CA 1
ATOM 2520 C C . LEU A 1 322 ? -5.577 -0.522 16.149 1.00 68.94 322 LEU A C 1
ATOM 2522 O O . LEU A 1 322 ? -6.726 -0.094 16.239 1.00 68.94 322 LEU A O 1
ATOM 2526 N N . GLY A 1 323 ? -4.900 -0.593 15.002 1.00 55.78 323 GLY A N 1
ATOM 2527 C CA . GLY A 1 323 ? -5.466 -0.250 13.696 1.00 55.78 323 GLY A CA 1
ATOM 2528 C C . GLY A 1 323 ? -6.110 -1.426 12.959 1.00 55.78 323 GLY A C 1
ATOM 2529 O O . GLY A 1 323 ? -6.807 -1.189 11.981 1.00 55.78 323 GLY A O 1
ATOM 2530 N N . ASP A 1 324 ? -5.891 -2.663 13.411 1.00 63.62 324 ASP A N 1
ATOM 2531 C CA . ASP A 1 324 ? -6.459 -3.868 12.802 1.00 63.62 324 ASP A CA 1
ATOM 2532 C C . ASP A 1 324 ? -7.428 -4.545 13.778 1.00 63.62 324 ASP A C 1
ATOM 2534 O O . ASP A 1 324 ? -7.045 -4.939 14.880 1.00 63.62 324 ASP A O 1
ATOM 2538 N N . LEU A 1 325 ? -8.695 -4.619 13.370 1.00 66.62 325 LEU A N 1
ATOM 2539 C CA . LEU A 1 325 ? -9.821 -5.139 14.153 1.00 66.62 325 LEU A CA 1
ATOM 2540 C C . LEU A 1 325 ? -10.389 -6.430 13.576 1.00 66.62 325 LEU A C 1
ATOM 2542 O O . LEU A 1 325 ? -11.386 -6.938 14.084 1.00 66.62 325 LEU A O 1
ATOM 2546 N N . SER A 1 326 ? -9.763 -6.966 12.527 1.00 64.19 326 SER A N 1
ATOM 2547 C CA . SER A 1 326 ? -10.254 -8.140 11.803 1.00 64.19 326 SER A CA 1
ATOM 2548 C C . SER A 1 326 ? -10.389 -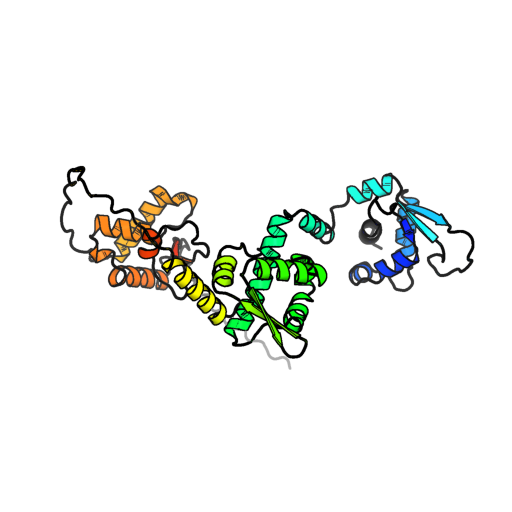9.388 12.686 1.00 64.19 326 SER A C 1
ATOM 2550 O O . SER A 1 326 ? -11.233 -10.238 12.416 1.00 64.19 326 SER A O 1
ATOM 2552 N N . ALA A 1 327 ? -9.610 -9.476 13.768 1.00 65.44 327 ALA A N 1
ATOM 2553 C CA . ALA A 1 327 ? -9.628 -10.595 14.709 1.00 65.44 327 ALA A CA 1
ATOM 2554 C C . ALA A 1 327 ? -10.495 -10.369 15.968 1.00 65.44 327 ALA A C 1
ATOM 2556 O O . ALA A 1 327 ? -10.562 -11.259 16.817 1.00 65.44 327 ALA A O 1
ATOM 2557 N N . ALA A 1 328 ? -11.131 -9.201 16.133 1.00 73.88 328 ALA A N 1
ATOM 2558 C CA . ALA A 1 328 ? -11.891 -8.875 17.342 1.00 73.88 328 ALA A CA 1
ATOM 2559 C C . ALA A 1 328 ? -13.363 -9.319 17.242 1.00 73.88 328 ALA A C 1
ATOM 2561 O O . ALA A 1 328 ? -14.060 -9.040 16.268 1.00 73.88 328 ALA A O 1
ATOM 2562 N N . THR A 1 329 ? -13.858 -9.989 18.281 1.00 75.12 329 THR A N 1
ATOM 2563 C CA . THR A 1 329 ? -15.267 -10.402 18.407 1.00 75.12 329 THR A CA 1
ATOM 2564 C C . THR A 1 329 ? -16.161 -9.235 18.832 1.00 75.12 329 THR A C 1
ATOM 2566 O O . THR A 1 329 ? -15.701 -8.307 19.495 1.00 75.12 329 THR A O 1
ATOM 2569 N N . SER A 1 330 ? -17.461 -9.283 18.521 1.00 72.69 330 SER A N 1
ATOM 2570 C CA . SER A 1 330 ? -18.412 -8.211 18.867 1.00 72.69 330 SER A CA 1
ATOM 2571 C C . SER A 1 330 ? -18.451 -7.871 20.363 1.00 72.69 330 SER A C 1
ATOM 2573 O O . SER A 1 330 ? -18.559 -6.700 20.707 1.00 72.69 330 SER A O 1
ATOM 2575 N N . GLU A 1 331 ? -18.283 -8.855 21.247 1.00 73.19 331 GLU A N 1
ATOM 2576 C CA . GLU A 1 331 ? -18.216 -8.635 22.701 1.00 73.19 331 GLU A CA 1
ATOM 2577 C C . GLU A 1 331 ? -16.951 -7.860 23.111 1.00 73.19 331 GLU A C 1
ATOM 2579 O O . GLU A 1 331 ? -17.002 -6.950 23.940 1.00 73.19 331 GLU A O 1
ATOM 2584 N N . GLN A 1 332 ? -15.808 -8.154 22.479 1.00 76.88 332 GLN A N 1
ATOM 2585 C CA . GLN A 1 332 ? -14.572 -7.383 22.665 1.00 76.88 332 GLN A CA 1
ATOM 2586 C C . GLN A 1 332 ? -14.716 -5.959 22.116 1.00 76.88 332 GLN A C 1
ATOM 2588 O O . GLN A 1 332 ? -14.155 -5.017 22.692 1.00 76.88 332 GLN A O 1
ATOM 2593 N N . LEU A 1 333 ? -15.480 -5.811 21.023 1.00 76.56 333 LEU A N 1
ATOM 2594 C CA . LEU A 1 333 ? -15.799 -4.519 20.426 1.00 76.56 333 LEU A CA 1
ATOM 2595 C C . LEU A 1 333 ? -16.623 -3.649 21.386 1.00 76.56 333 LEU A C 1
ATOM 2597 O O . LEU A 1 333 ? -16.301 -2.481 21.605 1.00 76.56 333 LEU A O 1
ATOM 2601 N N . GLU A 1 334 ? -17.648 -4.241 21.994 1.00 78.19 334 GLU A N 1
ATOM 2602 C CA . GLU A 1 334 ? -18.538 -3.580 22.946 1.00 78.19 334 GLU A CA 1
ATOM 2603 C C . GLU A 1 334 ? -17.822 -3.229 24.257 1.00 78.19 334 GLU A C 1
ATOM 2605 O O . GLU A 1 334 ? -17.951 -2.111 24.741 1.00 78.19 334 GLU A O 1
ATOM 2610 N N . GLY A 1 335 ? -16.972 -4.117 24.781 1.00 74.50 335 GLY A N 1
ATOM 2611 C CA . GLY A 1 335 ? -16.251 -3.904 26.041 1.00 74.50 335 GLY A CA 1
ATOM 2612 C C . GLY A 1 335 ? -15.103 -2.878 26.008 1.00 74.50 335 GLY A C 1
ATOM 2613 O O . GLY A 1 335 ? -14.432 -2.680 27.026 1.00 74.50 335 GLY A O 1
ATOM 2614 N N . SER A 1 336 ? -14.834 -2.214 24.884 1.00 78.00 336 SER A N 1
ATOM 2615 C CA . SER A 1 336 ? -13.674 -1.322 24.718 1.00 78.00 336 SER A CA 1
ATOM 2616 C C . SER A 1 336 ? -14.017 0.168 24.797 1.00 78.00 336 SER A C 1
ATOM 2618 O O . SER A 1 336 ? -15.137 0.581 24.521 1.00 78.00 336 SER A O 1
ATOM 2620 N N . ILE A 1 337 ? -13.043 1.014 25.160 1.00 74.25 337 ILE A N 1
ATOM 2621 C CA . ILE A 1 337 ? -13.256 2.473 25.204 1.00 74.25 337 ILE A CA 1
ATOM 2622 C C . ILE A 1 337 ? -13.365 3.017 23.783 1.00 74.25 337 ILE A C 1
ATOM 2624 O O . ILE A 1 337 ? -12.402 2.962 23.015 1.00 74.25 337 ILE A O 1
ATOM 2628 N N . ARG A 1 338 ? -14.513 3.617 23.462 1.00 63.94 338 ARG A N 1
ATOM 2629 C CA . ARG A 1 338 ? -14.704 4.350 22.209 1.00 63.94 338 ARG A CA 1
ATOM 2630 C C . ARG A 1 338 ? -13.903 5.653 22.250 1.00 63.94 338 ARG A C 1
ATOM 2632 O O . ARG A 1 338 ? -14.254 6.588 22.962 1.00 63.94 338 ARG A O 1
ATOM 2639 N N . GLY A 1 339 ? -12.816 5.720 21.487 1.00 57.50 339 GLY A N 1
ATOM 2640 C CA . GLY A 1 339 ? -12.086 6.967 21.246 1.00 57.50 339 GLY A CA 1
ATOM 2641 C C . GLY A 1 339 ? -12.633 7.751 20.051 1.00 57.50 339 GLY A C 1
ATOM 2642 O O . GLY A 1 339 ? -13.421 7.236 19.255 1.00 57.50 339 GLY A O 1
ATOM 2643 N N . ALA A 1 340 ? -12.138 8.979 19.868 1.00 40.03 340 ALA A N 1
ATOM 2644 C CA . ALA A 1 340 ? -12.206 9.638 18.568 1.00 40.03 340 ALA A CA 1
ATOM 2645 C C . ALA A 1 340 ? -11.528 8.716 17.536 1.00 40.03 340 ALA A C 1
ATOM 2647 O O . ALA A 1 340 ? -10.332 8.454 17.659 1.00 40.03 340 ALA A O 1
ATOM 2648 N N . ASN A 1 341 ? -12.303 8.223 16.562 1.00 40.81 341 ASN A N 1
ATOM 2649 C CA . ASN A 1 341 ? -11.924 7.263 15.508 1.00 40.81 341 ASN A CA 1
ATOM 2650 C C . ASN A 1 341 ? -12.034 5.755 15.830 1.00 40.81 341 ASN A C 1
ATOM 2652 O O . ASN A 1 341 ? -11.379 4.971 15.156 1.00 40.81 341 ASN A O 1
ATOM 2656 N N . GLU A 1 342 ? -12.847 5.321 16.805 1.00 50.94 342 GLU A N 1
ATOM 2657 C CA . GLU A 1 342 ? -13.153 3.881 17.039 1.00 50.94 342 GLU A CA 1
ATOM 2658 C C . GLU A 1 342 ? -11.943 2.951 17.221 1.00 50.94 342 GLU A C 1
ATOM 2660 O O . GLU A 1 342 ? -12.015 1.740 17.031 1.00 50.94 342 GLU A O 1
ATOM 2665 N N . THR A 1 343 ? -10.807 3.510 17.612 1.00 52.38 343 THR A N 1
ATOM 2666 C CA . THR A 1 343 ? -9.605 2.737 17.903 1.00 52.38 343 THR A CA 1
ATOM 2667 C C . THR A 1 343 ? -9.739 2.010 19.231 1.00 52.38 343 THR A C 1
ATOM 2669 O O . THR A 1 343 ? -10.088 2.609 20.248 1.00 52.38 343 THR A O 1
ATOM 2672 N N . PHE A 1 344 ? -9.396 0.726 19.215 1.00 58.88 344 PHE A N 1
ATOM 2673 C CA . PHE A 1 344 ? -9.314 -0.128 20.390 1.00 58.88 344 PHE A CA 1
ATOM 2674 C C . PHE A 1 344 ? -8.036 0.171 21.137 1.00 58.88 344 PHE A C 1
ATOM 2676 O O . PHE A 1 344 ? -6.973 0.243 20.523 1.00 58.88 344 PHE A O 1
ATOM 2683 N N . PHE A 1 345 ? -8.127 0.332 22.452 1.00 66.94 345 PHE A N 1
ATOM 2684 C CA . PHE A 1 345 ? -6.967 0.664 23.257 1.00 66.94 345 PHE A CA 1
ATOM 2685 C C . PHE A 1 345 ? -6.516 -0.527 24.089 1.00 66.94 345 PHE A C 1
ATOM 2687 O O . PHE A 1 345 ? -7.308 -1.158 24.787 1.00 66.94 345 PHE A O 1
ATOM 2694 N N . TYR A 1 346 ? -5.220 -0.796 24.031 1.00 80.12 346 TYR A N 1
ATOM 2695 C CA . TYR A 1 346 ? -4.524 -1.634 24.993 1.00 80.12 346 TYR A CA 1
ATOM 2696 C C . TYR A 1 346 ? -3.905 -0.733 26.050 1.00 80.12 346 TYR A C 1
ATOM 2698 O O . TYR A 1 346 ? -3.466 0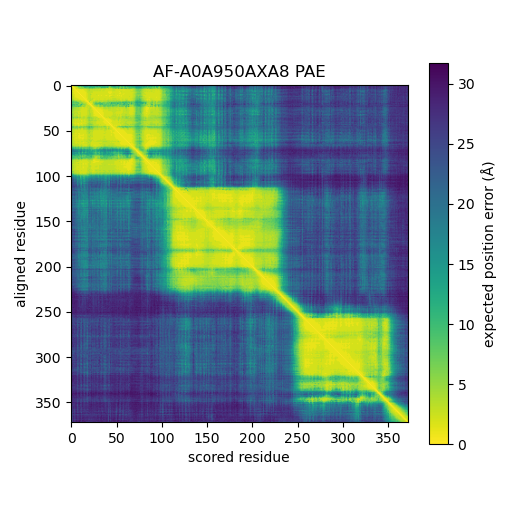.382 25.743 1.00 80.12 346 TYR A O 1
ATOM 2706 N N . LEU A 1 347 ? -3.852 -1.217 27.286 1.00 80.62 347 LEU A N 1
ATOM 2707 C CA . LEU A 1 347 ? -3.071 -0.575 28.331 1.00 80.62 347 LEU A CA 1
ATOM 2708 C C . LEU A 1 347 ? -1.652 -1.138 28.306 1.00 80.62 347 LEU A C 1
ATOM 2710 O O . LEU A 1 347 ? -1.459 -2.350 28.255 1.00 80.62 347 LEU A O 1
ATOM 2714 N N . LYS A 1 348 ? -0.661 -0.248 28.342 1.00 83.81 348 LYS A N 1
ATOM 2715 C CA . LYS A 1 348 ? 0.747 -0.572 28.576 1.00 83.81 348 LYS A CA 1
ATOM 2716 C C . LYS A 1 348 ? 1.207 0.124 29.853 1.00 83.81 348 LYS A C 1
ATOM 2718 O O . LYS A 1 348 ? 0.940 1.319 30.026 1.00 83.81 348 LYS A O 1
ATOM 2723 N N . ALA A 1 349 ? 1.910 -0.605 30.718 1.00 76.94 349 ALA A N 1
ATOM 2724 C CA . ALA A 1 349 ? 2.530 -0.035 31.908 1.00 76.94 349 ALA A CA 1
ATOM 2725 C C . ALA A 1 349 ? 3.602 0.979 31.492 1.00 76.94 349 ALA A C 1
ATOM 2727 O O . ALA A 1 349 ? 4.479 0.678 30.678 1.00 76.94 349 ALA A O 1
ATOM 2728 N N . THR A 1 350 ? 3.559 2.181 32.051 1.00 75.44 350 THR A N 1
ATOM 2729 C CA . THR A 1 350 ? 4.651 3.147 31.931 1.00 75.44 350 THR A CA 1
ATOM 2730 C C . THR A 1 350 ? 5.691 2.843 33.005 1.00 75.44 350 THR A C 1
ATOM 2732 O O . THR A 1 350 ? 5.767 3.515 34.026 1.00 75.44 350 THR A O 1
ATOM 2735 N N . HIS A 1 351 ? 6.542 1.840 32.776 1.00 51.28 351 HIS A N 1
ATOM 2736 C CA . HIS A 1 351 ? 7.810 1.751 33.507 1.00 51.28 351 HIS A CA 1
ATOM 2737 C C . HIS A 1 351 ? 8.800 2.767 32.931 1.00 51.28 351 HIS A C 1
ATOM 2739 O O . HIS A 1 351 ? 9.819 2.421 32.342 1.00 51.28 351 HIS A O 1
ATOM 2745 N N . GLU A 1 352 ? 8.485 4.050 33.079 1.00 41.16 352 GLU A N 1
ATOM 2746 C CA . GLU A 1 352 ? 9.514 5.077 33.059 1.00 41.16 352 GLU A CA 1
ATOM 2747 C C . GLU A 1 352 ? 9.796 5.377 34.535 1.00 41.16 352 GLU A C 1
ATOM 2749 O O . GLU A 1 352 ? 8.950 5.994 35.188 1.00 41.16 352 GLU A O 1
ATOM 2754 N N . PRO A 1 353 ? 10.902 4.871 35.124 1.00 43.34 353 PRO A N 1
ATOM 2755 C CA . PRO A 1 353 ? 11.261 5.261 36.480 1.00 43.34 353 PRO A CA 1
ATOM 2756 C C . PRO A 1 353 ? 11.327 6.779 36.467 1.00 43.34 353 PRO A C 1
ATOM 2758 O O . PRO A 1 353 ? 12.017 7.341 35.614 1.00 43.34 353 PRO A O 1
ATOM 2761 N N . ALA A 1 354 ? 10.550 7.428 37.336 1.00 41.25 354 ALA A N 1
ATOM 2762 C CA . ALA A 1 354 ? 10.494 8.874 37.419 1.00 41.25 354 ALA A CA 1
ATOM 2763 C C . ALA A 1 354 ? 11.931 9.393 37.532 1.00 41.25 354 ALA A C 1
ATOM 2765 O O . ALA A 1 354 ? 12.540 9.348 38.601 1.00 41.25 354 ALA A O 1
ATOM 2766 N N . ARG A 1 355 ? 12.504 9.845 36.409 1.00 39.19 355 ARG A N 1
ATOM 2767 C CA . ARG A 1 355 ? 13.742 10.606 36.424 1.00 39.19 355 ARG A CA 1
ATOM 2768 C C . ARG A 1 355 ? 13.352 11.889 37.119 1.00 39.19 355 ARG A C 1
ATOM 2770 O O . ARG A 1 355 ? 12.779 12.783 36.497 1.00 39.19 355 ARG A O 1
ATOM 2777 N N . VAL A 1 356 ? 13.601 11.929 38.426 1.00 44.12 356 VAL A N 1
ATOM 2778 C CA . VAL A 1 356 ? 13.646 13.156 39.204 1.00 44.12 356 VAL A CA 1
ATOM 2779 C C . VAL A 1 356 ? 14.495 14.094 38.365 1.00 44.12 356 VAL A C 1
ATOM 2781 O O . VAL A 1 356 ? 15.686 13.848 38.167 1.00 44.12 356 VAL A O 1
ATOM 2784 N N . ARG A 1 357 ? 13.855 15.097 37.757 1.00 38.38 357 ARG A N 1
ATOM 2785 C CA . ARG A 1 357 ? 14.567 16.186 37.106 1.00 38.38 357 ARG A CA 1
ATOM 2786 C C . ARG A 1 357 ? 15.381 16.818 38.220 1.00 38.38 357 ARG A C 1
ATOM 2788 O O . ARG A 1 357 ? 14.828 17.564 39.023 1.00 38.38 357 ARG A O 1
ATOM 2795 N N . GLN A 1 358 ? 16.656 16.449 38.319 1.00 42.56 358 GLN A N 1
ATOM 2796 C CA . GLN A 1 358 ? 17.580 17.197 39.147 1.00 42.56 358 GLN A CA 1
ATOM 2797 C C . GLN A 1 358 ? 17.503 18.640 38.641 1.00 42.56 358 GLN A C 1
ATOM 2799 O O . GLN A 1 358 ? 17.567 18.844 37.421 1.00 42.56 358 GLN A O 1
ATOM 2804 N N . PRO A 1 359 ? 17.246 19.620 39.523 1.00 50.31 359 PRO A N 1
ATOM 2805 C CA . PRO A 1 359 ? 17.268 21.014 39.127 1.00 50.31 359 PRO A CA 1
ATOM 2806 C C . PRO A 1 359 ? 18.622 21.268 38.472 1.00 50.31 359 PRO A C 1
ATOM 2808 O O . PRO A 1 359 ? 19.665 20.980 39.057 1.00 50.31 359 PRO A O 1
ATOM 2811 N N . VAL A 1 360 ? 18.584 21.721 37.220 1.00 59.19 360 VAL A N 1
ATOM 2812 C CA . VAL A 1 360 ? 19.782 22.136 36.496 1.00 59.19 360 VAL A CA 1
ATOM 2813 C C . VAL A 1 360 ? 20.452 23.195 37.375 1.00 59.19 360 VAL A C 1
ATOM 2815 O O . VAL A 1 360 ? 19.775 24.166 37.728 1.00 59.19 360 VAL A O 1
ATOM 2818 N N . PRO A 1 361 ? 21.717 23.014 37.795 1.00 60.31 361 PRO A N 1
ATOM 2819 C CA . PRO A 1 361 ? 22.435 24.062 38.497 1.00 60.31 361 PRO A CA 1
ATOM 2820 C C . PRO A 1 361 ? 22.427 25.286 37.586 1.00 60.31 361 PRO A C 1
ATOM 2822 O O . PRO A 1 361 ? 22.876 25.206 36.444 1.00 60.31 361 PRO A O 1
ATOM 2825 N N . HIS A 1 362 ? 21.857 26.393 38.055 1.00 58.50 362 HIS A N 1
ATOM 2826 C CA . HIS A 1 362 ? 22.018 27.671 37.381 1.00 58.50 362 HIS A CA 1
ATOM 2827 C C . HIS A 1 362 ? 23.510 28.005 37.405 1.00 58.50 362 HIS A C 1
ATOM 2829 O O . HIS A 1 362 ? 24.050 28.387 38.441 1.00 58.50 362 HIS A O 1
ATOM 2835 N N . GLU A 1 363 ? 24.171 27.802 36.270 1.00 60.84 363 GLU A N 1
ATOM 2836 C CA . GLU A 1 363 ? 25.511 28.312 36.013 1.00 60.84 363 GLU A CA 1
ATOM 2837 C C . GLU A 1 363 ? 25.443 29.847 36.129 1.00 60.84 363 GLU A C 1
ATOM 2839 O O . GLU A 1 363 ? 24.611 30.471 35.456 1.00 60.84 363 GLU A O 1
ATOM 2844 N N . PRO A 1 364 ? 26.216 30.475 37.033 1.00 62.69 364 PRO A N 1
ATOM 2845 C CA . PRO A 1 364 ? 26.225 31.923 37.158 1.00 62.69 364 PRO A CA 1
ATOM 2846 C C . PRO A 1 364 ? 26.769 32.534 35.865 1.00 62.69 364 PRO A C 1
ATOM 2848 O O . PRO A 1 364 ? 27.799 32.110 35.351 1.00 62.69 364 PRO A O 1
ATOM 2851 N N . ALA A 1 365 ? 26.047 33.525 35.344 1.00 58.91 365 ALA A N 1
ATOM 2852 C CA . ALA A 1 365 ? 26.384 34.232 34.119 1.00 58.91 365 ALA A CA 1
ATOM 2853 C C . ALA A 1 365 ? 27.816 34.790 34.178 1.00 58.91 365 ALA A C 1
ATOM 2855 O O . ALA A 1 365 ? 28.108 35.695 34.963 1.00 58.91 365 ALA A O 1
ATOM 2856 N N . GLU A 1 366 ? 28.698 34.265 33.327 1.00 59.91 366 GLU A N 1
ATOM 2857 C CA . GLU A 1 366 ? 30.002 34.863 33.069 1.00 59.91 366 GLU A CA 1
ATOM 2858 C C . GLU A 1 366 ? 29.809 36.222 32.382 1.00 59.91 366 GLU A C 1
ATOM 2860 O O . GLU A 1 366 ? 29.343 36.324 31.244 1.00 59.91 366 GLU A O 1
ATOM 2865 N N . CYS A 1 367 ? 30.169 37.283 33.108 1.00 48.88 367 CYS A N 1
ATOM 2866 C CA . CYS A 1 367 ? 30.404 38.617 32.571 1.00 48.88 367 CYS A CA 1
ATOM 2867 C C . CYS A 1 367 ? 31.419 38.537 31.424 1.00 48.88 367 CYS A C 1
ATOM 2869 O O . CYS A 1 367 ? 32.603 38.301 31.662 1.00 48.88 367 CYS A O 1
ATOM 2871 N N . GLN A 1 368 ? 30.983 38.800 30.192 1.00 58.09 368 GLN A N 1
ATOM 2872 C CA . GLN A 1 368 ? 31.912 39.091 29.104 1.00 58.09 368 GLN A CA 1
ATOM 2873 C C . GLN A 1 368 ? 32.520 40.488 29.320 1.00 58.09 368 GLN A C 1
ATOM 2875 O O . GLN A 1 368 ? 31.767 41.461 29.436 1.00 58.09 368 GLN A O 1
ATOM 2880 N N . PRO A 1 369 ? 33.856 40.624 29.380 1.00 61.97 369 PRO A N 1
ATOM 2881 C CA . PRO A 1 369 ? 34.502 41.925 29.406 1.00 61.97 369 PRO A CA 1
ATOM 2882 C C . PRO A 1 369 ? 34.430 42.563 28.015 1.00 61.97 369 PRO A C 1
ATOM 2884 O O . PRO A 1 369 ? 34.750 41.936 27.004 1.00 61.97 369 PRO A O 1
ATOM 2887 N N . GLY A 1 370 ? 33.995 43.823 27.985 1.00 60.16 370 GLY A N 1
ATOM 2888 C CA . GLY A 1 370 ? 33.991 44.655 26.790 1.00 60.16 370 GLY A CA 1
ATOM 2889 C C . GLY A 1 370 ? 35.393 44.798 26.202 1.00 60.16 370 GLY A C 1
ATOM 2890 O O . GLY A 1 370 ? 36.368 45.012 26.924 1.00 60.16 370 GLY A O 1
ATOM 2891 N N . LEU A 1 371 ? 35.471 44.670 24.882 1.00 50.94 371 LEU A N 1
ATOM 2892 C CA . LEU A 1 371 ? 36.634 45.045 24.087 1.00 50.94 371 LEU A CA 1
ATOM 2893 C C . LEU A 1 371 ? 36.524 46.531 23.681 1.00 50.94 371 LEU A C 1
ATOM 2895 O O . LEU A 1 371 ? 35.401 47.026 23.555 1.00 50.94 371 LEU A O 1
ATOM 2899 N N . PRO A 1 372 ? 37.673 47.219 23.544 1.00 60.59 372 PRO A N 1
ATOM 2900 C CA . PRO A 1 372 ? 37.797 48.678 23.475 1.00 60.59 372 PRO A CA 1
ATOM 2901 C C . PRO A 1 372 ? 37.303 49.317 22.176 1.00 60.59 372 PRO A C 1
ATOM 2903 O O . PRO A 1 372 ? 37.337 48.643 21.119 1.00 60.59 372 PRO A O 1
#

Nearest PDB structures (foldseek):
  1tbx-assembly1_B  TM=7.897E-01  e=3.992E-02  Sulfolobus spindle-shaped virus 1
  4hw0-assembly2_B  TM=6.114E-01  e=1.602E-01  Saccharolobus solfataricus P2
  2dqr-assembly2_D  TM=5.394E-01  e=1.132E-01  Bacillus subtilis
  4aih-assembly1_A  TM=3.962E-01  e=7.241E-02  Yersinia pseudotuberculosis YPIII
  3r9v-assembly3_B  TM=2.152E-01  e=3.649E+00  Shigella flexneri

Foldseek 3Di:
DPPVLLVVLLLLQLLQFDDVVVQRKDDPVNSLVSCPDPVNVVSVCDPLRPSVVVSVVVCVVVQQKDKDADPDDDDPRPSDDRIMIHGDPVNVVVNVPPPQPVVNVLVVLVVPPVVLLLLQLLLVLLLVQLVCVLVVHWQWPVNSVVVCPDPCNCSNNVDDPVNNVVSVCVCVVVVQWDWDDDPNTITIHGDLVVLVSSVVGDHDPPDDDDDDPSSVVVSVVSNVVVVVPPPPPPPPPPPPDDDDDDDPLPDQDDADPDLLVVLVVQQVVCCVPPNVVVLWAFQLSSLVVCCSPNNNVCSDCVRNVVSVVVCVVVVQKDWDFDPDCPPPDVSSLVSAHQDDPSTTTIIHGPPPPPPPPPPDPPDPDDDDDDDD

Radius of gyration: 33.17 Å; Cα contacts (8 Å, |Δi|>4): 368; chains: 1; bounding box: 76×76×90 Å